Protein 1H8L (pdb70)

Structure (mmCIF, N/CA/C/O backbone):
data_1H8L
#
_entry.id   1H8L
#
_cell.length_a   136.480
_cell.length_b   136.480
_cell.length_c   136.480
_cell.angle_alpha   90.00
_cell.angle_beta   90.00
_cell.angle_gamma   90.00
#
_symmetry.space_group_name_H-M   'P 21 3'
#
loop_
_entity.id
_entity.type
_entity.pdbx_description
1 polymer 'CARBOXYPEPTIDASE GP180 RESIDUES 503-882'
2 branched beta-D-mannopyranose-(1-4)-2-acetamido-2-deoxy-beta-D-glucopyranose-(1-4)-2-acetamido-2-deoxy-beta-D-glucopyranose
3 branched 2-acetamido-2-deoxy-beta-D-glucopyranose-(1-4)-2-acetamido-2-deoxy-beta-D-glucopyranose
4 non-polymer '(2-GUANIDINOETHYLMERCAPTO)SUCCINIC ACID'
5 non-polymer 2-acetamido-2-deoxy-beta-D-glucopyranose
6 non-polymer 'SULFATE ION'
7 non-polymer 'ZINC ION'
8 water water
#
loop_
_atom_site.group_PDB
_atom_site.id
_atom_site.type_symbol
_atom_site.label_atom_id
_atom_site.label_alt_id
_atom_site.label_comp_id
_atom_site.label_asym_id
_atom_site.label_entity_id
_atom_site.label_seq_id
_atom_site.pdbx_PDB_ins_code
_atom_site.Cartn_x
_atom_site.Cartn_y
_atom_site.Cartn_z
_atom_site.occupancy
_atom_site.B_iso_or_equiv
_atom_site.auth_seq_id
_atom_site.auth_comp_id
_atom_site.auth_asym_id
_atom_site.auth_atom_id
_atom_site.pdbx_PDB_model_num
ATOM 1 N N . GLN A 1 1 ? 22.905 63.846 24.974 1.00 68.72 4 GLN A N 1
ATOM 2 C CA . GLN A 1 1 ? 22.300 65.155 24.615 1.00 67.92 4 GLN A CA 1
ATOM 3 C C . GLN A 1 1 ? 20.943 65.020 23.927 1.00 64.84 4 GLN A C 1
ATOM 4 O O . GLN A 1 1 ? 20.209 65.997 23.802 1.00 66.87 4 GLN A O 1
ATOM 10 N N . ALA A 1 2 ? 20.612 63.816 23.470 1.00 59.71 5 ALA A N 1
ATOM 11 C CA . ALA A 1 2 ? 19.324 63.595 22.821 1.00 56.35 5 ALA A CA 1
ATOM 12 C C . ALA A 1 2 ? 18.235 63.608 23.890 1.00 54.15 5 ALA A C 1
ATOM 13 O O . ALA A 1 2 ? 18.492 63.306 25.054 1.00 51.13 5 ALA A O 1
ATOM 15 N N . VAL A 1 3 ? 17.017 63.953 23.494 1.00 49.62 6 VAL A N 1
ATOM 16 C CA . VAL A 1 3 ? 15.904 64.003 24.433 1.00 48.82 6 VAL A CA 1
ATOM 17 C C . VAL A 1 3 ? 15.329 62.613 24.679 1.00 46.60 6 VAL A C 1
ATOM 18 O O . VAL A 1 3 ? 14.851 61.972 23.748 1.00 46.34 6 VAL A O 1
ATOM 22 N N . GLN A 1 4 ? 15.373 62.150 25.925 1.00 43.66 7 GLN A N 1
ATOM 23 C CA . GLN A 1 4 ? 14.831 60.837 26.267 1.00 44.42 7 GLN A CA 1
ATOM 24 C C . GLN A 1 4 ? 13.332 60.928 26.538 1.00 46.53 7 GLN A C 1
ATOM 25 O O . GLN A 1 4 ? 12.817 61.998 26.868 1.00 47.59 7 GLN A O 1
ATOM 31 N N . PRO A 1 5 ? 12.610 59.802 26.397 1.00 48.46 8 PRO A N 1
ATOM 32 C CA . PRO A 1 5 ? 11.163 59.779 26.642 1.00 48.26 8 PRO A CA 1
ATOM 33 C C . PRO A 1 5 ? 10.864 60.081 28.108 1.00 49.85 8 PRO A C 1
ATOM 34 O O . PRO A 1 5 ? 11.694 59.839 28.985 1.00 51.33 8 PRO A O 1
ATOM 38 N N . VAL A 1 6 ? 9.673 60.601 28.374 1.00 53.83 9 VAL A N 1
ATOM 39 C CA . VAL A 1 6 ? 9.281 60.943 29.736 1.00 55.44 9 VAL A CA 1
ATOM 40 C C . VAL A 1 6 ? 7.995 60.210 30.110 1.00 58.29 9 VAL A C 1
ATOM 41 O O . VAL A 1 6 ? 7.737 59.918 31.281 1.00 57.34 9 VAL A O 1
ATOM 45 N N . ASP A 1 7 ? 7.204 59.909 29.083 1.00 61.02 10 ASP A N 1
ATOM 46 C CA . ASP A 1 7 ? 5.926 59.224 29.236 1.00 62.62 10 ASP A CA 1
ATOM 47 C C . ASP A 1 7 ? 6.127 57.714 29.460 1.00 60.65 10 ASP A C 1
ATOM 48 O O . ASP A 1 7 ? 5.835 56.895 28.573 1.00 58.31 10 ASP A O 1
ATOM 53 N N . PHE A 1 8 ? 6.631 57.355 30.643 1.00 55.72 11 PHE A N 1
ATOM 54 C CA . PHE A 1 8 ? 6.859 55.953 30.989 1.00 54.82 11 PHE A CA 1
ATOM 55 C C . PHE A 1 8 ? 5.725 55.382 31.825 1.00 55.58 11 PHE A C 1
ATOM 56 O O . PHE A 1 8 ? 5.644 55.629 33.029 1.00 56.06 11 PHE A O 1
ATOM 64 N N . ARG A 1 9 ? 4.846 54.624 31.186 1.00 54.04 12 ARG A N 1
ATOM 65 C CA . ARG A 1 9 ? 3.752 53.982 31.892 1.00 52.34 12 ARG A CA 1
ATOM 66 C C . ARG A 1 9 ? 2.993 53.135 30.908 1.00 49.98 12 ARG A C 1
ATOM 67 O O . ARG A 1 9 ? 3.196 53.250 29.702 1.00 53.66 12 ARG A O 1
ATOM 75 N N . HIS A 1 10 ? 2.125 52.276 31.422 1.00 44.32 13 HIS A N 1
ATOM 76 C CA . HIS A 1 10 ? 1.338 51.404 30.565 1.00 44.45 13 HIS A CA 1
ATOM 77 C C . HIS A 1 10 ? 0.251 52.203 29.862 1.00 44.78 13 HIS A C 1
ATOM 78 O O . HIS A 1 10 ? -0.453 52.989 30.496 1.00 50.44 13 HIS A O 1
ATOM 85 N N . HIS A 1 11 ? 0.118 52.013 28.552 1.00 42.60 14 HIS A N 1
ATOM 86 C CA . HIS A 1 11 ? -0.896 52.732 27.794 1.00 39.43 14 HIS A CA 1
ATOM 87 C C . HIS A 1 11 ? -1.995 51.807 27.306 1.00 41.66 14 HIS A C 1
ATOM 88 O O . HIS A 1 11 ? -1.786 51.037 26.364 1.00 42.52 14 HIS A O 1
ATOM 95 N N . HIS A 1 12 ? -3.162 51.870 27.944 1.00 41.32 15 HIS A N 1
ATOM 96 C CA . HIS A 1 12 ? -4.278 51.049 27.501 1.00 40.02 15 HIS A CA 1
ATOM 97 C C . HIS A 1 12 ? -4.713 51.639 26.181 1.00 38.24 15 HIS A C 1
ATOM 98 O O . HIS A 1 12 ? -4.312 52.754 25.844 1.00 35.69 15 HIS A O 1
ATOM 105 N N . PHE A 1 13 ? -5.527 50.916 25.422 1.00 38.17 16 PHE A N 1
ATOM 106 C CA . PHE A 1 13 ? -5.883 51.415 24.106 1.00 39.71 16 PHE A CA 1
ATOM 107 C C . PHE A 1 13 ? -6.249 52.885 23.993 1.00 38.88 16 PHE A C 1
ATOM 108 O O . PHE A 1 13 ? -5.666 53.610 23.190 1.00 40.32 16 PHE A O 1
ATOM 116 N N . SER A 1 14 ? -7.217 53.326 24.783 1.00 39.48 17 SER A N 1
ATOM 117 C CA . SER A 1 14 ? -7.637 54.715 24.731 1.00 38.08 17 SER A CA 1
ATOM 118 C C . SER A 1 14 ? -6.465 55.695 24.817 1.00 36.98 17 SER A C 1
ATOM 119 O O . SER A 1 14 ? -6.367 56.627 24.021 1.00 38.18 17 SER A O 1
ATOM 122 N N . ASP A 1 15 ? -5.578 55.481 25.785 1.00 39.34 18 ASP A N 1
ATOM 123 C CA . ASP A 1 15 ? -4.423 56.360 25.982 1.00 40.18 18 ASP A CA 1
ATOM 124 C C . ASP A 1 15 ? -3.361 56.222 24.903 1.00 42.12 18 ASP A C 1
ATOM 125 O O . ASP A 1 15 ? -2.616 57.169 24.624 1.00 42.83 18 ASP A O 1
ATOM 130 N N . MET A 1 16 ? -3.275 55.036 24.315 1.00 41.21 19 MET A N 1
ATOM 131 C CA . MET A 1 16 ? -2.322 54.809 23.247 1.00 40.41 19 MET A CA 1
ATOM 132 C C . MET A 1 16 ? -2.834 55.590 22.030 1.00 41.11 19 MET A C 1
ATOM 133 O O . MET A 1 16 ? -2.060 56.239 21.327 1.00 40.79 19 MET A O 1
ATOM 138 N N . GLU A 1 17 ? -4.146 55.542 21.794 1.00 40.61 20 GLU A N 1
ATOM 139 C CA . GLU A 1 17 ? -4.745 56.269 20.673 1.00 40.96 20 GLU A CA 1
ATOM 140 C C . GLU A 1 17 ? -4.526 57.768 20.863 1.00 40.85 20 GLU A C 1
ATOM 141 O O . GLU A 1 17 ? -4.202 58.485 19.918 1.00 39.36 20 GLU A O 1
ATOM 147 N N . ILE A 1 18 ? -4.706 58.238 22.092 1.00 40.82 21 ILE A N 1
ATOM 148 C CA . ILE A 1 18 ? -4.509 59.649 22.407 1.00 40.59 21 ILE A CA 1
ATOM 149 C C . ILE A 1 18 ? -3.043 60.005 22.194 1.00 41.00 21 ILE A C 1
ATOM 150 O O . ILE A 1 18 ? -2.723 61.055 21.630 1.00 45.53 21 ILE A O 1
ATOM 155 N N . PHE A 1 19 ? -2.165 59.110 22.647 1.00 41.02 22 PHE A N 1
ATOM 156 C CA . PHE A 1 19 ? -0.715 59.273 22.535 1.00 40.26 22 PHE A CA 1
ATOM 157 C C . PHE A 1 19 ? -0.274 59.406 21.083 1.00 42.05 22 PHE A C 1
ATOM 158 O O . PHE A 1 19 ? 0.425 60.358 20.707 1.00 37.87 22 PHE A O 1
ATOM 166 N N . LEU A 1 20 ? -0.682 58.435 20.272 1.00 40.37 23 LEU A N 1
ATOM 167 C CA . LEU A 1 20 ? -0.332 58.409 18.862 1.00 39.74 23 LEU A CA 1
ATOM 168 C C . LEU A 1 20 ? -0.813 59.657 18.137 1.00 42.54 23 LEU A C 1
ATOM 169 O O . LEU A 1 20 ? -0.046 60.294 17.407 1.00 42.52 23 LEU A O 1
ATOM 174 N N . ARG A 1 21 ? -2.081 60.006 18.345 1.00 42.55 24 ARG A N 1
ATOM 175 C CA . ARG A 1 21 ? -2.657 61.183 17.710 1.00 42.59 24 ARG A CA 1
ATOM 176 C C . ARG A 1 21 ? -1.876 62.425 18.095 1.00 41.58 24 ARG A C 1
ATOM 177 O O . ARG A 1 21 ? -1.675 63.319 17.276 1.00 40.37 24 ARG A O 1
ATOM 185 N N . ARG A 1 22 ? -1.434 62.486 19.343 1.00 41.25 25 ARG A N 1
ATOM 186 C CA . ARG A 1 22 ? -0.675 63.639 19.798 1.00 44.92 25 ARG A CA 1
ATOM 187 C C . ARG A 1 22 ? 0.551 63.877 18.918 1.00 45.02 25 ARG A C 1
ATOM 188 O O . ARG A 1 22 ? 0.768 64.990 18.428 1.00 45.62 25 ARG A O 1
ATOM 196 N N . TYR A 1 23 ? 1.350 62.838 18.699 1.00 44.05 26 TYR A N 1
ATOM 197 C CA . TYR A 1 23 ? 2.534 63.004 17.871 1.00 43.08 26 TYR A CA 1
ATOM 198 C C . TYR A 1 23 ? 2.216 63.232 16.416 1.00 42.47 26 TYR A C 1
ATOM 199 O O . TYR A 1 23 ? 2.922 63.978 15.738 1.00 43.51 26 TYR A O 1
ATOM 208 N N . ALA A 1 24 ? 1.155 62.602 15.927 1.00 39.58 27 ALA A N 1
ATOM 209 C CA . ALA A 1 24 ? 0.784 62.795 14.538 1.00 39.53 27 ALA A CA 1
ATOM 210 C C . ALA A 1 24 ? 0.333 64.242 14.353 1.00 42.24 27 ALA A C 1
ATOM 211 O O . ALA A 1 24 ? 0.546 64.828 13.297 1.00 41.55 27 ALA A O 1
ATOM 213 N N . ASN A 1 25 ? -0.276 64.823 15.383 1.00 45.97 28 ASN A N 1
ATOM 214 C CA . ASN A 1 25 ? -0.744 66.204 15.301 1.00 45.90 28 ASN A CA 1
ATOM 215 C C . ASN A 1 25 ? 0.357 67.224 15.558 1.00 45.73 28 ASN A C 1
ATOM 216 O O . ASN A 1 25 ? 0.343 68.316 14.992 1.00 45.88 28 ASN A O 1
ATOM 221 N N . GLU A 1 26 ? 1.315 66.873 16.405 1.00 44.59 29 GLU A N 1
ATOM 222 C CA . GLU A 1 26 ? 2.399 67.790 16.712 1.00 46.11 29 GLU A CA 1
ATOM 223 C C . GLU A 1 26 ? 3.539 67.792 15.706 1.00 47.71 29 GLU A C 1
ATOM 224 O O . GLU A 1 26 ? 4.229 68.803 15.551 1.00 48.80 29 GLU A O 1
ATOM 230 N N . TYR A 1 27 ? 3.747 66.667 15.029 1.00 46.73 30 TYR A N 1
ATOM 231 C CA . TYR A 1 27 ? 4.823 66.557 14.044 1.00 45.81 30 TYR A CA 1
ATOM 232 C C . TYR A 1 27 ? 4.279 66.065 12.722 1.00 47.98 30 TYR A C 1
ATOM 233 O O . TYR A 1 27 ? 4.729 65.047 12.195 1.00 46.09 30 TYR A O 1
ATOM 242 N N . PRO A 1 28 ? 3.312 66.794 12.158 1.00 49.35 31 PRO A N 1
ATOM 243 C CA . PRO A 1 28 ? 2.690 66.427 10.881 1.00 49.69 31 PRO A CA 1
ATOM 244 C C . PRO A 1 28 ? 3.652 66.343 9.692 1.00 48.27 31 PRO A C 1
ATOM 245 O O . PRO A 1 28 ? 3.370 65.653 8.706 1.00 49.79 31 PRO A O 1
ATOM 249 N N . SER A 1 29 ? 4.788 67.027 9.783 1.00 45.31 32 SER A N 1
ATOM 250 C CA . SER A 1 29 ? 5.747 67.023 8.685 1.00 47.07 32 SER A CA 1
ATOM 251 C C . SER A 1 29 ? 6.580 65.747 8.581 1.00 47.16 32 SER A C 1
ATOM 252 O O . SER A 1 29 ? 7.132 65.454 7.519 1.00 49.14 32 SER A O 1
ATOM 255 N N . ILE A 1 30 ? 6.682 64.991 9.671 1.00 46.82 33 ILE A N 1
ATOM 256 C CA . ILE A 1 30 ? 7.472 63.765 9.648 1.00 42.05 33 ILE A CA 1
ATOM 257 C C . ILE A 1 30 ? 6.703 62.545 10.116 1.00 40.47 33 ILE A C 1
ATOM 258 O O . ILE A 1 30 ? 7.300 61.508 10.387 1.00 37.63 33 ILE A O 1
ATOM 263 N N . THR A 1 31 ? 5.385 62.653 10.214 1.00 39.33 34 THR A N 1
ATOM 264 C CA . THR A 1 31 ? 4.607 61.506 10.661 1.00 41.48 34 THR A CA 1
ATOM 265 C C . THR A 1 31 ? 3.317 61.327 9.901 1.00 41.45 34 THR A C 1
ATOM 266 O O . THR A 1 31 ? 2.812 62.248 9.257 1.00 43.17 34 THR A O 1
ATOM 270 N N . ARG A 1 32 ? 2.785 60.118 10.003 1.00 41.17 35 ARG A N 1
ATOM 271 C CA . ARG A 1 32 ? 1.529 59.765 9.379 1.00 39.06 35 ARG A CA 1
ATOM 272 C C . ARG A 1 32 ? 0.934 58.598 10.139 1.00 38.52 35 ARG A C 1
ATOM 273 O O . ARG A 1 32 ? 1.429 57.471 10.065 1.00 36.48 35 ARG A O 1
ATOM 281 N N . LEU A 1 33 ? -0.119 58.885 10.894 1.00 38.85 36 LEU A N 1
ATOM 282 C CA . LEU A 1 33 ? -0.808 57.868 11.664 1.00 37.08 36 LEU A CA 1
ATOM 283 C C . LEU A 1 33 ? -1.878 57.276 10.761 1.00 38.39 36 LEU A C 1
ATOM 284 O O . LEU A 1 33 ? -2.647 58.012 10.144 1.00 40.11 36 LEU A O 1
ATOM 289 N N . TYR A 1 34 ? -1.905 55.953 10.654 1.00 38.41 37 TYR A N 1
ATOM 290 C CA . TYR A 1 34 ? -2.909 55.292 9.839 1.00 37.82 37 TYR A CA 1
ATOM 291 C C . TYR A 1 34 ? -3.297 53.962 10.453 1.00 38.74 37 TYR A C 1
ATOM 292 O O . TYR A 1 34 ? -2.612 53.453 11.339 1.00 39.80 37 TYR A O 1
ATOM 301 N N . SER A 1 35 ? -4.423 53.422 10.005 1.00 40.69 38 SER A N 1
ATOM 302 C CA . SER A 1 35 ? -4.893 52.135 10.499 1.00 43.51 38 SER A CA 1
ATOM 303 C C . SER A 1 35 ? -4.808 51.159 9.346 1.00 44.15 38 SER A C 1
ATOM 304 O O . SER A 1 35 ? -4.992 51.537 8.186 1.00 45.20 38 SER A O 1
ATOM 307 N N . VAL A 1 36 ? -4.541 49.901 9.665 1.00 43.62 39 VAL A N 1
ATOM 308 C CA . VAL A 1 36 ? -4.392 48.886 8.640 1.00 40.97 39 VAL A CA 1
ATOM 309 C C . VAL A 1 36 ? -5.572 47.914 8.661 1.00 39.97 39 VAL A C 1
ATOM 310 O O . VAL A 1 36 ? -5.676 47.005 7.829 1.00 42.66 39 VAL A O 1
ATOM 314 N N . GLY A 1 37 ? -6.481 48.159 9.602 1.00 38.53 40 GLY A N 1
ATOM 315 C CA . GLY A 1 37 ? -7.668 47.337 9.777 1.00 34.35 40 GLY A CA 1
ATOM 316 C C . GLY A 1 37 ? -8.101 47.446 11.231 1.00 35.42 40 GLY A C 1
ATOM 317 O O . GLY A 1 37 ? -7.543 48.254 11.972 1.00 34.77 40 GLY A O 1
ATOM 318 N N . LYS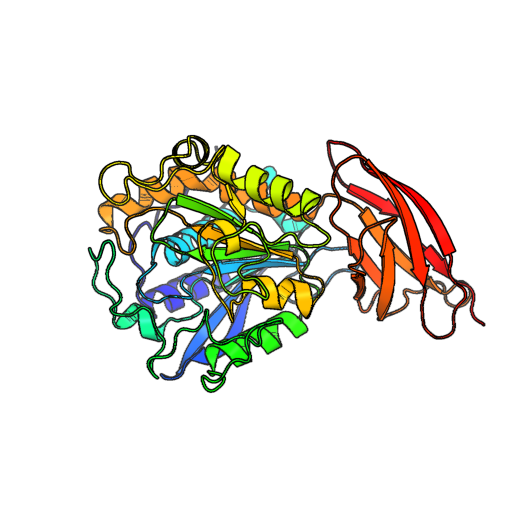 A 1 38 ? -9.085 46.651 11.646 1.00 33.07 41 LYS A N 1
ATOM 319 C CA . LYS A 1 38 ? -9.566 46.661 13.035 1.00 34.51 41 LYS A CA 1
ATOM 320 C C . LYS A 1 38 ? -9.484 45.269 13.648 1.00 35.57 41 LYS A C 1
ATOM 321 O O . LYS A 1 38 ? -9.477 44.275 12.931 1.00 38.89 41 LYS A O 1
ATOM 327 N N . SER A 1 39 ? -9.439 45.198 14.973 1.00 35.29 42 SER A N 1
ATOM 328 C CA . SER A 1 39 ? -9.374 43.912 15.656 1.00 35.31 42 SER A CA 1
ATOM 329 C C . SER A 1 39 ? -10.768 43.311 15.723 1.00 36.30 42 SER A C 1
ATOM 330 O O . SER A 1 39 ? -11.732 43.924 15.272 1.00 37.16 42 SER A O 1
ATOM 333 N N . VAL A 1 40 ? -10.873 42.111 16.286 1.00 35.69 43 VAL A N 1
ATOM 334 C CA . VAL A 1 40 ? -12.163 41.446 16.427 1.00 35.42 43 VAL A CA 1
ATOM 335 C C . VAL A 1 40 ? -13.112 42.387 17.171 1.00 35.85 43 VAL A C 1
ATOM 336 O O . VAL A 1 40 ? -14.259 42.584 16.759 1.00 34.09 43 VAL A O 1
ATOM 340 N N . GLU A 1 41 ? -12.619 42.983 18.256 1.00 35.65 44 GLU A N 1
ATOM 341 C CA . GLU A 1 41 ? -13.426 43.894 19.054 1.00 38.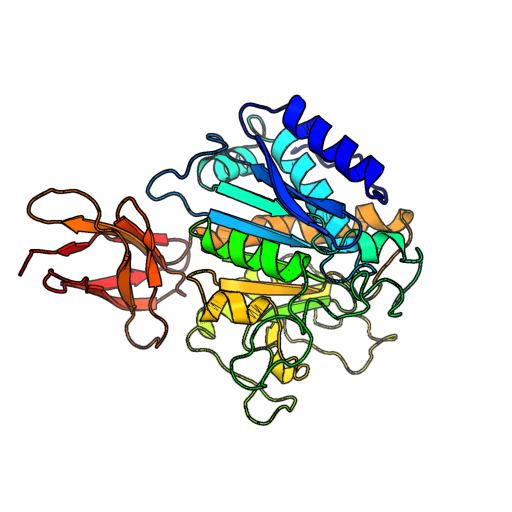15 44 GLU A CA 1
ATOM 342 C C . GLU A 1 41 ? -13.352 45.323 18.534 1.00 39.57 44 GLU A C 1
ATOM 343 O O . GLU A 1 41 ? -13.403 46.289 19.290 1.00 42.98 44 GLU A O 1
ATOM 349 N N . LEU A 1 42 ? -13.211 45.430 17.219 1.00 40.19 45 LEU A N 1
ATOM 350 C CA . LEU A 1 42 ? -13.185 46.702 16.509 1.00 38.44 45 LEU A CA 1
ATOM 351 C C . LEU A 1 42 ? -12.175 47.762 16.921 1.00 37.40 45 LEU A C 1
ATOM 352 O O . LEU A 1 42 ? -12.438 48.954 16.777 1.00 34.87 45 LEU A O 1
ATOM 357 N N . ARG A 1 43 ? -11.025 47.346 17.437 1.00 39.18 46 ARG A N 1
ATOM 358 C CA . ARG A 1 43 ? -10.004 48.313 17.811 1.00 39.86 46 ARG A CA 1
ATOM 359 C C . ARG A 1 43 ? -9.048 48.524 16.630 1.00 40.30 46 ARG A C 1
ATOM 360 O O . ARG A 1 43 ? -8.716 47.581 15.906 1.00 38.50 46 ARG A O 1
ATOM 368 N N . GLU A 1 44 ? -8.621 49.767 16.425 1.00 38.60 47 GLU A N 1
ATOM 369 C CA . GLU A 1 44 ? -7.745 50.084 15.309 1.00 40.03 47 GLU A CA 1
ATOM 370 C C . GLU A 1 44 ? -6.338 49.545 15.433 1.00 39.72 47 GLU A C 1
ATOM 371 O O . GLU A 1 44 ? -5.714 49.641 16.484 1.00 37.46 47 GLU A O 1
ATOM 377 N N . LEU A 1 45 ? -5.851 48.955 14.350 1.00 39.34 48 LEU A N 1
ATOM 378 C CA . LEU A 1 45 ? -4.497 48.437 14.307 1.00 41.44 48 LEU A CA 1
ATOM 379 C C . LEU A 1 45 ? -3.670 49.593 13.769 1.00 41.72 48 LEU A C 1
ATOM 380 O O . LEU A 1 45 ? -3.344 49.644 12.584 1.00 44.49 48 LEU A O 1
ATOM 385 N N . TYR A 1 46 ? -3.354 50.531 14.658 1.00 37.28 49 TYR A N 1
ATOM 386 C CA . TYR A 1 46 ? -2.594 51.727 14.309 1.00 37.49 49 TYR A CA 1
ATOM 387 C C . TYR A 1 46 ? -1.139 51.503 13.953 1.00 37.16 49 TYR A C 1
ATOM 388 O O . TYR A 1 46 ? -0.449 50.684 14.561 1.00 35.61 49 TYR A O 1
ATOM 397 N N . VAL A 1 47 ? -0.678 52.259 12.964 1.00 35.59 50 VAL A N 1
ATOM 398 C CA . VAL A 1 47 ? 0.705 52.211 12.538 1.00 33.43 50 VAL A CA 1
ATOM 399 C C . VAL A 1 47 ? 1.165 53.656 12.435 1.00 35.88 50 VAL A C 1
ATOM 400 O O . VAL A 1 47 ? 0.439 54.516 11.936 1.00 35.41 50 VAL A O 1
ATOM 404 N N . MET A 1 48 ? 2.364 53.928 12.929 1.00 37.14 51 MET A N 1
ATOM 405 C CA . MET A 1 48 ? 2.916 55.270 12.877 1.00 40.74 51 MET A CA 1
ATOM 406 C C . MET A 1 48 ? 4.052 55.338 11.883 1.00 41.66 51 MET A C 1
ATOM 407 O O . MET A 1 48 ? 5.139 54.818 12.137 1.00 43.73 51 MET A O 1
ATOM 412 N N . GLU A 1 49 ? 3.805 55.970 10.746 1.00 39.74 52 GLU A N 1
ATOM 413 C CA . GLU A 1 49 ? 4.849 56.110 9.755 1.00 40.72 52 GLU A CA 1
ATOM 414 C C . GLU A 1 49 ? 5.696 57.303 10.178 1.00 40.12 52 GLU A C 1
ATOM 415 O O . GLU A 1 49 ? 5.159 58.320 10.604 1.00 43.07 52 GLU A O 1
ATOM 421 N N . ILE A 1 50 ? 7.015 57.176 10.086 1.00 38.85 53 ILE A N 1
ATOM 422 C CA . ILE A 1 50 ? 7.912 58.268 10.443 1.00 37.28 53 ILE A CA 1
ATOM 423 C C . ILE A 1 50 ? 9.024 58.406 9.410 1.00 41.94 53 ILE A C 1
ATOM 424 O O . ILE A 1 50 ? 9.804 57.483 9.196 1.00 40.18 53 ILE A O 1
ATOM 429 N N . SER A 1 51 ? 9.075 59.568 8.768 1.00 45.42 54 SER A N 1
ATOM 430 C CA . SER A 1 51 ? 10.084 59.891 7.760 1.00 48.43 54 SER A CA 1
ATOM 431 C C . SER A 1 51 ? 9.825 61.321 7.324 1.00 50.75 54 SER A C 1
ATOM 432 O O . SER A 1 51 ? 8.730 61.838 7.538 1.00 51.41 54 SER A O 1
ATOM 435 N N . ASP A 1 52 ? 10.819 61.958 6.712 1.00 52.17 55 ASP A N 1
ATOM 436 C CA . ASP A 1 52 ? 10.675 63.343 6.266 1.00 54.45 55 ASP A CA 1
ATOM 437 C C . ASP A 1 52 ? 9.748 63.518 5.061 1.00 53.23 55 ASP A C 1
ATOM 438 O O . ASP A 1 52 ? 9.579 64.626 4.558 1.00 55.44 55 ASP A O 1
ATOM 443 N N . ASN A 1 53 ? 9.144 62.420 4.612 1.00 51.91 56 ASN A N 1
ATOM 444 C CA . ASN A 1 53 ? 8.214 62.438 3.486 1.00 51.39 56 ASN A CA 1
ATOM 445 C C . ASN A 1 53 ? 7.098 61.443 3.767 1.00 51.25 56 ASN A C 1
ATOM 446 O O . ASN A 1 53 ? 6.897 60.486 3.016 1.00 52.97 56 ASN A O 1
ATOM 451 N N . PRO A 1 54 ? 6.353 61.666 4.859 1.00 49.98 57 PRO A N 1
ATOM 452 C CA . PRO A 1 54 ? 5.255 60.782 5.250 1.00 46.72 57 PRO A CA 1
ATOM 453 C C . PRO A 1 54 ? 4.206 60.532 4.177 1.00 43.30 57 PRO A C 1
ATOM 454 O O . PRO A 1 54 ? 3.745 61.462 3.516 1.00 41.90 57 PRO A O 1
ATOM 458 N N . GLY A 1 55 ? 3.845 59.262 4.004 1.00 41.64 58 GLY A N 1
ATOM 459 C CA . GLY A 1 55 ? 2.818 58.902 3.043 1.00 42.94 58 GLY A CA 1
ATOM 460 C C . GLY A 1 55 ? 3.245 58.573 1.625 1.00 45.19 58 GLY A C 1
ATOM 461 O O . GLY A 1 55 ? 2.393 58.272 0.787 1.00 47.53 58 GLY A O 1
ATOM 462 N N . ILE A 1 56 ? 4.544 58.625 1.341 1.00 45.16 59 ILE A N 1
ATOM 463 C CA . ILE A 1 56 ? 5.014 58.316 -0.005 1.00 48.33 59 ILE A CA 1
ATOM 464 C C . ILE A 1 56 ? 6.289 57.484 -0.012 1.00 47.72 59 ILE A C 1
ATOM 465 O O . ILE A 1 56 ? 7.196 57.699 0.808 1.00 47.02 59 ILE A O 1
ATOM 470 N N . HIS A 1 57 ? 6.358 56.535 -0.943 1.00 47.03 60 HIS A N 1
ATOM 471 C CA . HIS A 1 57 ? 7.550 55.712 -1.069 1.00 47.96 60 HIS A CA 1
ATOM 472 C C . HIS A 1 57 ? 8.505 56.437 -1.994 1.00 47.49 60 HIS A C 1
ATOM 473 O O . HIS A 1 57 ? 8.163 56.740 -3.135 1.00 48.68 60 HIS A O 1
ATOM 480 N N . GLU A 1 58 ? 9.701 56.721 -1.506 1.00 48.15 61 GLU A N 1
ATOM 481 C CA . GLU A 1 58 ? 10.683 57.397 -2.325 1.00 51.59 61 GLU A CA 1
ATOM 482 C C . GLU A 1 58 ? 11.586 56.344 -2.935 1.00 53.25 61 GLU A C 1
ATOM 483 O O . GLU A 1 58 ? 12.025 55.417 -2.248 1.00 54.24 61 GLU A O 1
ATOM 489 N N . ALA A 1 59 ? 11.844 56.482 -4.234 1.00 52.70 62 ALA A N 1
ATOM 490 C CA . ALA A 1 59 ? 12.672 55.531 -4.962 1.00 50.66 62 ALA A CA 1
ATOM 491 C C . ALA A 1 59 ? 14.053 55.338 -4.342 1.00 49.35 62 ALA A C 1
ATOM 492 O O . ALA A 1 59 ? 14.814 56.297 -4.178 1.00 44.72 62 ALA A O 1
ATOM 494 N N . GLY A 1 60 ? 14.364 54.088 -4.000 1.00 47.54 63 GLY A N 1
ATOM 495 C CA . GLY A 1 60 ? 15.648 53.768 -3.402 1.00 48.65 63 GLY A CA 1
ATOM 496 C C . GLY A 1 60 ? 15.656 53.881 -1.891 1.00 50.42 63 GLY A C 1
ATOM 497 O O . GLY A 1 60 ? 16.660 53.552 -1.238 1.00 51.69 63 GLY A O 1
ATOM 498 N N . GLU A 1 61 ? 14.539 54.343 -1.330 1.00 51.12 64 GLU A N 1
ATOM 499 C CA . GLU A 1 61 ? 14.410 54.512 0.116 1.00 51.96 64 GLU A CA 1
ATOM 500 C C . GLU A 1 61 ? 13.760 53.273 0.737 1.00 48.94 64 GLU A C 1
ATOM 501 O O . GLU A 1 61 ? 12.606 52.941 0.432 1.00 50.19 64 GLU A O 1
ATOM 507 N N . PRO A 1 62 ? 14.502 52.582 1.624 1.00 45.01 65 PRO A N 1
ATOM 508 C CA . PRO A 1 62 ? 14.121 51.364 2.351 1.00 44.20 65 PRO A CA 1
ATOM 509 C C . PRO A 1 62 ? 12.912 51.518 3.268 1.00 43.15 65 PRO A C 1
ATOM 510 O O . PRO A 1 62 ? 12.788 52.504 3.993 1.00 45.15 65 PRO A O 1
ATOM 514 N N . GLU A 1 63 ? 12.030 50.528 3.234 1.00 41.85 66 GLU A N 1
ATOM 515 C CA . GLU A 1 63 ? 10.850 50.520 4.086 1.00 42.60 66 GLU A CA 1
ATOM 516 C C . GLU A 1 63 ? 11.159 49.586 5.261 1.00 42.17 66 GLU A C 1
ATOM 517 O O . GLU A 1 63 ? 11.463 48.411 5.069 1.00 42.73 66 GLU A O 1
ATOM 523 N N . PHE A 1 64 ? 11.090 50.119 6.473 1.00 39.30 67 PHE A N 1
ATOM 524 C CA . PHE A 1 64 ? 11.370 49.343 7.677 1.00 37.36 67 PHE A CA 1
ATOM 525 C C . PHE A 1 64 ? 10.130 49.263 8.552 1.00 36.49 67 PHE A C 1
ATOM 526 O O . PHE A 1 64 ? 9.233 50.092 8.436 1.00 36.93 67 PHE A O 1
ATOM 534 N N . LYS A 1 65 ? 10.072 48.272 9.434 1.00 33.73 68 LYS A N 1
ATOM 535 C CA . LYS A 1 65 ? 8.918 48.163 10.310 1.00 33.67 68 LYS A CA 1
ATOM 536 C C . LYS A 1 65 ? 9.151 47.401 11.613 1.00 35.18 68 LYS A C 1
ATOM 537 O O . LYS A 1 65 ? 9.923 46.440 11.670 1.00 32.41 68 LYS A O 1
ATOM 543 N N . TYR A 1 66 ? 8.470 47.869 12.658 1.00 32.48 69 TYR A N 1
ATOM 544 C CA . TYR A 1 66 ? 8.508 47.270 13.993 1.00 31.77 69 TYR A CA 1
ATOM 545 C C . TYR A 1 66 ? 7.072 46.922 14.362 1.00 33.03 69 TYR A C 1
ATOM 546 O O . TYR A 1 66 ? 6.150 47.684 14.074 1.00 34.02 69 TYR A O 1
ATOM 555 N N . ILE A 1 67 ? 6.877 45.779 15.001 1.00 33.92 70 ILE A N 1
ATOM 556 C CA . ILE A 1 67 ? 5.540 45.370 15.405 1.00 34.40 70 ILE A CA 1
ATOM 557 C C . ILE A 1 67 ? 5.626 44.803 16.815 1.00 36.65 70 ILE A C 1
ATOM 558 O O . ILE A 1 67 ? 6.530 44.021 17.119 1.00 34.86 70 ILE A O 1
ATOM 563 N N . GLY A 1 68 ? 4.701 45.200 17.680 1.00 34.31 71 GLY A N 1
ATOM 564 C CA . GLY A 1 68 ? 4.740 44.690 19.030 1.00 32.14 71 GLY A CA 1
ATOM 565 C C . GLY A 1 68 ? 3.390 44.247 19.522 1.00 36.48 71 GLY A C 1
ATOM 566 O O . GLY A 1 68 ? 2.389 44.416 18.838 1.00 37.17 71 GLY A O 1
ATOM 567 N N . ASN A 1 69 ? 3.377 43.641 20.704 1.00 36.72 72 ASN A N 1
ATOM 568 C CA . ASN A 1 69 ? 2.147 43.207 21.348 1.00 34.63 72 ASN A CA 1
ATOM 569 C C . ASN A 1 69 ? 1.236 42.305 20.517 1.00 35.06 72 ASN A C 1
ATOM 570 O O . ASN A 1 69 ? 0.008 42.420 20.579 1.00 34.68 72 ASN A O 1
ATOM 575 N N . MET A 1 70 ? 1.837 41.416 19.739 1.00 36.64 73 MET A N 1
ATOM 576 C CA . MET A 1 70 ? 1.081 40.456 18.938 1.00 36.98 73 MET A CA 1
ATOM 577 C C . MET A 1 70 ? 0.367 39.515 19.917 1.00 36.02 73 MET A C 1
ATOM 578 O O . MET A 1 70 ? -0.705 38.972 19.638 1.00 36.02 73 MET A O 1
ATOM 583 N N . HIS A 1 71 ? 0.993 39.333 21.075 1.00 35.39 74 HIS A N 1
ATOM 584 C CA . HIS A 1 71 ? 0.455 38.515 22.152 1.00 35.02 74 HIS A CA 1
ATOM 585 C C . HIS A 1 71 ? 0.071 39.537 23.213 1.00 35.35 74 HIS A C 1
ATOM 586 O O . HIS A 1 71 ? 0.928 40.200 23.787 1.00 32.84 74 HIS A O 1
ATOM 593 N N . GLY A 1 72 ? -1.228 39.672 23.446 1.00 35.55 75 GLY A N 1
ATOM 594 C CA . GLY A 1 72 ? -1.731 40.644 24.396 1.00 31.74 75 GLY A CA 1
ATOM 595 C C . GLY A 1 72 ? -0.974 40.919 25.679 1.00 34.31 75 GLY A C 1
ATOM 596 O O . GLY A 1 72 ? -0.712 42.078 25.992 1.00 31.39 75 GLY A O 1
ATOM 597 N N . ASN A 1 73 ? -0.620 39.874 26.424 1.00 33.11 76 ASN A N 1
ATOM 598 C CA . ASN A 1 73 ? 0.070 40.052 27.699 1.00 36.85 76 ASN A CA 1
ATOM 599 C C . ASN A 1 73 ? 1.586 40.277 27.674 1.00 37.84 76 ASN A C 1
ATOM 600 O O . ASN A 1 73 ? 2.218 40.369 28.728 1.00 41.33 76 ASN A O 1
ATOM 605 N N . GLU A 1 74 ? 2.172 40.364 26.484 1.00 36.16 77 GLU A N 1
ATOM 606 C CA . GLU A 1 74 ? 3.606 40.619 26.349 1.00 33.82 77 GLU A CA 1
ATOM 607 C C . GLU A 1 74 ? 3.642 42.088 25.945 1.00 37.26 77 GLU A C 1
ATOM 608 O O . GLU A 1 74 ? 3.683 42.451 24.769 1.00 39.53 77 GLU A O 1
ATOM 614 N N . VAL A 1 75 ? 3.607 42.914 26.982 1.00 36.47 78 VAL A N 1
ATOM 615 C CA . VAL A 1 75 ? 3.527 44.362 26.899 1.00 35.99 78 VAL A CA 1
ATOM 616 C C . VAL A 1 75 ? 4.771 45.216 26.639 1.00 36.92 78 VAL A C 1
ATOM 617 O O . VAL A 1 75 ? 4.667 46.287 26.033 1.00 35.61 78 VAL A O 1
ATOM 621 N N . VAL A 1 76 ? 5.941 44.773 27.085 1.00 37.02 79 VAL A N 1
ATOM 622 C CA . VAL A 1 76 ? 7.137 45.591 26.897 1.00 36.27 79 VAL A CA 1
ATOM 623 C C . VAL A 1 76 ? 7.302 46.155 25.479 1.00 35.57 79 VAL A C 1
ATOM 624 O O . VAL A 1 76 ? 7.607 47.335 25.308 1.00 34.05 79 VAL A O 1
ATOM 628 N N . GLY A 1 77 ? 7.081 45.321 24.467 1.00 34.04 80 GLY A N 1
ATOM 629 C CA . GLY A 1 77 ? 7.219 45.775 23.093 1.00 34.60 80 GLY A CA 1
ATOM 630 C C . GLY A 1 77 ? 6.338 46.965 22.756 1.00 34.98 80 GLY A C 1
ATOM 631 O O . GLY A 1 77 ? 6.776 47.926 22.119 1.00 36.10 80 GLY A O 1
ATOM 632 N N . ARG A 1 78 ? 5.084 46.896 23.182 1.00 33.93 81 ARG A N 1
ATOM 633 C CA . ARG A 1 78 ? 4.115 47.956 22.947 1.00 32.61 81 ARG A CA 1
ATOM 634 C C . ARG A 1 78 ? 4.636 49.289 23.478 1.00 32.59 81 ARG A C 1
ATOM 635 O O . ARG A 1 78 ? 4.659 50.285 22.764 1.00 35.19 81 ARG A O 1
ATOM 643 N N . GLU A 1 79 ? 5.076 49.299 24.730 1.00 34.32 82 GLU A N 1
ATOM 644 C CA . GLU A 1 79 ? 5.565 50.525 25.347 1.00 36.77 82 GLU A CA 1
ATOM 645 C C . GLU A 1 79 ? 6.853 51.042 24.741 1.00 36.76 82 GLU A C 1
ATOM 646 O O . GLU A 1 79 ? 7.009 52.248 24.552 1.00 37.47 82 GLU A O 1
ATOM 652 N N . LEU A 1 80 ? 7.776 50.140 24.432 1.00 35.03 83 LEU A N 1
ATOM 653 C CA . LEU A 1 80 ? 9.045 50.534 23.839 1.00 33.49 83 LEU A CA 1
ATOM 654 C C . LEU A 1 80 ? 8.842 51.217 22.496 1.00 34.09 83 LEU A C 1
ATOM 655 O O . LEU A 1 80 ? 9.547 52.170 22.169 1.00 32.72 83 LEU A O 1
ATOM 660 N N . LEU A 1 81 ? 7.883 50.727 21.714 1.00 34.94 84 LEU A N 1
ATOM 661 C CA . LEU A 1 81 ? 7.611 51.311 20.408 1.00 34.75 84 LEU A CA 1
ATOM 662 C C . LEU A 1 81 ? 6.957 52.676 20.566 1.00 36.67 84 LEU A C 1
ATOM 663 O O . LEU A 1 81 ? 7.142 53.555 19.721 1.00 36.49 84 LEU A O 1
ATOM 668 N N . LEU A 1 82 ? 6.199 52.864 21.643 1.00 36.25 85 LEU A N 1
ATOM 669 C CA . LEU A 1 82 ? 5.589 54.169 21.899 1.00 36.21 85 LEU A CA 1
ATOM 670 C C . LEU A 1 82 ? 6.734 55.086 22.321 1.00 34.40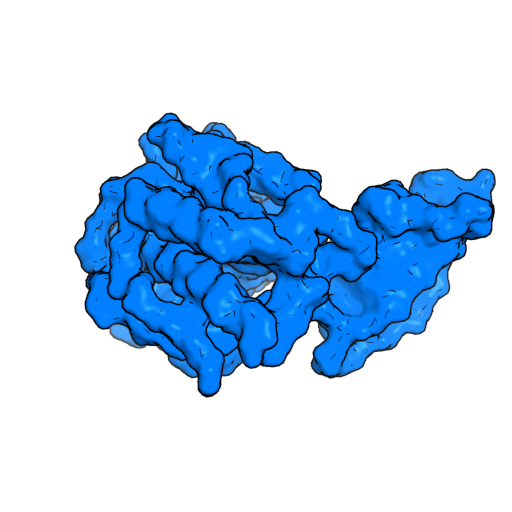 85 LEU A C 1
ATOM 671 O O . LEU A 1 82 ? 6.801 56.241 21.909 1.00 35.52 85 LEU A O 1
ATOM 676 N N . ASN A 1 83 ? 7.631 54.558 23.151 1.00 32.00 86 ASN A N 1
ATOM 677 C CA . ASN A 1 83 ? 8.799 55.305 23.602 1.00 37.33 86 ASN A CA 1
ATOM 678 C C . ASN A 1 83 ? 9.603 55.722 22.370 1.00 39.73 86 ASN A C 1
ATOM 679 O O . ASN A 1 83 ? 10.094 56.847 22.293 1.00 40.92 86 ASN A O 1
ATOM 684 N N . LEU A 1 84 ? 9.734 54.802 21.411 1.00 39.19 87 LEU A N 1
ATOM 685 C CA . LEU A 1 84 ? 10.482 55.061 20.177 1.00 38.62 87 LEU A CA 1
ATOM 686 C C . LEU A 1 84 ? 9.805 56.121 19.310 1.00 37.56 87 LEU A C 1
ATOM 687 O O . LEU A 1 84 ? 10.488 56.939 18.697 1.00 38.41 87 LEU A O 1
ATOM 692 N N . ILE A 1 85 ? 8.473 56.104 19.250 1.00 36.87 88 ILE A N 1
ATOM 693 C CA . ILE A 1 85 ? 7.742 57.104 18.475 1.00 38.04 88 ILE A CA 1
ATOM 694 C C . ILE A 1 85 ? 8.145 58.460 19.062 1.00 39.13 88 ILE A C 1
ATOM 695 O O . ILE A 1 85 ? 8.522 59.381 18.340 1.00 39.35 88 ILE A O 1
ATOM 700 N N . GLU A 1 86 ? 8.071 58.568 20.386 1.00 40.27 89 GLU A N 1
ATOM 701 C CA . GLU A 1 86 ? 8.411 59.808 21.074 1.00 41.57 89 GLU A CA 1
ATOM 702 C C . GLU A 1 86 ? 9.840 60.242 20.779 1.00 41.89 89 GLU A C 1
ATOM 703 O O . GLU A 1 86 ? 10.075 61.361 20.317 1.00 41.40 89 GLU A O 1
ATOM 709 N N . TYR A 1 87 ? 10.790 59.350 21.043 1.00 40.53 90 TYR A N 1
ATOM 710 C CA . TYR A 1 87 ? 12.202 59.633 20.828 1.00 39.85 90 TYR A CA 1
ATOM 711 C C . TYR A 1 87 ? 12.505 60.167 19.426 1.00 41.28 90 TYR A C 1
ATOM 712 O O . TYR A 1 87 ? 13.253 61.142 19.267 1.00 43.32 90 TYR A O 1
ATOM 721 N N . LEU A 1 88 ? 11.926 59.533 18.410 1.00 38.97 91 LEU A N 1
ATOM 722 C CA . LEU A 1 88 ? 12.164 59.940 17.030 1.00 38.84 91 LEU A CA 1
ATOM 723 C C . LEU A 1 88 ? 11.550 61.292 16.683 1.00 40.78 91 LEU A C 1
ATOM 724 O O . LEU A 1 88 ? 12.181 62.116 16.020 1.00 42.39 91 LEU A O 1
ATOM 729 N N . CYS A 1 89 ? 10.323 61.528 17.127 1.00 41.25 92 CYS A N 1
ATOM 730 C CA . CYS A 1 89 ? 9.664 62.793 16.836 1.00 41.52 92 CYS A CA 1
ATOM 731 C C . CYS A 1 89 ? 10.361 63.957 17.529 1.00 43.14 92 CYS A C 1
ATOM 732 O O . CYS A 1 89 ? 10.690 64.964 16.896 1.00 44.13 92 CYS A O 1
ATOM 735 N N . LYS A 1 90 ? 10.594 63.810 18.829 1.00 43.23 93 LYS A N 1
ATOM 736 C CA . LYS A 1 90 ? 11.244 64.850 19.606 1.00 42.54 93 LYS A CA 1
ATOM 737 C C . LYS A 1 90 ? 12.687 65.158 19.217 1.00 43.62 93 LYS A C 1
ATOM 738 O O . LYS A 1 90 ? 13.155 66.273 19.434 1.00 45.61 93 LYS A O 1
ATOM 744 N N . ASN A 1 91 ? 13.399 64.190 18.655 1.00 44.35 94 ASN A N 1
ATOM 745 C CA . ASN A 1 91 ? 14.788 64.428 18.295 1.00 43.29 94 ASN A CA 1
ATOM 746 C C . ASN A 1 91 ? 15.039 64.768 16.837 1.00 44.81 94 ASN A C 1
ATOM 747 O O . ASN A 1 91 ? 16.148 65.173 16.481 1.00 43.25 94 ASN A O 1
ATOM 752 N N . PHE A 1 92 ? 14.028 64.619 15.988 1.00 43.27 95 PHE A N 1
ATOM 753 C CA . PHE A 1 92 ? 14.235 64.938 14.578 1.00 45.28 95 PHE A CA 1
ATOM 754 C C . PHE A 1 92 ? 14.558 66.416 14.436 1.00 47.83 95 PHE A C 1
ATOM 755 O O . PHE A 1 92 ? 13.838 67.266 14.955 1.00 49.91 95 PHE A O 1
ATOM 763 N N . GLY A 1 93 ? 15.643 66.718 13.733 1.00 48.37 96 GLY A N 1
ATOM 764 C CA . GLY A 1 93 ? 16.030 68.100 13.544 1.00 48.74 96 GLY A CA 1
ATOM 765 C C . GLY A 1 93 ? 17.165 68.517 14.455 1.00 50.78 96 GLY A C 1
ATOM 766 O O . GLY A 1 93 ? 18.127 69.134 14.006 1.00 53.48 96 GLY A O 1
ATOM 767 N N . THR A 1 94 ? 17.068 68.175 15.735 1.00 50.55 97 THR A N 1
ATOM 768 C CA . THR A 1 94 ? 18.100 68.547 16.689 1.00 49.81 97 THR A CA 1
ATOM 769 C C . THR A 1 94 ? 19.149 67.460 16.887 1.00 51.04 97 THR A C 1
ATOM 770 O O . THR A 1 94 ? 20.320 67.759 17.117 1.00 54.33 97 THR A O 1
ATOM 774 N N . ASP A 1 95 ? 18.737 66.199 16.811 1.00 52.60 98 ASP A N 1
ATOM 775 C CA . ASP A 1 95 ? 19.682 65.098 16.978 1.00 49.22 98 ASP A CA 1
ATOM 776 C C . ASP A 1 95 ? 20.142 64.616 15.610 1.00 48.08 98 ASP A C 1
ATOM 777 O O . ASP A 1 95 ? 19.327 64.235 14.766 1.00 46.34 98 ASP A O 1
ATOM 782 N N . PRO A 1 96 ? 21.459 64.636 15.369 1.00 47.04 99 PRO A N 1
ATOM 783 C CA . PRO A 1 96 ? 22.018 64.192 14.088 1.00 45.63 99 PRO A CA 1
ATOM 784 C C . PRO A 1 96 ? 21.708 62.730 13.732 1.00 44.42 99 PRO A C 1
ATOM 785 O O . PRO A 1 96 ? 21.399 62.426 12.576 1.00 43.57 99 PRO A O 1
ATOM 789 N N . GLU A 1 97 ? 21.771 61.835 14.718 1.00 45.00 100 GLU A N 1
ATOM 790 C CA . GLU A 1 97 ? 21.483 60.417 14.483 1.00 43.94 100 GLU A CA 1
ATOM 791 C C . GLU A 1 97 ? 20.028 60.184 14.062 1.00 45.70 100 GLU A C 1
ATOM 792 O O . GLU A 1 97 ? 19.759 59.479 13.084 1.00 47.07 100 GLU A O 1
ATOM 798 N N . VAL A 1 98 ? 19.095 60.766 14.813 1.00 43.01 101 VAL A N 1
ATOM 799 C CA . VAL A 1 98 ? 17.674 60.613 14.527 1.00 42.97 101 VAL A CA 1
ATOM 800 C C . VAL A 1 98 ? 17.289 61.300 13.223 1.00 44.69 101 VAL A C 1
ATOM 801 O O . VAL A 1 98 ? 16.486 60.773 12.451 1.00 44.07 101 VAL A O 1
ATOM 805 N N . THR A 1 99 ? 17.877 62.467 12.972 1.00 46.00 102 THR A N 1
ATOM 806 C CA . THR A 1 99 ? 17.596 63.218 11.751 1.00 46.33 102 THR A CA 1
ATOM 807 C C . THR A 1 99 ? 18.019 62.425 10.525 1.00 46.14 102 THR A C 1
ATOM 808 O O . THR A 1 99 ? 17.259 62.261 9.569 1.00 45.79 102 THR A O 1
ATOM 812 N N . ASP A 1 100 ? 19.250 61.939 10.564 1.00 46.89 103 ASP A N 1
ATOM 813 C CA . ASP A 1 100 ? 19.800 61.177 9.461 1.00 49.68 103 ASP A CA 1
ATOM 814 C C . ASP A 1 100 ? 19.048 59.867 9.261 1.00 48.67 103 ASP A C 1
ATOM 815 O O . ASP A 1 100 ? 18.904 59.377 8.141 1.00 46.96 103 ASP A O 1
ATOM 820 N N . LEU A 1 101 ? 18.551 59.309 10.356 1.00 45.48 104 LEU A N 1
ATOM 821 C CA . LEU A 1 101 ? 17.823 58.054 10.297 1.00 46.04 104 LEU A CA 1
ATOM 822 C C . LEU A 1 101 ? 16.467 58.241 9.639 1.00 46.91 104 LEU A C 1
ATOM 823 O O . LEU A 1 101 ? 16.106 57.519 8.707 1.00 48.13 104 LEU A O 1
ATOM 828 N N . VAL A 1 102 ? 15.716 59.220 10.130 1.00 45.70 105 VAL A N 1
ATOM 829 C CA . VAL A 1 102 ? 14.385 59.504 9.616 1.00 43.90 105 VAL A CA 1
ATOM 830 C C . VAL A 1 102 ? 14.391 59.985 8.169 1.00 44.26 105 VAL A C 1
ATOM 831 O O . VAL A 1 102 ? 13.403 59.840 7.447 1.00 43.71 105 VAL A O 1
ATOM 835 N N . GLN A 1 103 ? 15.512 60.544 7.738 1.00 46.44 106 GLN A N 1
ATOM 836 C CA . GLN A 1 103 ? 15.620 61.037 6.375 1.00 47.56 106 GLN A CA 1
ATOM 837 C C . GLN A 1 103 ? 15.980 59.969 5.350 1.00 46.54 106 GLN A C 1
ATOM 838 O O . GLN A 1 103 ? 15.592 60.062 4.190 1.00 47.08 106 GLN A O 1
ATOM 844 N N . SER A 1 104 ? 16.707 58.944 5.774 1.00 46.72 107 SER A N 1
ATOM 845 C CA . SER A 1 104 ? 17.116 57.891 4.854 1.00 46.55 107 SER A CA 1
ATOM 846 C C . SER A 1 104 ? 16.248 56.645 4.891 1.00 45.61 107 SER A C 1
ATOM 847 O O . SER A 1 104 ? 16.409 55.752 4.063 1.00 45.67 107 SER A O 1
ATOM 850 N N . THR A 1 105 ? 15.322 56.584 5.840 1.00 43.44 108 THR A N 1
ATOM 851 C CA . THR A 1 105 ? 14.461 55.417 5.976 1.00 40.61 108 THR A CA 1
ATOM 852 C C . THR A 1 105 ? 13.002 55.811 6.146 1.00 39.27 108 THR A C 1
ATOM 853 O O . THR A 1 105 ? 12.706 56.898 6.621 1.00 44.36 108 THR A O 1
ATOM 857 N N . ARG A 1 106 ? 12.095 54.934 5.736 1.00 37.05 109 ARG A N 1
ATOM 858 C CA . ARG A 1 106 ? 10.671 55.173 5.921 1.00 36.54 109 ARG A CA 1
ATOM 859 C C . ARG A 1 106 ? 10.321 54.138 7.000 1.00 38.08 109 ARG A C 1
ATOM 860 O O . ARG A 1 106 ? 10.241 52.943 6.720 1.00 38.16 109 ARG A O 1
ATOM 868 N N . ILE A 1 107 ? 10.131 54.605 8.232 1.00 36.26 110 ILE A N 1
ATOM 869 C CA . ILE A 1 107 ? 9.852 53.735 9.372 1.00 36.49 110 ILE A CA 1
ATOM 870 C C . ILE A 1 107 ? 8.382 53.585 9.752 1.00 38.12 110 ILE A C 1
ATOM 871 O O . ILE A 1 107 ? 7.711 54.567 10.035 1.00 40.91 110 ILE A O 1
ATOM 876 N N . HIS A 1 108 ? 7.896 52.347 9.764 1.00 37.90 111 HIS A N 1
ATOM 877 C CA . HIS A 1 108 ? 6.506 52.049 10.111 1.00 35.13 111 HIS A CA 1
ATOM 878 C C . HIS A 1 108 ? 6.488 51.343 11.447 1.00 36.84 111 HIS A C 1
ATOM 879 O O . HIS A 1 108 ? 7.083 50.272 11.588 1.00 37.92 111 HIS A O 1
ATOM 886 N N . ILE A 1 109 ? 5.795 51.927 12.423 1.00 36.96 112 ILE A N 1
ATOM 887 C CA . ILE A 1 109 ? 5.726 51.346 13.762 1.00 33.89 112 ILE A CA 1
ATOM 888 C C . ILE A 1 109 ? 4.311 51.006 14.240 1.00 33.72 112 ILE A C 1
ATOM 889 O O . ILE A 1 109 ? 3.483 51.894 14.407 1.00 30.64 112 ILE A O 1
ATOM 894 N N . MET A 1 110 ? 4.038 49.717 14.447 1.00 32.39 113 MET A N 1
ATOM 895 C CA . MET A 1 110 ? 2.733 49.262 14.935 1.00 31.52 113 MET A CA 1
ATOM 896 C C . MET A 1 110 ? 2.898 48.769 16.379 1.00 33.90 113 MET A C 1
ATOM 897 O O . MET A 1 110 ? 3.309 47.634 16.618 1.00 35.03 113 MET A O 1
ATOM 902 N N . PRO A 1 111 ? 2.567 49.620 17.359 1.00 33.95 114 PRO A N 1
ATOM 903 C CA . PRO A 1 111 ? 2.683 49.285 18.778 1.00 33.04 114 PRO A CA 1
ATOM 904 C C . PRO A 1 111 ? 1.952 48.035 19.231 1.00 34.31 114 PRO A C 1
ATOM 905 O O . PRO A 1 111 ? 2.483 47.265 20.024 1.00 37.30 114 PRO A O 1
ATOM 909 N N . SER A 1 112 ? 0.742 47.816 18.729 1.00 34.76 115 SER A N 1
ATOM 910 C CA . SER A 1 112 ? -0.024 46.654 19.158 1.00 34.53 115 SER A CA 1
ATOM 911 C C . SER A 1 112 ? -0.800 45.972 18.047 1.00 35.38 115 SER A C 1
ATOM 912 O O . SER A 1 112 ? -1.696 46.565 17.455 1.00 34.09 115 SER A O 1
ATOM 915 N N . MET A 1 113 ? -0.459 44.718 17.772 1.00 37.18 116 MET A N 1
ATOM 916 C CA . MET A 1 113 ? -1.145 43.945 16.743 1.00 36.54 116 MET A CA 1
ATOM 917 C C . MET A 1 113 ? -2.320 43.171 17.346 1.00 37.62 116 MET A C 1
ATOM 918 O O . MET A 1 113 ? -3.178 42.657 16.621 1.00 35.51 116 MET A O 1
ATOM 923 N N . ASN A 1 114 ? -2.353 43.101 18.676 1.00 35.27 117 ASN A N 1
ATOM 924 C CA . ASN A 1 114 ? -3.426 42.421 19.388 1.00 32.69 117 ASN A CA 1
ATOM 925 C C . ASN A 1 114 ? -3.893 43.291 20.554 1.00 35.01 117 ASN A C 1
ATOM 926 O O . ASN A 1 114 ? -3.690 42.944 21.716 1.00 34.98 117 ASN A O 1
ATOM 931 N N . PRO A 1 115 ? -4.528 44.438 20.254 1.00 35.52 118 PRO A N 1
ATOM 932 C CA . PRO A 1 115 ? -5.016 45.353 21.289 1.00 36.64 118 PRO A CA 1
ATOM 933 C C . PRO A 1 115 ? -6.136 44.789 22.161 1.00 36.28 118 PRO A C 1
ATOM 934 O O . PRO A 1 115 ? -6.273 45.187 23.320 1.00 39.14 118 PRO A O 1
ATOM 938 N N . ASP A 1 116 ? -6.920 43.863 21.612 1.00 33.82 119 ASP A N 1
ATOM 939 C CA . ASP A 1 116 ? -8.022 43.250 22.355 1.00 34.26 119 ASP A CA 1
ATOM 940 C C . ASP A 1 116 ? -7.450 42.380 23.450 1.00 35.29 119 ASP A C 1
ATOM 941 O O . ASP A 1 116 ? -7.907 42.420 24.591 1.00 37.54 119 ASP A O 1
ATOM 946 N N . GLY A 1 117 ? -6.455 41.581 23.075 1.00 35.84 120 GLY A N 1
ATOM 947 C CA . GLY A 1 117 ? -5.807 40.691 24.019 1.00 33.27 120 GLY A CA 1
ATOM 948 C C . GLY A 1 117 ? -5.165 41.479 25.138 1.00 34.75 120 GLY A C 1
ATOM 949 O O . GLY A 1 117 ? -5.223 41.077 26.301 1.00 34.19 120 GLY A O 1
ATOM 950 N N . TYR A 1 118 ? -4.553 42.607 24.789 1.00 33.53 121 TYR A N 1
ATOM 951 C CA . TYR A 1 118 ? -3.900 43.449 25.778 1.00 35.22 121 TYR A CA 1
ATOM 952 C C . TYR A 1 118 ? -4.881 43.829 26.872 1.00 35.88 121 TYR A C 1
ATOM 953 O O . TYR A 1 118 ? -4.603 43.653 28.058 1.00 35.10 121 TYR A O 1
ATOM 962 N N . GLU A 1 119 ? -6.029 44.362 26.462 1.00 36.48 122 GLU A N 1
ATOM 963 C CA . GLU A 1 119 ? -7.053 44.795 27.405 1.00 38.49 122 GLU A CA 1
ATOM 964 C C . GLU A 1 119 ? -7.472 43.709 28.402 1.00 37.11 122 GLU A C 1
ATOM 965 O O . GLU A 1 119 ? -7.861 44.014 29.533 1.00 36.76 122 GLU A O 1
ATOM 971 N N . LYS A 1 120 ? -7.385 42.448 27.991 1.00 36.04 123 LYS A N 1
ATOM 972 C CA . LYS A 1 120 ? -7.750 41.329 28.861 1.00 40.98 123 LYS A CA 1
ATOM 973 C C . LYS A 1 120 ? -6.564 40.867 29.720 1.00 41.50 123 LYS A C 1
ATOM 974 O O . LYS A 1 120 ? -6.680 39.904 30.473 1.00 45.48 123 LYS A O 1
ATOM 980 N N . SER A 1 121 ? -5.431 41.557 29.609 1.00 41.22 124 SER A N 1
ATOM 981 C CA . SER A 1 121 ? -4.231 41.184 30.349 1.00 42.37 124 SER A CA 1
ATOM 982 C C . SER A 1 121 ? -4.103 41.821 31.730 1.00 43.36 124 SER A C 1
ATOM 983 O O . SER A 1 121 ? -4.555 42.946 31.965 1.00 42.61 124 SER A O 1
ATOM 986 N N . GLN A 1 122 ? -3.469 41.084 32.639 1.00 42.77 125 GLN A N 1
ATOM 987 C CA . GLN A 1 122 ? -3.281 41.524 34.017 1.00 44.59 125 GLN A CA 1
ATOM 988 C C . GLN A 1 122 ? -1.872 42.015 34.301 1.00 43.91 125 GLN A C 1
ATOM 989 O O . GLN A 1 122 ? -0.913 41.250 34.182 1.00 40.92 125 GLN A O 1
ATOM 995 N N . GLU A 1 123 ? -1.743 43.280 34.690 1.00 41.63 126 GLU A N 1
ATOM 996 C CA . GLU A 1 123 ? -0.423 43.814 35.005 1.00 44.45 126 GLU A CA 1
ATOM 997 C C . GLU A 1 123 ? 0.221 42.950 36.084 1.00 46.14 126 GLU A C 1
ATOM 998 O O . GLU A 1 123 ? -0.451 42.505 37.014 1.00 45.97 126 GLU A O 1
ATOM 1004 N N . GLY A 1 124 ? 1.520 42.706 35.952 1.00 47.47 127 GLY A N 1
ATOM 1005 C CA . GLY A 1 124 ? 2.214 41.885 36.924 1.00 46.53 127 GLY A CA 1
ATOM 1006 C C . GLY A 1 124 ? 2.416 40.455 36.461 1.00 47.82 127 GLY A C 1
ATOM 1007 O O . GLY A 1 124 ? 3.323 39.768 36.942 1.00 45.47 127 GLY A O 1
ATOM 1008 N N . ASP A 1 125 ? 1.570 39.997 35.538 1.00 49.81 128 ASP A N 1
ATOM 1009 C CA . ASP A 1 125 ? 1.665 38.637 35.002 1.00 53.16 128 ASP A CA 1
ATOM 1010 C C . ASP A 1 125 ? 3.078 38.451 34.455 1.00 53.11 128 ASP A C 1
ATOM 1011 O O . ASP A 1 125 ? 3.522 39.207 33.592 1.00 53.32 128 ASP A O 1
ATOM 1016 N N . ARG A 1 126 ? 3.793 37.460 34.969 1.00 51.19 129 ARG A N 1
ATOM 1017 C CA . ARG A 1 126 ? 5.149 37.221 34.509 1.00 53.93 129 ARG A CA 1
ATOM 1018 C C . ARG A 1 126 ? 5.207 36.210 33.376 1.00 52.52 129 ARG A C 1
ATOM 1019 O O . ARG A 1 126 ? 5.858 36.461 32.363 1.00 54.19 129 ARG A O 1
ATOM 1027 N N . GLY A 1 127 ? 4.539 35.069 33.540 1.00 51.29 130 GLY A N 1
ATOM 1028 C CA . GLY A 1 127 ? 4.577 34.058 32.501 1.00 48.47 130 GLY A CA 1
ATOM 1029 C C . GLY A 1 127 ? 3.261 33.396 32.155 1.00 49.31 130 GLY A C 1
ATOM 1030 O O . GLY A 1 127 ? 3.259 32.294 31.608 1.00 47.35 130 GLY A O 1
ATOM 1031 N N . GLY A 1 128 ? 2.148 34.064 32.454 1.00 49.43 131 GLY A N 1
ATOM 1032 C CA . GLY A 1 128 ? 0.836 33.503 32.163 1.00 48.61 131 GLY A CA 1
ATOM 1033 C C . GLY A 1 128 ? 0.408 33.573 30.703 1.00 48.46 131 GLY A C 1
ATOM 1034 O O . GLY A 1 128 ? 1.221 33.890 29.829 1.00 46.20 131 GLY A O 1
ATOM 1035 N N . THR A 1 129 ? -0.863 33.266 30.429 1.00 47.31 132 THR A N 1
ATOM 1036 C CA . THR A 1 129 ? -1.375 33.316 29.059 1.00 45.69 132 THR A CA 1
ATOM 1037 C C . THR A 1 129 ? -2.678 34.084 28.935 1.00 44.96 132 THR A C 1
ATOM 1038 O O . THR A 1 129 ? -3.308 34.074 27.878 1.00 46.09 132 THR A O 1
ATOM 1042 N N . VAL A 1 130 ? -3.092 34.748 30.002 1.00 40.84 133 VAL A N 1
ATOM 1043 C CA . VAL A 1 130 ? -4.330 35.506 29.939 1.00 39.00 133 VAL A CA 1
ATOM 1044 C C . VAL A 1 130 ? -4.125 36.779 29.131 1.00 39.02 133 VAL A C 1
ATOM 1045 O O . VAL A 1 130 ? -3.336 37.649 29.515 1.00 40.35 133 VAL A O 1
ATOM 1049 N N . GLY A 1 131 ? -4.836 36.888 28.012 1.00 36.87 134 GLY A N 1
ATOM 1050 C CA . GLY A 1 131 ? -4.705 38.060 27.166 1.00 34.28 134 GLY A CA 1
ATOM 1051 C C . GLY A 1 131 ? -3.750 37.800 26.016 1.00 34.36 134 GLY A C 1
ATOM 1052 O O . GLY A 1 131 ? -3.564 38.657 25.152 1.00 33.72 134 GLY A O 1
ATOM 1053 N N . ARG A 1 132 ? -3.154 36.610 25.994 1.00 30.34 135 ARG A N 1
ATOM 1054 C CA . ARG A 1 132 ? -2.212 36.239 24.945 1.00 31.28 135 ARG A CA 1
ATOM 1055 C C . ARG A 1 132 ? -2.868 36.111 23.574 1.00 31.59 135 ARG A C 1
ATOM 1056 O O . ARG A 1 132 ? -2.455 36.776 22.623 1.00 32.44 135 ARG A O 1
ATOM 1064 N N . ASN A 1 133 ? -3.876 35.250 23.460 1.00 29.66 136 ASN A N 1
ATOM 1065 C CA . ASN A 1 133 ? -4.575 35.076 22.187 1.00 33.39 136 ASN A CA 1
ATOM 1066 C C . ASN A 1 133 ? -5.448 36.290 21.853 1.00 34.00 136 ASN A C 1
ATOM 1067 O O . ASN A 1 133 ? -5.488 37.265 22.612 1.00 36.27 136 ASN A O 1
ATOM 1072 N N . ASN A 1 134 ? -6.139 36.239 20.714 1.00 33.66 137 ASN A N 1
ATOM 1073 C CA . ASN A 1 134 ? -6.996 37.345 20.310 1.00 36.06 137 ASN A CA 1
ATOM 1074 C C . ASN A 1 134 ? -8.411 37.098 20.832 1.00 35.14 137 ASN A C 1
ATOM 1075 O O . ASN A 1 134 ? -8.685 36.053 21.422 1.00 33.64 137 ASN A O 1
ATOM 1080 N N . SER A 1 135 ? -9.306 38.058 20.625 1.00 39.26 138 SER A N 1
ATOM 1081 C CA . SER A 1 135 ? -10.671 37.937 21.119 1.00 41.42 138 SER A CA 1
ATOM 1082 C C . SER A 1 135 ? -11.368 36.607 20.814 1.00 42.02 138 SER A C 1
ATOM 1083 O O . SER A 1 135 ? -12.246 36.192 21.562 1.00 42.47 138 SER A O 1
ATOM 1086 N N . ASN A 1 136 ? -10.988 35.936 19.731 1.00 40.12 139 ASN A N 1
ATOM 1087 C CA . ASN A 1 136 ? -11.613 34.665 19.391 1.00 39.45 139 ASN A CA 1
ATOM 1088 C C . ASN A 1 136 ? -10.814 33.520 19.963 1.00 40.63 139 ASN A C 1
ATOM 1089 O O . ASN A 1 136 ? -11.007 32.373 19.584 1.00 40.12 139 ASN A O 1
ATOM 1094 N N . ASN A 1 137 ? -9.914 33.842 20.884 1.00 40.76 140 ASN A N 1
ATOM 1095 C CA . ASN A 1 137 ? -9.051 32.856 21.521 1.00 40.44 140 ASN A CA 1
ATOM 1096 C C . ASN A 1 137 ? -8.233 32.008 20.545 1.00 39.25 140 ASN A C 1
ATOM 1097 O O . ASN A 1 137 ? -8.271 30.776 20.584 1.00 40.33 140 ASN A O 1
ATOM 1102 N N . TYR A 1 138 ? -7.510 32.687 19.663 1.00 36.60 141 TYR A N 1
ATOM 1103 C CA . TYR A 1 138 ? -6.623 32.045 18.701 1.00 36.57 141 TYR A CA 1
ATOM 1104 C C . TYR A 1 138 ? -5.283 32.734 18.859 1.00 34.60 141 TYR A C 1
ATOM 1105 O O . TYR A 1 138 ? -5.235 33.932 19.136 1.00 33.48 141 TYR A O 1
ATOM 1114 N N . ASP A 1 139 ? -4.203 31.977 18.696 1.00 31.93 142 ASP A N 1
ATOM 1115 C CA . ASP A 1 139 ? -2.856 32.535 18.815 1.00 31.58 142 ASP A CA 1
ATOM 1116 C C . ASP A 1 139 ? -2.494 33.153 17.469 1.00 31.75 142 ASP A C 1
ATOM 1117 O O . ASP A 1 139 ? -2.344 32.439 16.471 1.00 34.58 142 ASP A O 1
ATOM 1122 N N . LEU A 1 140 ? -2.354 34.472 17.433 1.00 30.52 143 LEU A N 1
ATOM 1123 C CA . LEU A 1 140 ? -2.023 35.134 16.183 1.00 32.36 143 LEU A CA 1
ATOM 1124 C C . LEU A 1 140 ? -0.668 34.682 15.656 1.00 32.70 143 LEU A C 1
ATOM 1125 O O . LEU A 1 140 ? -0.423 34.764 14.454 1.00 36.12 143 LEU A O 1
ATOM 1130 N N . ASN A 1 141 ? 0.206 34.192 16.532 1.00 31.13 144 ASN A N 1
ATOM 1131 C CA . ASN A 1 141 ? 1.518 33.740 16.077 1.00 31.28 144 ASN A CA 1
ATOM 1132 C C . ASN A 1 141 ? 1.529 32.240 15.767 1.00 29.93 144 ASN A C 1
ATOM 1133 O O . ASN A 1 141 ? 2.565 31.584 15.832 1.00 27.23 144 ASN A O 1
ATOM 1138 N N . ARG A 1 142 ? 0.350 31.719 15.436 1.00 30.12 145 ARG A N 1
ATOM 1139 C CA . ARG A 1 142 ? 0.139 30.329 15.046 1.00 30.84 145 ARG A CA 1
ATOM 1140 C C . ARG A 1 142 ? -0.843 30.423 13.888 1.00 32.29 145 ARG A C 1
ATOM 1141 O O . ARG A 1 142 ? -1.179 29.422 13.256 1.00 33.44 145 ARG A O 1
ATOM 1149 N N . ASN A 1 143 ? -1.286 31.652 13.626 1.00 32.79 146 ASN A N 1
ATOM 1150 C CA . ASN A 1 143 ? -2.286 31.963 12.605 1.00 34.14 146 ASN A CA 1
ATOM 1151 C C . ASN A 1 143 ? -1.848 32.149 11.158 1.00 33.70 146 ASN A C 1
ATOM 1152 O O . ASN A 1 143 ? -2.696 32.210 10.265 1.00 32.54 146 ASN A O 1
ATOM 1157 N N . PHE A 1 144 ? -0.550 32.262 10.908 1.00 33.94 147 PHE A N 1
ATOM 1158 C CA . PHE A 1 144 ? -0.079 32.450 9.538 1.00 38.19 147 PHE A CA 1
ATOM 1159 C C . PHE A 1 144 ? 0.175 31.146 8.797 1.00 38.19 147 PHE A C 1
ATOM 1160 O O . PHE A 1 144 ? 0.525 30.135 9.397 1.00 38.20 147 PHE A O 1
ATOM 1168 N N . PRO A 1 145 ? -0.020 31.148 7.474 1.00 40.16 148 PRO A N 1
ATOM 1169 C CA . PRO A 1 145 ? 0.218 29.923 6.704 1.00 39.34 148 PRO A CA 1
ATOM 1170 C C . PRO A 1 145 ? 1.658 29.503 6.951 1.00 37.55 148 PRO A C 1
ATOM 1171 O O . PRO A 1 145 ? 2.566 30.335 6.906 1.00 38.87 148 PRO A O 1
ATOM 1175 N N . ASP A 1 146 ? 1.863 28.220 7.225 1.00 37.11 149 ASP A N 1
ATOM 1176 C CA . ASP A 1 146 ? 3.203 27.709 7.499 1.00 36.59 149 ASP A CA 1
ATOM 1177 C C . ASP A 1 146 ? 3.733 26.915 6.306 1.00 35.92 149 ASP A C 1
ATOM 1178 O O . ASP A 1 146 ? 2.954 26.326 5.552 1.00 36.71 149 ASP A O 1
ATOM 1183 N N . GLN A 1 147 ? 5.051 26.891 6.132 1.00 33.79 150 GLN A N 1
ATOM 1184 C CA . GLN A 1 147 ? 5.631 26.158 5.013 1.00 35.72 150 GLN A CA 1
ATOM 1185 C C . GLN A 1 147 ? 5.671 24.652 5.240 1.00 38.17 150 GLN A C 1
ATOM 1186 O O . GLN A 1 147 ? 5.762 23.893 4.280 1.00 40.00 150 GLN A O 1
ATOM 1192 N N . PHE A 1 148 ? 5.600 24.213 6.495 1.00 39.47 151 PHE A N 1
ATOM 1193 C CA . PHE A 1 148 ? 5.644 22.782 6.801 1.00 43.31 151 PHE A CA 1
ATOM 1194 C C . PHE A 1 148 ? 4.311 22.266 7.311 1.00 48.64 151 PHE A C 1
ATOM 1195 O O . PHE A 1 148 ? 3.664 21.439 6.668 1.00 52.23 151 PHE A O 1
ATOM 1203 N N . PHE A 1 149 ? 3.916 22.760 8.478 1.00 54.77 152 PHE A N 1
ATOM 1204 C CA . PHE A 1 149 ? 2.657 22.397 9.120 1.00 56.88 152 PHE A CA 1
ATOM 1205 C C . PHE A 1 149 ? 1.515 23.065 8.355 1.00 56.74 152 PHE A C 1
ATOM 1206 O O . PHE A 1 149 ? 1.652 24.174 7.842 1.00 57.10 152 PHE A O 1
ATOM 1214 N N . GLN A 1 150 ? 0.389 22.377 8.276 1.00 56.51 153 GLN A N 1
ATOM 1215 C CA . GLN A 1 150 ? -0.774 22.900 7.583 1.00 55.21 153 GLN A CA 1
ATOM 1216 C C . GLN A 1 150 ? -1.675 23.552 8.639 1.00 50.69 153 GLN A C 1
ATOM 1217 O O . GLN A 1 150 ? -2.288 22.872 9.455 1.00 49.05 153 GLN A O 1
ATOM 1223 N N . VAL A 1 151 ? -1.715 24.883 8.633 1.00 47.82 154 VAL A N 1
ATOM 1224 C CA . VAL A 1 151 ? -2.500 25.653 9.600 1.00 44.61 154 VAL A CA 1
ATOM 1225 C C . VAL A 1 151 ? -4.007 25.447 9.508 1.00 45.08 154 VAL A C 1
ATOM 1226 O O . VAL A 1 151 ? -4.601 25.553 8.443 1.00 46.43 154 VAL A O 1
ATOM 1230 N N . THR A 1 152 ? -4.618 25.182 10.655 1.00 47.06 155 THR A N 1
ATOM 1231 C CA . THR A 1 152 ? -6.046 24.924 10.740 1.00 47.74 155 THR A CA 1
ATOM 1232 C C . THR A 1 152 ? -6.880 26.041 11.365 1.00 48.30 155 THR A C 1
ATOM 1233 O O . THR A 1 152 ? -8.049 26.224 11.013 1.00 46.26 155 THR A O 1
ATOM 1237 N N . ASP A 1 153 ? -6.296 26.775 12.304 1.00 47.01 156 ASP A N 1
ATOM 1238 C CA . ASP A 1 153 ? -7.025 27.860 12.929 1.00 46.48 156 ASP A CA 1
ATOM 1239 C C . ASP A 1 153 ? -7.497 28.820 11.844 1.00 47.30 156 ASP A C 1
ATOM 1240 O O . ASP A 1 153 ? -6.780 29.095 10.884 1.00 50.56 156 ASP A O 1
ATOM 1245 N N . PRO A 1 154 ? -8.727 29.333 11.982 1.00 46.71 157 PRO A N 1
ATOM 1246 C CA . PRO A 1 154 ? -9.311 30.270 11.020 1.00 43.63 157 PRO A CA 1
ATOM 1247 C C . PRO A 1 154 ? -8.507 31.559 10.996 1.00 42.14 157 PRO A C 1
ATOM 1248 O O . PRO A 1 154 ? -8.129 32.073 12.045 1.00 44.23 157 PRO A O 1
ATOM 1252 N N . PRO A 1 155 ? -8.226 32.096 9.794 1.00 41.82 158 PRO A N 1
ATOM 1253 C CA . PRO A 1 155 ? -7.458 33.346 9.687 1.00 39.76 158 PRO A CA 1
ATOM 1254 C C . PRO A 1 155 ? -8.193 34.472 10.428 1.00 40.00 158 PRO A C 1
ATOM 1255 O O . PRO A 1 155 ? -9.358 34.759 10.145 1.00 40.36 158 PRO A O 1
ATOM 1259 N N . GLN A 1 156 ? -7.509 35.106 11.373 1.00 40.21 159 GLN A N 1
ATOM 1260 C CA . GLN A 1 156 ? -8.111 36.173 12.159 1.00 38.38 159 GLN A CA 1
ATOM 1261 C C . GLN A 1 156 ? -7.958 37.554 11.520 1.00 39.01 159 GLN A C 1
ATOM 1262 O O . GLN A 1 156 ? -7.032 37.793 10.743 1.00 43.43 159 GLN A O 1
ATOM 1268 N N . PRO A 1 157 ? -8.878 38.484 11.837 1.00 39.62 160 PRO A N 1
ATOM 1269 C CA . PRO A 1 157 ? -8.853 39.848 11.296 1.00 38.01 160 PRO A CA 1
ATOM 1270 C C . PRO A 1 157 ? -7.529 40.588 11.480 1.00 38.07 160 PRO A C 1
ATOM 1271 O O . PRO A 1 157 ? -7.131 41.370 10.610 1.00 38.45 160 PRO A O 1
ATOM 1275 N N . GLU A 1 158 ? -6.848 40.345 12.599 1.00 37.38 161 GLU A N 1
ATOM 1276 C CA . GLU A 1 158 ? -5.561 40.991 12.856 1.00 34.91 161 GLU A CA 1
ATOM 1277 C C . GLU A 1 158 ? -4.519 40.402 11.920 1.00 33.66 161 GLU A C 1
ATOM 1278 O O . GLU A 1 158 ? -3.662 41.116 11.403 1.00 30.94 161 GLU A O 1
ATOM 1284 N N . THR A 1 159 ? -4.604 39.093 11.703 1.00 32.34 162 THR A N 1
ATOM 1285 C CA . THR A 1 159 ? -3.670 38.398 10.826 1.00 35.74 162 THR A CA 1
ATOM 1286 C C . THR A 1 159 ? -3.849 38.887 9.397 1.00 36.93 162 THR A C 1
ATOM 1287 O O . THR A 1 159 ? -2.888 39.247 8.718 1.00 38.30 162 THR A O 1
ATOM 1291 N N . LEU A 1 160 ? -5.098 38.902 8.951 1.00 36.71 163 LEU A N 1
ATOM 1292 C CA . LEU A 1 160 ? -5.430 39.331 7.602 1.00 35.76 163 LEU A CA 1
ATOM 1293 C C . LEU A 1 160 ? -5.019 40.770 7.333 1.00 35.28 163 LE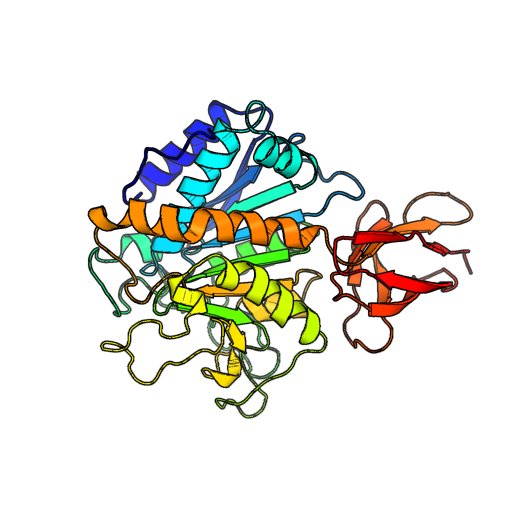U A C 1
ATOM 1294 O O . LEU A 1 160 ? -4.416 41.066 6.302 1.00 35.17 163 LEU A O 1
ATOM 1299 N N . ALA A 1 161 ? -5.348 41.667 8.256 1.00 32.75 164 ALA A N 1
ATOM 1300 C CA . ALA A 1 161 ? -4.996 43.070 8.103 1.00 32.87 164 ALA A CA 1
ATOM 1301 C C . ALA A 1 161 ? -3.488 43.221 7.923 1.00 32.83 164 ALA A C 1
ATOM 1302 O O . ALA A 1 161 ? -3.029 43.982 7.067 1.00 33.24 164 ALA A O 1
ATOM 1304 N N . VAL A 1 162 ? -2.724 42.487 8.733 1.00 33.03 165 VAL A N 1
ATOM 1305 C CA . VAL A 1 162 ? -1.258 42.525 8.689 1.00 33.16 165 VAL A CA 1
ATOM 1306 C C . VAL A 1 162 ? -0.676 41.915 7.423 1.00 33.00 165 VAL A C 1
ATOM 1307 O O . VAL A 1 162 ? 0.309 42.417 6.889 1.00 30.96 165 VAL A O 1
ATOM 1311 N N . MET A 1 163 ? -1.258 40.816 6.954 1.00 36.08 166 MET A N 1
ATOM 1312 C CA . MET A 1 163 ? -0.776 40.196 5.723 1.00 38.82 166 MET A CA 1
ATOM 1313 C C . MET A 1 163 ? -0.942 41.219 4.596 1.00 39.23 166 MET A C 1
ATOM 1314 O O . MET A 1 163 ? -0.029 41.437 3.792 1.00 38.51 166 MET A O 1
ATOM 1319 N N . SER A 1 164 ? -2.109 41.858 4.557 1.00 36.84 167 SER A N 1
ATOM 1320 C CA . SER A 1 164 ? -2.399 42.877 3.558 1.00 37.21 167 SER A CA 1
ATOM 1321 C C . SER A 1 164 ? -1.350 43.986 3.654 1.00 39.53 167 SER A C 1
ATOM 1322 O O . SER A 1 164 ? -0.741 44.368 2.654 1.00 42.04 167 SER A O 1
ATOM 1325 N N . TRP A 1 165 ? -1.149 44.495 4.869 1.00 36.50 168 TRP A N 1
ATOM 1326 C CA . TRP A 1 165 ? -0.172 45.551 5.136 1.00 33.62 168 TRP A CA 1
ATOM 1327 C C . TRP A 1 165 ? 1.210 45.169 4.610 1.00 33.00 168 TRP A C 1
ATOM 1328 O O . TRP A 1 165 ? 1.886 45.987 3.991 1.00 31.36 168 TRP A O 1
ATOM 1339 N N . LEU A 1 166 ? 1.628 43.929 4.850 1.00 34.08 169 LEU A N 1
ATOM 1340 C CA . LEU A 1 166 ? 2.941 43.458 4.403 1.00 38.68 169 LEU A CA 1
ATOM 1341 C C . LEU A 1 166 ? 3.057 43.394 2.880 1.00 40.24 169 LEU A C 1
ATOM 1342 O O . LEU A 1 166 ? 4.163 43.401 2.318 1.00 39.22 169 LEU A O 1
ATOM 1347 N N . LYS A 1 167 ? 1.906 43.326 2.217 1.00 39.67 170 LYS A N 1
ATOM 1348 C CA . LYS A 1 167 ? 1.848 43.292 0.760 1.00 44.91 170 LYS A CA 1
ATOM 1349 C C . LYS A 1 167 ? 1.812 44.730 0.215 1.00 45.17 170 LYS A C 1
ATOM 1350 O O . LYS A 1 167 ? 2.167 44.974 -0.939 1.00 45.60 170 LYS A O 1
ATOM 1356 N N . THR A 1 168 ? 1.389 45.670 1.063 1.00 44.50 171 THR A N 1
ATOM 1357 C CA . THR A 1 168 ? 1.261 47.083 0.702 1.00 42.25 171 THR A CA 1
ATOM 1358 C C . THR A 1 168 ? 2.560 47.869 0.515 1.00 43.17 171 THR A C 1
ATOM 1359 O O . THR A 1 168 ? 2.654 48.723 -0.370 1.00 42.74 171 THR A O 1
ATOM 1363 N N . TYR A 1 169 ? 3.557 47.604 1.349 1.00 40.48 172 TYR A N 1
ATOM 1364 C CA . TYR A 1 169 ? 4.816 48.316 1.229 1.00 39.05 172 TYR A CA 1
ATOM 1365 C C . TYR A 1 169 ? 5.994 47.370 1.016 1.00 39.47 172 TYR A C 1
ATOM 1366 O O . TYR A 1 169 ? 5.953 46.206 1.407 1.00 37.83 172 TYR A O 1
ATOM 1375 N N . PRO A 1 170 ? 7.062 47.868 0.374 1.00 40.18 173 PRO A N 1
ATOM 1376 C CA . PRO A 1 170 ? 8.304 47.150 0.051 1.00 38.94 173 PRO A CA 1
ATOM 1377 C C . PRO A 1 170 ? 9.186 46.912 1.275 1.00 37.37 173 PRO A C 1
ATOM 1378 O O . PRO A 1 170 ? 10.396 47.148 1.222 1.00 41.86 173 PRO A O 1
ATOM 1382 N N . PHE A 1 171 ? 8.595 46.448 2.370 1.00 36.17 174 PHE A N 1
ATOM 1383 C CA . PHE A 1 171 ? 9.360 46.214 3.588 1.00 33.61 174 PHE A CA 1
ATOM 1384 C C . PHE A 1 171 ? 10.603 45.379 3.352 1.00 34.48 174 PHE A C 1
ATOM 1385 O O . PHE A 1 171 ? 10.541 44.311 2.729 1.00 29.09 174 PHE A O 1
ATOM 1393 N N . VAL A 1 172 ? 11.727 45.889 3.850 1.00 35.54 175 VAL A N 1
ATOM 1394 C CA . VAL A 1 172 ? 13.028 45.242 3.707 1.00 36.75 175 VAL A CA 1
ATOM 1395 C C . VAL A 1 172 ? 13.460 44.501 4.970 1.00 39.24 175 VAL A C 1
ATOM 1396 O O . VAL A 1 172 ? 13.805 43.322 4.912 1.00 41.12 175 VAL A O 1
ATOM 1400 N N . LEU A 1 173 ? 13.453 45.203 6.100 1.00 38.00 176 LEU A N 1
ATOM 1401 C CA . LEU A 1 173 ? 13.825 44.630 7.387 1.00 37.97 176 LEU A CA 1
ATOM 1402 C C . LEU A 1 173 ? 12.656 44.813 8.358 1.00 39.40 176 LEU A C 1
ATOM 1403 O O . LEU A 1 173 ? 11.851 45.731 8.219 1.00 41.58 176 LEU A O 1
ATOM 1408 N N . SER A 1 174 ? 12.557 43.938 9.343 1.00 37.89 177 SER A N 1
ATOM 1409 C CA . SER A 1 174 ? 11.459 44.010 10.291 1.00 35.84 177 SER A CA 1
ATOM 1410 C C . SER A 1 174 ? 11.779 43.271 11.581 1.00 35.63 177 SER A C 1
ATOM 1411 O O . SER A 1 174 ? 12.756 42.532 11.665 1.00 37.17 177 SER A O 1
ATOM 1414 N N . ALA A 1 175 ? 10.949 43.483 12.591 1.00 37.17 178 ALA A N 1
ATOM 1415 C CA . ALA A 1 175 ? 11.130 42.823 13.874 1.00 36.65 178 ALA A CA 1
ATOM 1416 C C . ALA A 1 175 ? 9.835 42.949 14.628 1.00 37.88 178 ALA A C 1
ATOM 1417 O O . ALA A 1 175 ? 9.296 44.047 14.750 1.00 40.21 178 ALA A O 1
ATOM 1419 N N . ASN A 1 176 ? 9.302 41.830 15.097 1.00 38.72 179 ASN A N 1
ATOM 1420 C CA . ASN A 1 176 ? 8.086 41.892 15.883 1.00 37.91 179 ASN A CA 1
ATOM 1421 C C . ASN A 1 176 ? 8.527 41.516 17.308 1.00 38.18 179 ASN A C 1
ATOM 1422 O O . ASN A 1 176 ? 9.310 40.579 17.512 1.00 34.72 179 ASN A O 1
ATOM 1427 N N . LEU A 1 177 ? 8.054 42.293 18.281 1.00 35.73 180 LEU A N 1
ATOM 1428 C CA . LEU A 1 177 ? 8.443 42.139 19.675 1.00 34.74 180 LEU A CA 1
ATOM 1429 C C . LEU A 1 177 ? 7.565 41.293 20.584 1.00 33.83 180 LEU A C 1
ATOM 1430 O O . LEU A 1 177 ? 6.339 41.374 20.542 1.00 33.79 180 LEU A O 1
ATOM 1435 N N . HIS A 1 178 ? 8.220 40.499 21.430 1.00 33.46 181 HIS A N 1
ATOM 1436 C CA . HIS A 1 178 ? 7.545 39.618 22.382 1.00 31.69 181 HIS A CA 1
ATOM 1437 C C . HIS A 1 178 ? 8.142 39.714 23.779 1.00 31.78 181 HIS A C 1
ATOM 1438 O O . HIS A 1 178 ? 9.086 40.464 24.032 1.00 28.11 181 HIS A O 1
ATOM 1445 N N . GLY A 1 179 ? 7.575 38.918 24.679 1.00 32.51 182 GLY A N 1
ATOM 1446 C CA . GLY A 1 179 ? 8.033 38.862 26.053 1.00 28.57 182 GLY A CA 1
ATOM 1447 C C . GLY A 1 179 ? 7.928 37.425 26.519 1.00 29.41 182 GLY A C 1
ATOM 1448 O O . GLY A 1 179 ? 7.127 36.648 25.992 1.00 33.20 182 GLY A O 1
ATOM 1449 N N . GLY A 1 180 ? 8.733 37.056 27.504 1.00 29.66 183 GLY A N 1
ATOM 1450 C CA . GLY A 1 180 ? 8.702 35.691 27.995 1.00 28.96 183 GLY A CA 1
ATOM 1451 C C . GLY A 1 180 ? 10.099 35.117 27.966 1.00 31.56 183 GLY A C 1
ATOM 1452 O O . GLY A 1 180 ? 10.311 33.973 28.347 1.00 35.37 183 GLY A O 1
ATOM 1453 N N . SER A 1 181 ? 11.047 35.924 27.501 1.00 31.94 184 SER A N 1
ATOM 1454 C CA . SER A 1 181 ? 12.441 35.522 27.423 1.00 31.46 184 SER A CA 1
ATOM 1455 C C . SER A 1 181 ? 13.291 36.719 27.043 1.00 32.65 184 SER A C 1
ATOM 1456 O O . SER A 1 181 ? 12.787 37.834 26.927 1.00 33.90 184 SER A O 1
ATOM 1459 N N . LEU A 1 182 ? 14.584 36.498 26.856 1.00 31.97 185 LEU A N 1
ATOM 1460 C CA . LEU A 1 182 ? 15.492 37.582 26.485 1.00 34.31 185 LEU A CA 1
ATOM 1461 C C . LEU A 1 182 ? 16.452 37.032 25.427 1.00 32.34 185 LEU A C 1
ATOM 1462 O O . LEU A 1 182 ? 17.439 36.367 25.743 1.00 34.16 185 LEU A O 1
ATOM 1467 N N . VAL A 1 183 ? 16.151 37.316 24.165 1.00 30.79 186 VAL A N 1
ATOM 1468 C CA . VAL A 1 183 ? 16.947 36.817 23.051 1.00 28.15 186 VAL A CA 1
ATOM 1469 C C . VAL A 1 183 ? 16.317 37.302 21.757 1.00 28.88 186 VAL A C 1
ATOM 1470 O O . VAL A 1 183 ? 15.142 37.667 21.726 1.00 29.03 186 VAL A O 1
ATOM 1474 N N . VAL A 1 184 ? 17.097 37.330 20.689 1.00 30.96 187 VAL A N 1
ATOM 1475 C CA . VAL A 1 184 ? 16.539 37.698 19.408 1.00 34.47 187 VAL A CA 1
ATOM 1476 C C . VAL A 1 184 ? 16.508 36.370 18.624 1.00 32.39 187 VAL A C 1
ATOM 1477 O O . VAL A 1 184 ? 17.516 35.670 18.471 1.00 33.50 187 VAL A O 1
ATOM 1481 N N . ASN A 1 185 ? 15.294 36.027 18.208 1.00 32.94 188 ASN A N 1
ATOM 1482 C CA . ASN A 1 185 ? 14.921 34.800 17.506 1.00 34.46 188 ASN A CA 1
ATOM 1483 C C . ASN A 1 185 ? 14.887 34.992 15.979 1.00 36.89 188 ASN A C 1
ATOM 1484 O O . ASN A 1 185 ? 14.266 35.936 15.489 1.00 38.37 188 ASN A O 1
ATOM 1489 N N . TYR A 1 186 ? 15.548 34.120 15.219 1.00 33.74 189 TYR A N 1
ATOM 1490 C CA . TYR A 1 186 ? 15.512 34.259 13.763 1.00 33.81 189 TYR A CA 1
ATOM 1491 C C . TYR A 1 186 ? 15.055 32.984 13.051 1.00 34.89 189 TYR A C 1
ATOM 1492 O O . TYR A 1 186 ? 15.067 31.901 13.637 1.00 37.05 189 TYR A O 1
ATOM 1501 N N . PRO A 1 187 ? 14.624 33.098 11.773 1.00 34.68 190 PRO A N 1
ATOM 1502 C CA . PRO A 1 187 ? 14.134 31.984 10.940 1.00 35.05 190 PRO A CA 1
ATOM 1503 C C . PRO A 1 187 ? 15.082 30.787 10.790 1.00 33.75 190 PRO A C 1
ATOM 1504 O O . PRO A 1 187 ? 16.298 30.948 10.912 1.00 33.93 190 PRO A O 1
ATOM 1508 N N . PHE A 1 188 ? 14.549 29.592 10.514 1.00 34.00 191 PHE A N 1
ATOM 1509 C CA . PHE A 1 188 ? 13.119 29.281 10.542 1.00 35.29 191 PHE A CA 1
ATOM 1510 C C . PHE A 1 188 ? 12.621 28.943 11.950 1.00 37.29 191 PHE A C 1
ATOM 1511 O O . PHE A 1 188 ? 13.398 28.478 12.790 1.00 39.23 191 PHE A O 1
ATOM 1519 N N . ASP A 1 189 ? 11.325 29.162 12.189 1.00 35.65 192 ASP A N 1
ATOM 1520 C CA . ASP A 1 189 ? 10.709 28.897 13.493 1.00 33.02 192 ASP A CA 1
ATOM 1521 C C . ASP A 1 189 ? 10.283 27.456 13.700 1.00 33.66 192 ASP A C 1
ATOM 1522 O O . ASP A 1 189 ? 9.970 27.049 14.819 1.00 34.51 192 ASP A O 1
ATOM 1527 N N . ASP A 1 190 ? 10.246 26.690 12.623 1.00 31.84 193 ASP A N 1
ATOM 1528 C CA . ASP A 1 190 ? 9.841 25.303 12.721 1.00 30.49 193 ASP A CA 1
ATOM 1529 C C . ASP A 1 190 ? 10.527 24.486 11.641 1.00 31.22 193 ASP A C 1
ATOM 1530 O O . ASP A 1 190 ? 11.226 25.031 10.788 1.00 28.34 193 ASP A O 1
ATOM 1535 N N . ASP A 1 191 ? 10.341 23.176 11.682 1.00 31.57 194 ASP A N 1
ATOM 1536 C CA . ASP A 1 191 ? 10.971 22.303 10.710 1.00 33.27 194 ASP A CA 1
ATOM 1537 C C . ASP A 1 191 ? 10.006 21.215 10.289 1.00 35.43 194 ASP A C 1
ATOM 1538 O O . ASP A 1 191 ? 8.980 20.987 10.936 1.00 36.14 194 ASP A O 1
ATOM 1543 N N . GLU A 1 192 ? 10.347 20.538 9.201 1.00 36.32 195 GLU A N 1
ATOM 1544 C CA . GLU A 1 192 ? 9.515 19.477 8.663 1.00 40.63 195 GLU A CA 1
ATOM 1545 C C . GLU A 1 192 ? 9.145 18.436 9.706 1.00 38.82 195 GLU A C 1
ATOM 1546 O O . GLU A 1 192 ? 8.018 17.940 9.724 1.00 38.85 195 GLU A O 1
ATOM 1552 N N . GLN A 1 193 ? 10.098 18.116 10.578 1.00 35.16 196 GLN A N 1
ATOM 1553 C CA . GLN A 1 193 ? 9.898 17.116 11.620 1.00 35.30 196 GLN A CA 1
ATOM 1554 C C . GLN A 1 193 ? 9.104 17.628 12.815 1.00 34.85 196 GLN A C 1
ATOM 1555 O O . GLN A 1 193 ? 8.640 16.841 13.640 1.00 37.85 196 GLN A O 1
ATOM 1561 N N . GLY A 1 194 ? 8.959 18.944 12.912 1.00 35.69 197 GLY A N 1
ATOM 1562 C CA . GLY A 1 194 ? 8.203 19.529 14.003 1.00 29.87 197 GLY A CA 1
ATOM 1563 C C . GLY A 1 194 ? 8.824 19.353 15.374 1.00 32.22 197 GLY A C 1
ATOM 1564 O O . GLY A 1 194 ? 8.110 19.224 16.368 1.00 34.00 197 GLY A O 1
ATOM 1565 N N . ILE A 1 195 ? 10.153 19.361 15.434 1.00 30.94 198 ILE A N 1
ATOM 1566 C CA . ILE A 1 195 ? 10.871 19.205 16.700 1.00 31.18 198 ILE A CA 1
ATOM 1567 C C . ILE A 1 195 ? 11.849 20.365 16.956 1.00 31.70 198 ILE A C 1
ATOM 1568 O O . ILE A 1 195 ? 11.983 21.267 16.131 1.00 32.58 198 ILE A O 1
ATOM 1573 N N . ALA A 1 196 ? 12.518 20.352 18.103 1.00 30.71 199 ALA A N 1
ATOM 1574 C CA . ALA A 1 196 ? 13.465 21.411 18.428 1.00 32.50 199 ALA A CA 1
ATOM 1575 C C . ALA A 1 196 ? 14.864 21.099 17.915 1.00 33.21 199 ALA A C 1
ATOM 1576 O O . ALA A 1 196 ? 15.693 20.528 18.634 1.00 33.41 199 ALA A O 1
ATOM 1578 N N . ILE A 1 197 ? 15.111 21.478 16.664 1.00 32.70 200 ILE A N 1
ATOM 1579 C CA . ILE A 1 197 ? 16.403 21.280 16.007 1.00 33.05 200 ILE A CA 1
ATOM 1580 C C . ILE A 1 197 ? 16.690 22.548 15.192 1.00 34.21 200 ILE A C 1
ATOM 1581 O O . ILE A 1 197 ? 15.783 23.339 14.938 1.00 31.46 200 ILE A O 1
ATOM 1586 N N . TYR A 1 198 ? 17.941 22.750 14.792 1.00 31.67 201 TYR A N 1
ATOM 1587 C CA . TYR A 1 198 ? 18.277 23.937 14.016 1.00 33.21 201 TYR A CA 1
ATOM 1588 C C . TYR A 1 198 ? 17.605 23.857 12.653 1.00 33.35 201 TYR A C 1
ATOM 1589 O O . TYR A 1 198 ? 17.788 22.879 11.936 1.00 37.10 201 TYR A O 1
ATOM 1598 N N . SER A 1 199 ? 16.833 24.878 12.290 1.00 31.90 202 SER A N 1
ATOM 1599 C CA . SER A 1 199 ? 16.153 24.891 11.001 1.00 34.39 202 SER A CA 1
ATOM 1600 C C . SER A 1 199 ? 16.712 26.044 10.156 1.00 35.77 202 SER A C 1
ATOM 1601 O O . SER A 1 199 ? 16.166 27.143 10.163 1.00 34.40 202 SER A O 1
ATOM 1604 N N . LYS A 1 200 ? 17.802 25.786 9.435 1.00 36.95 203 LYS A N 1
ATOM 1605 C CA . LYS A 1 200 ? 18.454 26.802 8.609 1.00 37.53 203 LYS A CA 1
ATOM 1606 C C . LYS A 1 200 ? 17.670 27.282 7.391 1.00 38.12 203 LYS A C 1
ATOM 1607 O O . LYS A 1 200 ? 17.038 26.500 6.681 1.00 38.44 203 LYS A O 1
ATOM 1613 N N . SER A 1 201 ? 17.732 28.589 7.164 1.00 37.14 204 SER A N 1
ATOM 1614 C CA . SER A 1 201 ? 17.069 29.239 6.039 1.00 36.74 204 SER A CA 1
ATOM 1615 C C . SER A 1 201 ? 18.180 29.636 5.065 1.00 37.92 204 SER A C 1
ATOM 1616 O O . SER A 1 201 ? 19.342 29.736 5.463 1.00 34.56 204 SER A O 1
ATOM 1619 N N . PRO A 1 202 ? 17.842 29.879 3.785 1.00 37.00 205 PRO A N 1
ATOM 1620 C CA . PRO A 1 202 ? 18.884 30.266 2.825 1.00 35.58 205 PRO A CA 1
ATOM 1621 C C . PRO A 1 202 ? 19.699 31.460 3.292 1.00 37.17 205 PRO A C 1
ATOM 1622 O O . PRO A 1 202 ? 20.864 31.599 2.931 1.00 40.68 205 PRO A O 1
ATOM 1626 N N . ASP A 1 203 ? 19.089 32.313 4.109 1.00 38.80 206 ASP A N 1
ATOM 1627 C CA . ASP A 1 203 ? 19.757 33.515 4.597 1.00 37.50 206 ASP A CA 1
ATOM 1628 C C . ASP A 1 203 ? 20.224 33.481 6.035 1.00 38.27 206 ASP A C 1
ATOM 1629 O O . ASP A 1 203 ? 20.281 34.509 6.715 1.00 39.93 206 ASP A O 1
ATOM 1634 N N . ASP A 1 204 ? 20.577 32.290 6.487 1.00 36.83 207 ASP A N 1
ATOM 1635 C CA . ASP A 1 204 ? 21.044 32.078 7.842 1.00 35.22 207 ASP A CA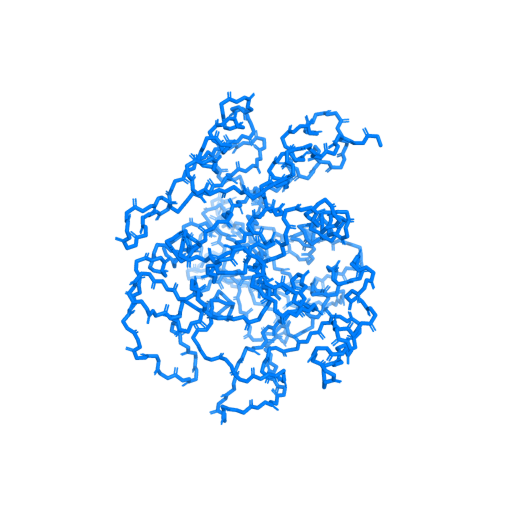 1
ATOM 1636 C C . ASP A 1 204 ? 22.166 33.032 8.223 1.00 35.43 207 ASP A C 1
ATOM 1637 O O . ASP A 1 204 ? 22.256 33.488 9.362 1.00 36.50 207 ASP A O 1
ATOM 1642 N N . ALA A 1 205 ? 23.027 33.326 7.260 1.00 37.05 208 ALA A N 1
ATOM 1643 C CA . ALA A 1 205 ? 24.168 34.202 7.496 1.00 38.62 208 ALA A CA 1
ATOM 1644 C C . ALA A 1 205 ? 23.786 35.618 7.915 1.00 38.34 208 ALA A C 1
ATOM 1645 O O . ALA A 1 205 ? 24.306 36.144 8.909 1.00 37.38 208 ALA A O 1
ATOM 1647 N N . VAL A 1 206 ? 22.892 36.238 7.147 1.00 37.17 209 VAL A N 1
ATOM 1648 C CA . VAL A 1 206 ? 22.451 37.600 7.425 1.00 40.93 209 VAL A CA 1
ATOM 1649 C C . VAL A 1 206 ? 21.662 37.655 8.725 1.00 40.18 209 VAL A C 1
ATOM 1650 O O . VAL A 1 206 ? 21.921 38.501 9.588 1.00 36.80 209 VAL A O 1
ATOM 1654 N N . PHE A 1 207 ? 20.699 36.744 8.857 1.00 38.80 210 PHE A N 1
ATOM 1655 C CA . PHE A 1 207 ? 19.866 36.681 10.045 1.00 37.66 210 PHE A CA 1
ATOM 1656 C C . PHE A 1 207 ? 20.663 36.665 11.334 1.00 38.85 210 PHE A C 1
ATOM 1657 O O . PHE A 1 207 ? 20.298 37.338 12.294 1.00 41.54 210 PHE A O 1
ATOM 1665 N N . GLN A 1 208 ? 21.755 35.913 11.367 1.00 36.88 211 GLN A N 1
ATOM 1666 C CA . GLN A 1 208 ? 22.577 35.879 12.566 1.00 40.58 211 GLN A CA 1
ATOM 1667 C C . GLN A 1 208 ? 23.218 37.235 12.840 1.00 39.82 211 GLN A C 1
ATOM 1668 O O . GLN A 1 208 ? 23.397 37.627 13.994 1.00 43.40 211 GLN A O 1
ATOM 1674 N N . GLN A 1 209 ? 23.576 37.946 11.775 1.00 41.59 212 GLN A N 1
ATOM 1675 C CA . GLN A 1 209 ? 24.209 39.252 11.915 1.00 39.72 212 GLN A CA 1
ATOM 1676 C C . GLN A 1 209 ? 23.162 40.281 12.306 1.00 37.90 212 GLN A C 1
ATOM 1677 O O . GLN A 1 209 ? 23.412 41.166 13.129 1.00 35.80 212 GLN A O 1
ATOM 1683 N N . LEU A 1 210 ? 21.984 40.151 11.704 1.00 34.59 213 LEU A N 1
ATOM 1684 C CA . LEU A 1 210 ? 20.867 41.040 11.988 1.00 37.10 213 LEU A CA 1
ATOM 1685 C C . LEU A 1 210 ? 20.459 40.867 13.451 1.00 38.87 213 LEU A C 1
ATOM 1686 O O . LEU A 1 210 ? 20.302 41.850 14.179 1.00 39.78 213 LEU A O 1
ATOM 1691 N N . ALA A 1 211 ? 20.293 39.617 13.878 1.00 36.33 214 ALA A N 1
ATOM 1692 C CA . ALA A 1 211 ? 19.910 39.339 15.252 1.00 34.48 214 ALA A CA 1
ATOM 1693 C C . ALA A 1 211 ? 20.988 39.822 16.208 1.00 34.94 214 ALA A C 1
ATOM 1694 O O . ALA A 1 211 ? 20.679 40.411 17.238 1.00 34.38 214 ALA A O 1
ATOM 1696 N N . LEU A 1 212 ? 22.252 39.577 15.868 1.00 35.01 215 LEU A N 1
ATOM 1697 C CA . LEU A 1 212 ? 23.356 39.999 16.724 1.00 34.12 215 LEU A CA 1
ATOM 1698 C C . LEU A 1 212 ? 23.437 41.516 16.829 1.00 34.63 215 LEU A C 1
ATOM 1699 O O . LEU A 1 212 ? 23.842 42.049 17.867 1.00 32.32 215 LEU A O 1
ATOM 1704 N N . SER A 1 213 ? 23.051 42.218 15.768 1.00 35.09 216 SER A N 1
ATOM 1705 C CA . SER A 1 213 ? 23.109 43.680 15.781 1.00 37.82 216 SER A CA 1
ATOM 1706 C C . SER A 1 213 ? 22.258 44.256 16.909 1.00 36.95 216 SER A C 1
ATOM 1707 O O . SER A 1 213 ? 22.542 45.338 17.423 1.00 38.59 216 SER A O 1
ATOM 1710 N N . TYR A 1 214 ? 21.218 43.528 17.295 1.00 35.53 217 TYR A N 1
ATOM 1711 C CA . TYR A 1 214 ? 20.337 43.968 18.363 1.00 35.59 217 TYR A CA 1
ATOM 1712 C C . TYR A 1 214 ? 20.795 43.449 19.718 1.00 34.50 217 TYR A C 1
ATOM 1713 O O . TYR A 1 214 ? 21.019 44.229 20.641 1.00 35.30 217 TYR A O 1
ATOM 1722 N N . SER A 1 215 ? 20.943 42.133 19.839 1.00 31.48 218 SER A N 1
ATOM 1723 C CA . SER A 1 215 ? 21.349 41.532 21.109 1.00 36.66 218 SER A CA 1
ATOM 1724 C C . SER A 1 215 ? 22.658 42.082 21.657 1.00 38.90 218 SER A C 1
ATOM 1725 O O . SER A 1 215 ? 22.839 42.159 22.873 1.00 38.57 218 SER A O 1
ATOM 1728 N N . LYS A 1 216 ? 23.562 42.482 20.767 1.00 41.24 219 LYS A N 1
ATOM 1729 C CA . LYS A 1 216 ? 24.858 43.000 21.186 1.00 43.12 219 LYS A CA 1
ATOM 1730 C C . LYS A 1 216 ? 24.725 44.284 21.998 1.00 41.66 219 LYS A C 1
ATOM 1731 O O . LYS A 1 216 ? 25.545 44.560 22.876 1.00 38.50 219 LYS A O 1
ATOM 1737 N N . GLU A 1 217 ? 23.687 45.062 21.708 1.00 42.53 220 GLU A N 1
ATOM 1738 C CA . GLU A 1 217 ? 23.451 46.332 22.394 1.00 39.13 220 GLU A CA 1
ATOM 1739 C C . GLU A 1 217 ? 22.657 46.204 23.691 1.00 39.25 220 GLU A C 1
ATOM 1740 O O . GLU A 1 217 ? 22.610 47.144 24.478 1.00 40.51 220 GLU A O 1
ATOM 1746 N N . ASN A 1 218 ? 22.008 45.061 23.893 1.00 38.95 221 ASN A N 1
ATOM 1747 C CA . ASN A 1 218 ? 21.241 44.816 25.110 1.00 40.07 221 ASN A CA 1
ATOM 1748 C C . ASN A 1 218 ? 22.186 43.982 25.971 1.00 40.99 221 ASN A C 1
ATOM 1749 O O . ASN A 1 218 ? 22.260 42.762 25.816 1.00 39.57 221 ASN A O 1
ATOM 1754 N N . LYS A 1 219 ? 22.913 44.645 26.867 1.00 41.87 222 LYS A N 1
ATOM 1755 C CA . LYS A 1 219 ? 23.891 43.971 27.720 1.00 43.42 222 LYS A CA 1
ATOM 1756 C C . LYS A 1 219 ? 23.456 42.641 28.317 1.00 41.87 222 LYS A C 1
ATOM 1757 O O . LYS A 1 219 ? 24.143 41.639 28.141 1.00 40.79 222 LYS A O 1
ATOM 1763 N N . LYS A 1 220 ? 22.328 42.615 29.022 1.00 39.99 223 LYS A N 1
ATOM 1764 C CA . LYS A 1 220 ? 21.871 41.371 29.640 1.00 40.32 223 LYS A CA 1
ATOM 1765 C C . LYS A 1 220 ? 21.487 40.272 28.647 1.00 38.02 223 LYS A C 1
ATOM 1766 O O . LYS A 1 220 ? 21.673 39.081 28.915 1.00 36.70 223 LYS A O 1
ATOM 1772 N N . MET A 1 221 ? 20.952 40.667 27.500 1.00 37.99 224 MET A N 1
ATOM 1773 C CA . MET A 1 221 ? 20.553 39.705 26.482 1.00 37.09 224 MET A CA 1
ATOM 1774 C C . MET A 1 221 ? 21.790 39.044 25.892 1.00 38.19 224 MET A C 1
ATOM 1775 O O . MET A 1 221 ? 21.831 37.829 25.704 1.00 36.36 224 MET A O 1
ATOM 1780 N N . TYR A 1 222 ? 22.797 39.864 25.609 1.00 39.71 225 TYR A N 1
ATOM 1781 C CA . TYR A 1 222 ? 24.049 39.401 25.030 1.00 40.21 225 TYR A CA 1
ATOM 1782 C C . TYR A 1 222 ? 24.740 38.380 25.923 1.00 42.12 225 TYR A C 1
ATOM 1783 O O . TYR A 1 222 ? 25.439 37.478 25.440 1.00 42.62 225 TYR A O 1
ATOM 1792 N N . GLN A 1 223 ? 24.553 38.530 27.230 1.00 41.93 226 GLN A N 1
ATOM 1793 C CA . GLN A 1 223 ? 25.148 37.609 28.188 1.00 44.58 226 GLN A CA 1
ATOM 1794 C C . GLN A 1 223 ? 24.626 36.184 27.983 1.00 44.47 226 GLN A C 1
ATOM 1795 O O . GLN A 1 223 ? 25.276 35.226 28.401 1.00 48.81 226 GLN A O 1
ATOM 1801 N N . GLY A 1 224 ? 23.457 36.047 27.353 1.00 38.23 227 GLY A N 1
ATOM 1802 C CA . GLY A 1 224 ? 22.913 34.729 27.074 1.00 35.17 227 GLY A CA 1
ATOM 1803 C C . GLY A 1 224 ? 22.019 34.033 28.090 1.00 36.82 227 GLY A C 1
ATOM 1804 O O . GLY A 1 224 ? 21.488 32.963 27.794 1.00 32.78 227 GLY A O 1
ATOM 1805 N N . SER A 1 225 ? 21.862 34.606 29.284 1.00 38.33 228 SER A N 1
ATOM 1806 C CA . SER A 1 225 ? 21.003 33.998 30.307 1.00 39.53 228 SER A CA 1
ATOM 1807 C C . SER A 1 225 ? 19.802 34.889 30.587 1.00 38.12 228 SER A C 1
ATOM 1808 O O . SER A 1 225 ? 19.893 35.854 31.348 1.00 38.71 228 SER A O 1
ATOM 1811 N N . PRO A 1 226 ? 18.654 34.572 29.966 1.00 37.56 229 PRO A N 1
ATOM 1812 C CA . PRO A 1 226 ? 17.406 35.322 30.117 1.00 35.18 229 PRO A CA 1
ATOM 1813 C C . PRO A 1 226 ? 17.010 35.543 31.584 1.00 37.33 229 PRO A C 1
ATOM 1814 O O . PRO A 1 226 ? 16.807 36.685 32.017 1.00 32.60 229 PRO A O 1
ATOM 1818 N N . CYS A 1 227 ? 16.890 34.435 32.326 1.00 37.23 230 CYS A N 1
ATOM 1819 C CA . CYS A 1 227 ? 16.515 34.451 33.743 1.00 41.60 230 CYS A CA 1
ATOM 1820 C C . CYS A 1 227 ? 16.834 33.094 34.361 1.00 40.99 230 CYS A C 1
ATOM 1821 O O . CYS A 1 227 ? 15.994 32.196 34.379 1.00 42.40 230 CYS A O 1
ATOM 1824 N N . LYS A 1 228 ? 18.060 32.975 34.865 1.00 43.05 231 LYS A N 1
ATOM 1825 C CA . LYS A 1 228 ? 18.589 31.759 35.474 1.00 39.57 231 LYS A CA 1
ATOM 1826 C C . LYS A 1 228 ? 17.717 31.050 36.516 1.00 39.42 231 LYS A C 1
ATOM 1827 O O . LYS A 1 228 ? 17.860 29.847 36.714 1.00 40.51 231 LYS A O 1
ATOM 1833 N N . ASP A 1 229 ? 16.831 31.775 37.195 1.00 39.57 232 ASP A N 1
ATOM 1834 C CA . ASP A 1 229 ? 15.984 31.143 38.209 1.00 39.11 232 ASP A CA 1
ATOM 1835 C C . ASP A 1 229 ? 14.585 30.813 37.711 1.00 40.29 232 ASP A C 1
ATOM 1836 O O . ASP A 1 229 ? 13.934 29.901 38.227 1.00 45.12 232 ASP A O 1
ATOM 1841 N N . LEU A 1 230 ? 14.119 31.551 36.710 1.00 39.64 233 LEU A N 1
ATOM 1842 C CA . LEU A 1 230 ? 12.792 31.314 36.166 1.00 39.01 233 LEU A CA 1
ATOM 1843 C C . LEU A 1 230 ? 12.845 30.200 35.129 1.00 41.48 233 LEU A C 1
ATOM 1844 O O . LEU A 1 230 ? 12.164 29.185 35.269 1.00 43.84 233 LEU A O 1
ATOM 1849 N N . TYR A 1 231 ? 13.656 30.387 34.090 1.00 40.94 234 TYR A N 1
ATOM 1850 C CA . TYR A 1 231 ? 13.823 29.381 33.033 1.00 40.86 234 TYR A CA 1
ATOM 1851 C C . TYR A 1 231 ? 15.292 29.044 33.038 1.00 39.56 234 TYR A C 1
ATOM 1852 O O . TYR A 1 231 ? 16.053 29.520 32.200 1.00 39.49 234 TYR A O 1
ATOM 1861 N N . PRO A 1 232 ? 15.710 28.215 34.001 1.00 39.94 235 PRO A N 1
ATOM 1862 C CA . PRO A 1 232 ? 17.096 27.779 34.184 1.00 39.21 235 PRO A CA 1
ATOM 1863 C C . PRO A 1 232 ? 17.683 26.995 33.021 1.00 37.76 235 PRO A C 1
ATOM 1864 O O . PRO A 1 232 ? 18.899 26.897 32.885 1.00 36.41 235 PRO A O 1
ATOM 1868 N N . THR A 1 233 ? 16.821 26.458 32.172 1.00 38.62 236 THR A N 1
ATOM 1869 C CA . THR A 1 233 ? 17.273 25.665 31.043 1.00 40.02 236 THR A CA 1
ATOM 1870 C C . THR A 1 233 ? 17.710 26.523 29.838 1.00 40.53 236 THR A C 1
ATOM 1871 O O . THR A 1 233 ? 18.383 26.035 28.923 1.00 40.96 236 THR A O 1
ATOM 1875 N N . GLU A 1 234 ? 17.351 27.803 29.850 1.00 38.87 237 GLU A N 1
ATOM 1876 C CA . GLU A 1 234 ? 17.682 28.699 28.749 1.00 40.16 237 GLU A CA 1
ATOM 1877 C C . GLU A 1 234 ? 19.069 29.331 28.738 1.00 40.85 237 GLU A C 1
ATOM 1878 O O . GLU A 1 234 ? 19.464 30.028 29.675 1.00 41.03 237 GLU A O 1
ATOM 1884 N N . TYR A 1 235 ? 19.806 29.062 27.662 1.00 41.01 238 TYR A N 1
ATOM 1885 C CA . TYR A 1 235 ? 21.136 29.625 27.443 1.00 42.13 238 TYR A CA 1
ATOM 1886 C C . TYR A 1 235 ? 21.275 29.909 25.944 1.00 41.75 238 TYR A C 1
ATOM 1887 O O . TYR A 1 235 ? 21.255 28.995 25.115 1.00 39.84 238 TYR A O 1
ATOM 1896 N N . PHE A 1 236 ? 21.401 31.186 25.597 1.00 39.83 239 PHE A N 1
ATOM 1897 C CA . PHE A 1 236 ? 21.526 31.578 24.201 1.00 41.22 239 PHE A CA 1
ATOM 1898 C C . PHE A 1 236 ? 22.848 32.276 23.951 1.00 40.64 239 PHE A C 1
ATOM 1899 O O . PHE A 1 236 ? 23.017 33.447 24.303 1.00 41.67 239 PHE A O 1
ATOM 1907 N N . PRO A 1 237 ? 23.806 31.560 23.340 1.00 39.10 240 PRO A N 1
ATOM 1908 C CA . PRO A 1 237 ? 25.103 32.177 23.066 1.00 37.55 240 PRO A CA 1
ATOM 1909 C C . PRO A 1 237 ? 24.924 33.517 22.362 1.00 36.92 240 PRO A C 1
ATOM 1910 O O . PRO A 1 237 ? 24.280 33.605 21.312 1.00 40.34 240 PRO A O 1
ATOM 1914 N N . HIS A 1 238 ? 25.470 34.561 22.982 1.00 36.03 241 HIS A N 1
ATOM 1915 C CA . HIS A 1 238 ? 25.436 35.918 22.445 1.00 33.85 241 HIS A CA 1
ATOM 1916 C C . HIS A 1 238 ? 24.052 36.531 22.253 1.00 33.64 241 HIS A C 1
ATOM 1917 O O . HIS A 1 238 ? 23.876 37.475 21.484 1.00 32.44 241 HIS A O 1
ATOM 1924 N N . GLY A 1 239 ? 23.074 35.987 22.967 1.00 33.24 242 GLY A N 1
ATOM 1925 C CA . GLY A 1 239 ? 21.727 36.520 22.917 1.00 33.14 242 GLY A CA 1
ATOM 1926 C C . GLY A 1 239 ? 20.893 36.337 21.668 1.00 33.23 242 GLY A C 1
ATOM 1927 O O . GLY A 1 239 ? 19.978 37.128 21.441 1.00 33.71 242 GLY A O 1
ATOM 1928 N N . ILE A 1 240 ? 21.196 35.329 20.854 1.00 32.22 243 ILE A N 1
ATOM 1929 C CA . ILE A 1 240 ? 20.405 35.069 19.648 1.00 33.05 243 ILE A CA 1
ATOM 1930 C C . ILE A 1 240 ? 20.104 33.576 19.581 1.00 35.02 243 ILE A C 1
ATOM 1931 O O . ILE A 1 240 ? 20.777 32.769 20.231 1.00 38.14 243 ILE A O 1
ATOM 1936 N N . THR A 1 241 ? 19.087 33.205 18.814 1.00 32.24 244 THR A N 1
ATOM 1937 C CA . THR A 1 241 ? 18.746 31.798 18.674 1.00 31.85 244 THR A CA 1
ATOM 1938 C C . THR A 1 241 ? 17.869 31.541 17.463 1.00 34.83 244 THR A C 1
ATOM 1939 O O . THR A 1 241 ? 17.009 32.356 17.115 1.00 38.95 244 THR A O 1
ATOM 1943 N N . ASN A 1 242 ? 18.111 30.411 16.810 1.00 33.39 245 ASN A N 1
ATOM 1944 C CA . ASN A 1 242 ? 17.316 30.005 15.667 1.00 33.47 245 ASN A CA 1
ATOM 1945 C C . ASN A 1 242 ? 15.994 29.621 16.317 1.00 32.61 245 ASN A C 1
ATOM 1946 O O . ASN A 1 242 ? 15.983 29.002 17.379 1.00 30.12 245 ASN A O 1
ATOM 1951 N N . GLY A 1 243 ? 14.883 30.012 15.705 1.00 31.61 246 GLY A N 1
ATOM 1952 C CA . GLY A 1 243 ? 13.592 29.696 16.283 1.00 33.36 246 GLY A CA 1
ATOM 1953 C C . GLY A 1 243 ? 13.397 28.228 16.607 1.00 35.66 246 GLY A C 1
ATOM 1954 O O . GLY A 1 243 ? 13.271 27.843 17.773 1.00 34.74 246 GLY A O 1
ATOM 1955 N N . ALA A 1 244 ? 13.385 27.406 15.562 1.00 35.15 247 ALA A N 1
ATOM 1956 C CA . ALA A 1 244 ? 13.184 25.968 15.684 1.00 34.70 247 ALA A CA 1
ATOM 1957 C C . ALA A 1 244 ? 14.049 25.295 16.729 1.00 35.99 247 ALA A C 1
ATOM 1958 O O . ALA A 1 244 ? 13.575 24.413 17.440 1.00 35.03 247 ALA A O 1
ATOM 1960 N N . GLN A 1 245 ? 15.316 25.686 16.830 1.00 34.90 248 GLN A N 1
ATOM 1961 C CA . GLN A 1 245 ? 16.187 25.048 17.802 1.00 35.40 248 GLN A CA 1
ATOM 1962 C C . GLN A 1 245 ? 15.722 25.296 19.221 1.00 35.05 248 GLN A C 1
ATOM 1963 O O . GLN A 1 245 ? 15.832 24.427 20.084 1.00 35.89 248 GLN A O 1
ATOM 1969 N N . TRP A 1 246 ? 15.214 26.493 19.473 1.00 34.19 249 TRP A N 1
ATOM 1970 C CA . TRP A 1 246 ? 14.710 26.804 20.796 1.00 35.11 249 TRP A CA 1
ATOM 1971 C C . TRP A 1 246 ? 13.523 25.845 20.984 1.00 34.50 249 TRP A C 1
ATOM 1972 O O . TRP A 1 246 ? 13.464 25.083 21.955 1.00 37.56 249 TRP A O 1
ATOM 1983 N N . TYR A 1 247 ? 12.590 25.877 20.035 1.00 30.70 250 TYR A N 1
ATOM 1984 C CA . TYR A 1 247 ? 11.442 24.975 20.021 1.00 29.82 250 TYR A CA 1
ATOM 1985 C C . TYR A 1 247 ? 10.583 25.244 18.794 1.00 30.43 250 TYR A C 1
ATOM 1986 O O . TYR A 1 247 ? 10.517 26.368 18.304 1.00 29.12 250 TYR A O 1
ATOM 1995 N N . ASN A 1 248 ? 9.964 24.195 18.270 1.00 33.47 251 ASN A N 1
ATOM 1996 C CA . ASN A 1 248 ? 9.152 24.291 17.066 1.00 34.29 251 ASN A CA 1
ATOM 1997 C C . ASN A 1 248 ? 7.904 25.166 17.225 1.00 36.80 251 ASN A C 1
ATOM 1998 O O . ASN A 1 248 ? 7.122 25.003 18.167 1.00 36.43 251 ASN A O 1
ATOM 2003 N N . VAL A 1 249 ? 7.735 26.104 16.296 1.00 36.98 252 VAL A N 1
ATOM 2004 C CA . VAL A 1 249 ? 6.586 27.010 16.283 1.00 36.91 252 VAL A CA 1
ATOM 2005 C C . VAL A 1 249 ? 6.062 27.146 14.862 1.00 35.34 252 VAL A C 1
ATOM 2006 O O . VAL A 1 249 ? 6.706 27.762 14.016 1.00 35.48 252 VAL A O 1
ATOM 2010 N N . PRO A 1 250 ? 4.899 26.556 14.573 1.00 34.13 253 PRO A N 1
ATOM 2011 C CA . PRO A 1 250 ? 4.374 26.674 13.209 1.00 34.14 253 PRO A CA 1
ATOM 2012 C C . PRO A 1 250 ? 3.313 27.775 13.095 1.00 33.83 253 PRO A C 1
ATOM 2013 O O . PRO A 1 250 ? 2.578 28.036 14.043 1.00 34.99 253 PRO A O 1
ATOM 2017 N N . GLY A 1 251 ? 3.243 28.426 11.940 1.00 32.52 254 GLY A N 1
ATOM 2018 C CA . GLY A 1 251 ? 2.254 29.470 11.746 1.00 32.14 254 GLY A CA 1
ATOM 2019 C C . GLY A 1 251 ? 2.691 30.832 12.233 1.00 32.97 254 GLY A C 1
ATOM 2020 O O . GLY A 1 251 ? 1.871 31.723 12.428 1.00 32.05 254 GLY A O 1
ATOM 2021 N N . GLY A 1 252 ? 3.991 31.002 12.424 1.00 36.70 255 GLY A N 1
ATOM 2022 C CA . GLY A 1 252 ? 4.490 32.277 12.898 1.00 37.22 255 GLY A CA 1
ATOM 2023 C C . GLY A 1 252 ? 4.450 33.369 11.850 1.00 37.06 255 GLY A C 1
ATOM 2024 O O . GLY A 1 252 ? 4.458 33.100 10.649 1.00 37.31 255 GLY A O 1
ATOM 2025 N N . MET A 1 253 ? 4.400 34.611 12.311 1.00 39.21 256 MET A N 1
ATOM 2026 C CA . MET A 1 253 ? 4.372 35.748 11.413 1.00 37.02 256 MET A CA 1
ATOM 2027 C C . MET A 1 253 ? 5.765 35.981 10.854 1.00 38.19 256 MET A C 1
ATOM 2028 O O . MET A 1 253 ? 5.920 36.435 9.720 1.00 39.68 256 MET A O 1
ATOM 2033 N N . GLN A 1 254 ? 6.772 35.645 11.655 1.00 36.38 257 GLN A N 1
ATOM 2034 C CA . GLN A 1 254 ? 8.171 35.826 11.280 1.00 35.64 257 GLN A CA 1
ATOM 2035 C C . GLN A 1 254 ? 8.593 35.133 9.984 1.00 36.65 257 GLN A C 1
ATOM 2036 O O . GLN A 1 254 ? 9.193 35.750 9.101 1.00 36.31 257 GLN A O 1
ATOM 2042 N N . ASP A 1 255 ? 8.300 33.846 9.874 1.00 38.59 258 ASP A N 1
ATOM 2043 C CA . ASP A 1 255 ? 8.667 33.113 8.675 1.00 39.10 258 ASP A CA 1
ATOM 2044 C C . ASP A 1 255 ? 7.775 33.479 7.495 1.00 38.88 258 ASP A C 1
ATOM 2045 O O . ASP A 1 255 ? 8.235 33.524 6.349 1.00 35.85 258 ASP A O 1
ATOM 2050 N N . TRP A 1 256 ? 6.503 33.751 7.773 1.00 37.13 259 TRP A N 1
ATOM 2051 C CA . TRP A 1 256 ? 5.574 34.120 6.720 1.00 36.95 259 TRP A CA 1
ATOM 2052 C C . TRP A 1 256 ? 6.117 35.314 5.929 1.00 36.23 259 TRP A C 1
ATOM 2053 O O . TRP A 1 256 ? 5.994 35.365 4.706 1.00 35.65 259 TRP A O 1
ATOM 2064 N N . ASN A 1 257 ? 6.720 36.268 6.639 1.00 37.76 260 ASN A N 1
ATOM 2065 C CA . ASN A 1 257 ? 7.330 37.468 6.049 1.00 39.04 260 ASN A CA 1
ATOM 2066 C C . ASN A 1 257 ? 8.351 37.104 4.976 1.00 40.98 260 ASN A C 1
ATOM 2067 O O . ASN A 1 257 ? 8.237 37.514 3.826 1.00 40.67 260 ASN A O 1
ATOM 2072 N N . TYR A 1 258 ? 9.360 36.345 5.391 1.00 39.48 261 TYR A N 1
ATOM 2073 C CA . TYR A 1 258 ? 10.455 35.892 4.542 1.00 40.29 261 TYR A CA 1
ATOM 2074 C C . TYR A 1 258 ? 9.974 35.078 3.343 1.00 42.42 261 TYR A C 1
ATOM 2075 O O . TYR A 1 258 ? 10.431 35.272 2.210 1.00 44.56 261 TYR A O 1
ATOM 2084 N N . LEU A 1 259 ? 9.043 34.168 3.600 1.00 39.74 262 LEU A N 1
ATOM 2085 C CA . LEU A 1 259 ? 8.531 33.295 2.563 1.00 38.75 262 LEU A CA 1
ATOM 2086 C C . LEU A 1 259 ? 7.478 33.887 1.643 1.00 41.15 262 LEU A C 1
ATOM 2087 O O . LEU A 1 259 ? 7.251 33.354 0.563 1.00 42.40 262 LEU A O 1
ATOM 2092 N N . ASN A 1 260 ? 6.825 34.969 2.042 1.00 41.28 263 ASN A N 1
ATOM 2093 C CA . ASN A 1 260 ? 5.799 35.531 1.175 1.00 40.20 263 ASN A CA 1
ATOM 2094 C C . ASN A 1 260 ? 6.027 36.976 0.727 1.00 40.04 263 ASN A C 1
ATOM 2095 O O . ASN A 1 260 ? 5.186 37.554 0.037 1.00 42.06 263 ASN A O 1
ATOM 2100 N N . THR A 1 261 ? 7.155 37.559 1.115 1.00 36.13 264 THR A N 1
ATOM 2101 C CA . THR A 1 261 ? 7.480 38.925 0.716 1.00 33.07 264 THR A CA 1
ATOM 2102 C C . THR A 1 261 ? 8.995 39.062 0.709 1.00 31.76 264 THR A C 1
ATOM 2103 O O . THR A 1 261 ? 9.708 38.081 0.914 1.00 32.67 264 THR A O 1
ATOM 2107 N N . ASN A 1 262 ? 9.491 40.272 0.482 1.00 30.26 265 ASN A N 1
ATOM 2108 C CA . ASN A 1 262 ? 10.933 40.493 0.449 1.00 33.65 265 ASN A CA 1
ATOM 2109 C C . ASN A 1 262 ? 11.457 40.826 1.815 1.00 36.71 265 ASN A C 1
ATOM 2110 O O . ASN A 1 262 ? 12.669 40.912 2.012 1.00 38.76 265 ASN A O 1
ATOM 2115 N N . CYS A 1 263 ? 10.544 41.018 2.760 1.00 36.84 266 CYS A N 1
ATOM 2116 C CA . CYS A 1 263 ? 10.939 41.380 4.112 1.00 36.03 266 CYS A CA 1
ATOM 2117 C C . CYS A 1 263 ? 11.601 40.253 4.910 1.00 38.14 266 CYS A C 1
ATOM 2118 O O . CYS A 1 263 ? 11.170 39.092 4.883 1.00 36.55 266 CYS A O 1
ATOM 2121 N N . PHE A 1 264 ? 12.674 40.611 5.605 1.00 35.72 267 PHE A N 1
ATOM 2122 C CA . PHE A 1 264 ? 13.393 39.680 6.462 1.00 38.34 267 PHE A CA 1
ATOM 2123 C C . PHE A 1 264 ? 12.977 40.066 7.874 1.00 38.97 267 PHE A C 1
ATOM 2124 O O . PHE A 1 264 ? 13.334 41.150 8.340 1.00 38.48 267 PHE A O 1
ATOM 2132 N N . GLU A 1 265 ? 12.214 39.206 8.549 1.00 38.86 268 GLU A N 1
ATOM 2133 C CA . GLU A 1 265 ? 11.777 39.529 9.902 1.00 39.76 268 GLU A CA 1
ATOM 2134 C C . GLU A 1 265 ? 12.396 38.662 10.981 1.00 37.90 268 GLU A C 1
ATOM 2135 O O . GLU A 1 265 ? 12.591 37.460 10.816 1.00 35.54 268 GLU A O 1
ATOM 2141 N N . VAL A 1 266 ? 12.698 39.313 12.092 1.00 37.34 269 VAL A N 1
ATOM 2142 C CA . VAL A 1 266 ? 13.292 38.687 13.250 1.00 34.51 269 VAL A CA 1
ATOM 2143 C C . VAL A 1 266 ? 12.302 38.863 14.412 1.00 34.69 269 VAL A C 1
ATOM 2144 O O . VAL A 1 266 ? 11.485 39.793 14.400 1.00 33.83 269 VAL A O 1
ATOM 2148 N N . THR A 1 267 ? 12.354 37.964 15.394 1.00 31.87 270 THR A N 1
ATOM 2149 C CA . THR A 1 267 ? 11.470 38.046 16.560 1.00 32.79 270 THR A CA 1
ATOM 2150 C C . THR A 1 267 ? 12.290 38.391 17.802 1.00 32.87 270 THR A C 1
ATOM 2151 O O . THR A 1 267 ? 13.218 37.671 18.150 1.00 30.68 270 THR A O 1
ATOM 2155 N N . ILE A 1 268 ? 11.952 39.481 18.478 1.00 30.82 271 ILE A N 1
ATOM 2156 C CA . ILE A 1 268 ? 12.714 39.878 19.653 1.00 30.32 271 ILE A CA 1
ATOM 2157 C C . ILE A 1 268 ? 11.983 39.678 20.977 1.00 35.14 271 ILE A C 1
ATOM 2158 O O . ILE A 1 268 ? 10.856 40.143 21.155 1.00 36.95 271 ILE A O 1
ATOM 2163 N N . GLU A 1 269 ? 12.639 38.976 21.899 1.00 35.63 272 GLU A N 1
ATOM 2164 C CA . GLU A 1 269 ? 12.096 38.718 23.227 1.00 33.19 272 GLU A CA 1
ATOM 2165 C C . GLU A 1 269 ? 12.770 39.729 24.150 1.00 35.04 272 GLU A C 1
ATOM 2166 O O . GLU A 1 269 ? 13.969 39.645 24.398 1.00 36.21 272 GLU A O 1
ATOM 2172 N N . LEU A 1 270 ? 11.990 40.680 24.657 1.00 34.63 273 LEU A N 1
ATOM 2173 C CA . LEU A 1 270 ? 12.504 41.757 25.497 1.00 34.53 273 LEU A CA 1
ATOM 2174 C C . LEU A 1 270 ? 12.723 41.525 26.991 1.00 36.00 273 LEU A C 1
ATOM 2175 O O . LEU A 1 270 ? 13.175 42.434 27.693 1.00 33.04 273 LEU A O 1
ATOM 2180 N N . GLY A 1 271 ? 12.421 40.326 27.481 1.00 36.17 274 GLY A N 1
ATOM 2181 C CA . GLY A 1 271 ? 12.604 40.044 28.897 1.00 36.03 274 GLY A CA 1
ATOM 2182 C C . GLY A 1 271 ? 11.658 38.964 29.385 1.00 37.96 274 GLY A C 1
ATOM 2183 O O . GLY A 1 271 ? 10.545 38.833 28.864 1.00 38.97 274 GLY A O 1
ATOM 2184 N N . CYS A 1 272 ? 12.088 38.201 30.392 1.00 38.17 275 CYS A N 1
ATOM 2185 C CA . CYS A 1 272 ? 11.286 37.108 30.934 1.00 39.42 275 CYS A CA 1
ATOM 2186 C C . CYS A 1 272 ? 9.942 37.508 31.520 1.00 37.28 275 CYS A C 1
ATOM 2187 O O . CYS A 1 272 ? 8.993 36.728 31.461 1.00 36.28 275 CYS A O 1
ATOM 2190 N N . VAL A 1 273 ? 9.850 38.704 32.092 1.00 36.68 276 VAL A N 1
ATOM 2191 C CA . VAL A 1 273 ? 8.581 39.160 32.672 1.00 36.47 276 VAL A CA 1
ATOM 2192 C C . VAL A 1 273 ? 7.652 39.766 31.612 1.00 36.69 276 VAL A C 1
ATOM 2193 O O . VAL A 1 273 ? 7.838 40.906 31.167 1.00 39.72 276 VAL A O 1
ATOM 2197 N N . LYS A 1 274 ? 6.649 38.991 31.216 1.00 33.24 277 LYS A N 1
ATOM 2198 C CA . LYS A 1 274 ? 5.695 39.412 30.201 1.00 34.73 277 LYS A CA 1
ATOM 2199 C C . LYS A 1 274 ? 5.023 40.759 30.452 1.00 35.66 277 LYS A C 1
ATOM 2200 O O . LYS A 1 274 ? 5.042 41.634 29.588 1.00 36.14 277 LYS A O 1
ATOM 2206 N N . TYR A 1 275 ? 4.445 40.940 31.633 1.00 39.22 278 TYR A N 1
ATOM 2207 C CA . TYR A 1 275 ? 3.735 42.174 31.949 1.00 40.73 278 TYR A CA 1
ATOM 2208 C C . TYR A 1 275 ? 4.261 42.782 33.247 1.00 42.05 278 TYR A C 1
ATOM 2209 O O . TYR A 1 275 ? 3.598 42.736 34.276 1.00 46.02 278 TYR A O 1
ATOM 2218 N N . PRO A 1 276 ? 5.466 43.367 33.213 1.00 42.81 279 PRO A N 1
ATOM 2219 C CA . PRO A 1 276 ? 6.051 43.972 34.411 1.00 42.70 279 PRO A CA 1
ATOM 2220 C C . PRO A 1 276 ? 5.260 45.171 34.915 1.00 44.32 279 PRO A C 1
ATOM 2221 O O . PRO A 1 276 ? 4.454 45.735 34.183 1.00 44.78 279 PRO A O 1
ATOM 2225 N N . LYS A 1 277 ? 5.482 45.546 36.173 1.00 45.42 280 LYS A N 1
ATOM 2226 C CA . LYS A 1 277 ? 4.791 46.688 36.754 1.00 46.90 280 LYS A CA 1
ATOM 2227 C C . LYS A 1 277 ? 5.329 47.950 36.100 1.00 46.41 280 LYS A C 1
ATOM 2228 O O . LYS A 1 277 ? 6.513 48.037 35.774 1.00 45.48 280 LYS A O 1
ATOM 2234 N N . ALA A 1 278 ? 4.455 48.928 35.901 1.00 43.83 281 ALA A N 1
ATOM 2235 C CA . ALA A 1 278 ? 4.840 50.176 35.255 1.00 45.52 281 ALA A CA 1
ATOM 2236 C C . ALA A 1 278 ? 6.153 50.773 35.769 1.00 46.48 281 ALA A C 1
ATOM 2237 O O . ALA A 1 278 ? 6.885 51.422 35.019 1.00 45.09 281 ALA A O 1
ATOM 2239 N N . GLU A 1 279 ? 6.457 50.543 37.043 1.00 49.48 282 GLU A N 1
ATOM 2240 C CA . GLU A 1 279 ? 7.669 51.090 37.648 1.00 51.67 282 GLU A CA 1
ATOM 2241 C C . GLU A 1 279 ? 8.962 50.572 37.006 1.00 50.68 282 GLU A C 1
ATOM 2242 O O . GLU A 1 279 ? 10.027 51.151 37.198 1.00 50.39 282 GLU A O 1
ATOM 2248 N N . GLU A 1 280 ? 8.865 49.495 36.234 1.00 48.87 283 GLU A N 1
ATOM 2249 C CA . GLU A 1 280 ? 10.036 48.910 35.591 1.00 47.60 283 GLU A CA 1
ATOM 2250 C C . GLU A 1 280 ? 10.283 49.426 34.172 1.00 47.82 283 GLU A C 1
ATOM 2251 O O . GLU A 1 280 ? 11.400 49.343 33.658 1.00 46.36 283 GLU A O 1
ATOM 2257 N N . LEU A 1 281 ? 9.238 49.965 33.551 1.00 47.46 284 LEU A N 1
ATOM 2258 C CA . LEU A 1 281 ? 9.295 50.465 32.177 1.00 45.42 284 LEU A CA 1
ATOM 2259 C C . LEU A 1 281 ? 10.476 51.324 31.746 1.00 45.90 284 LEU A C 1
ATOM 2260 O O . LEU A 1 281 ? 11.017 51.127 30.659 1.00 46.04 284 LEU A O 1
ATOM 2265 N N . PRO A 1 282 ? 10.878 52.302 32.567 1.00 47.47 285 PRO A N 1
ATOM 2266 C CA . PRO A 1 282 ? 12.013 53.144 32.169 1.00 47.22 285 PRO A CA 1
ATOM 2267 C C . PRO A 1 282 ? 13.312 52.361 31.980 1.00 46.68 285 PRO A C 1
ATOM 2268 O O . PRO A 1 282 ? 14.141 52.710 31.132 1.00 47.93 285 PRO A O 1
ATOM 2272 N N . LYS A 1 283 ? 13.470 51.291 32.754 1.00 46.38 286 LYS A N 1
ATOM 2273 C CA . LYS A 1 283 ? 14.663 50.459 32.690 1.00 45.86 286 LYS A CA 1
ATOM 2274 C C . LYS A 1 283 ? 14.711 49.705 31.357 1.00 45.64 286 LYS A C 1
ATOM 2275 O O . LYS A 1 283 ? 15.771 49.577 30.745 1.00 44.34 286 LYS A O 1
ATOM 2281 N N . TYR A 1 284 ? 13.560 49.222 30.898 1.00 42.62 287 TYR A N 1
ATOM 2282 C CA . TYR A 1 284 ? 13.484 48.499 29.630 1.00 40.96 287 TYR A CA 1
ATOM 2283 C C . TYR A 1 284 ? 13.873 49.397 28.467 1.00 40.34 287 TYR A C 1
ATOM 2284 O O . TYR A 1 284 ? 14.518 48.953 27.520 1.00 40.73 287 TYR A O 1
ATOM 2293 N N . TRP A 1 285 ? 13.479 50.662 28.531 1.00 37.21 288 TRP A N 1
ATOM 2294 C CA . TRP A 1 285 ? 13.829 51.603 27.478 1.00 39.35 288 TRP A CA 1
ATOM 2295 C C . TRP A 1 285 ? 15.332 51.829 27.482 1.00 40.03 288 TRP A C 1
ATOM 2296 O O . TRP A 1 285 ? 15.984 51.826 26.436 1.00 41.37 288 TRP A O 1
ATOM 2307 N N . GLU A 1 286 ? 15.878 52.021 28.674 1.00 41.62 289 GLU A N 1
ATOM 2308 C CA . GLU A 1 286 ? 17.299 52.253 28.830 1.00 41.93 289 GLU A CA 1
ATOM 2309 C C . GLU A 1 286 ? 18.125 51.094 28.299 1.00 41.73 289 GLU A C 1
ATOM 2310 O O . GLU A 1 286 ? 19.164 51.296 27.678 1.00 40.57 289 GLU A O 1
ATOM 2316 N N . GLN A 1 287 ? 17.663 49.875 28.540 1.00 41.39 290 GLN A N 1
ATOM 2317 C CA . GLN A 1 287 ? 18.382 48.692 28.093 1.00 43.45 290 GLN A CA 1
ATOM 2318 C C . GLN A 1 287 ? 18.197 48.342 26.608 1.00 42.41 290 GLN A C 1
ATOM 2319 O O . GLN A 1 287 ? 18.979 47.568 26.051 1.00 43.60 290 GLN A O 1
ATOM 2325 N N . ASN A 1 288 ? 17.178 48.906 25.965 1.00 39.20 291 ASN A N 1
ATOM 2326 C CA . ASN A 1 288 ? 16.912 48.592 24.561 1.00 38.51 291 ASN A CA 1
ATOM 2327 C C . ASN A 1 288 ? 17.031 49.729 23.558 1.00 38.77 291 ASN A C 1
ATOM 2328 O O . ASN A 1 288 ? 17.086 49.474 22.359 1.00 37.40 291 ASN A O 1
ATOM 2333 N N . ARG A 1 289 ? 17.067 50.974 24.030 1.00 36.95 292 ARG A N 1
ATOM 2334 C CA . ARG A 1 289 ? 17.164 52.101 23.109 1.00 35.80 292 ARG A CA 1
ATOM 2335 C C . ARG A 1 289 ? 18.224 51.890 22.036 1.00 33.94 292 ARG A C 1
ATOM 2336 O O . ARG A 1 289 ? 17.904 51.859 20.847 1.00 35.38 292 ARG A O 1
ATOM 2344 N N . ARG A 1 290 ? 19.481 51.743 22.446 1.00 30.30 293 ARG A N 1
ATOM 2345 C CA . ARG A 1 290 ? 20.567 51.543 21.490 1.00 31.48 293 ARG A CA 1
ATOM 2346 C C . ARG A 1 290 ? 20.280 50.357 20.552 1.00 31.80 293 ARG A C 1
ATOM 2347 O O . ARG A 1 290 ? 20.534 50.434 19.352 1.00 30.77 293 ARG A O 1
ATOM 2355 N N . SER A 1 291 ? 19.739 49.268 21.094 1.00 33.18 294 SER A N 1
ATOM 2356 C CA . SER A 1 291 ? 19.413 48.096 20.281 1.00 35.13 294 SER A CA 1
ATOM 2357 C C . SER A 1 291 ? 18.383 48.456 19.206 1.00 36.74 294 SER A C 1
ATOM 2358 O O . SER A 1 291 ? 18.617 48.229 18.022 1.00 36.91 294 SER A O 1
ATOM 2361 N N . LEU A 1 292 ? 17.244 49.011 19.620 1.00 37.13 295 LEU A N 1
ATOM 2362 C CA . LEU A 1 292 ? 16.189 49.398 18.681 1.00 34.58 295 LEU A CA 1
ATOM 2363 C C . LEU A 1 292 ? 16.755 50.280 17.573 1.00 35.02 295 LEU A C 1
ATOM 2364 O O . LEU A 1 292 ? 16.389 50.147 16.405 1.00 32.45 295 LEU A O 1
ATOM 2369 N N . LEU A 1 293 ? 17.637 51.196 17.959 1.00 33.88 296 LEU A N 1
ATOM 2370 C CA . LEU A 1 293 ? 18.245 52.125 17.018 1.00 35.43 296 LEU A CA 1
ATOM 2371 C C . LEU A 1 293 ? 19.206 51.433 16.054 1.00 38.05 296 LEU A C 1
ATOM 2372 O O . LEU A 1 293 ? 19.095 51.611 14.837 1.00 37.48 296 LEU A O 1
ATOM 2377 N N . GLN A 1 294 ? 20.129 50.635 16.591 1.00 37.23 297 GLN A N 1
ATOM 2378 C CA . GLN A 1 294 ? 21.107 49.931 15.762 1.00 38.66 297 GLN A CA 1
ATOM 2379 C C . GLN A 1 294 ? 20.477 48.939 14.792 1.00 40.12 297 GLN A C 1
ATOM 2380 O O . GLN A 1 294 ? 20.975 48.727 13.683 1.00 41.38 297 GLN A O 1
ATOM 2386 N N . PHE A 1 295 ? 19.387 48.320 15.214 1.00 37.93 298 PHE A N 1
ATOM 2387 C CA . PHE A 1 295 ? 18.724 47.359 14.369 1.00 36.97 298 PHE A CA 1
ATOM 2388 C C . PHE A 1 295 ? 18.186 48.050 13.116 1.00 38.07 298 PHE A C 1
ATOM 2389 O O . PHE A 1 295 ? 18.411 47.580 12.001 1.00 38.21 298 PHE A O 1
ATOM 2397 N N . ILE A 1 296 ? 17.490 49.170 13.290 1.00 38.07 299 ILE A N 1
ATOM 2398 C CA . ILE A 1 296 ? 16.925 49.894 12.148 1.00 40.08 299 ILE A CA 1
ATOM 2399 C C . ILE A 1 296 ? 17.988 50.202 11.088 1.00 38.11 299 ILE A C 1
ATOM 2400 O O . ILE A 1 296 ? 17.725 50.129 9.887 1.00 32.98 299 ILE A O 1
ATOM 2405 N N . LYS A 1 297 ? 19.189 50.543 11.540 1.00 36.63 300 LYS A N 1
ATOM 2406 C CA . LYS A 1 297 ? 20.289 50.863 10.638 1.00 38.58 300 LYS A CA 1
ATOM 2407 C C . LYS A 1 297 ? 20.690 49.671 9.759 1.00 41.25 300 LYS A C 1
ATOM 2408 O O . LYS A 1 297 ? 21.196 49.861 8.653 1.00 43.10 300 LYS A O 1
ATOM 2414 N N . GLN A 1 298 ? 20.475 48.450 10.248 1.00 37.88 301 GLN A N 1
ATOM 2415 C CA . GLN A 1 298 ? 20.817 47.256 9.480 1.00 39.28 301 GLN A CA 1
ATOM 2416 C C . GLN A 1 298 ? 20.097 47.248 8.138 1.00 40.54 301 GLN A C 1
ATOM 2417 O O . GLN A 1 298 ? 20.514 46.559 7.209 1.00 42.33 301 GLN A O 1
ATOM 2423 N N . VAL A 1 299 ? 19.014 48.008 8.038 1.00 40.33 302 VAL A N 1
ATOM 2424 C CA . VAL A 1 299 ? 18.239 48.054 6.806 1.00 40.59 302 VAL A CA 1
ATOM 2425 C C . VAL A 1 299 ? 19.045 48.680 5.662 1.00 43.85 302 VAL A C 1
ATOM 2426 O O . VAL A 1 299 ? 18.701 48.530 4.490 1.00 40.88 302 VAL A O 1
ATOM 2430 N N . HIS A 1 300 ? 20.129 49.366 6.000 1.00 44.74 303 HIS A N 1
ATOM 2431 C CA . HIS A 1 300 ? 20.955 50.002 4.983 1.00 51.32 303 HIS A CA 1
ATOM 2432 C C . HIS A 1 300 ? 22.182 49.204 4.576 1.00 53.17 303 HIS A C 1
ATOM 2433 O O . HIS A 1 300 ? 23.045 49.712 3.863 1.00 56.92 303 HIS A O 1
ATOM 2440 N N . ARG A 1 301 ? 22.270 47.958 5.018 1.00 55.00 304 ARG A N 1
ATOM 2441 C CA . ARG A 1 301 ? 23.423 47.149 4.662 1.00 56.76 304 ARG A CA 1
ATOM 2442 C C . ARG A 1 301 ? 23.136 46.197 3.513 1.00 54.74 304 ARG A C 1
ATOM 2443 O O . ARG A 1 301 ? 21.981 45.969 3.151 1.00 52.83 304 ARG A O 1
ATOM 2451 N N . GLY A 1 302 ? 24.200 45.657 2.928 1.00 53.75 305 GLY A N 1
ATOM 2452 C CA . GLY A 1 302 ? 24.037 44.751 1.808 1.00 51.35 305 GLY A CA 1
ATOM 2453 C C . GLY A 1 302 ? 24.169 45.472 0.475 1.00 51.03 305 GLY A C 1
ATOM 2454 O O . GLY A 1 302 ? 25.090 46.267 0.269 1.00 49.57 305 GLY A O 1
ATOM 2455 N N . ILE A 1 303 ? 23.233 45.196 -0.427 1.00 50.21 306 ILE A N 1
ATOM 2456 C CA . ILE A 1 303 ? 23.219 45.787 -1.759 1.00 49.24 306 ILE A CA 1
ATOM 2457 C C . ILE A 1 303 ? 21.854 46.392 -2.059 1.00 47.82 306 ILE A C 1
ATOM 2458 O O . ILE A 1 303 ? 20.827 45.896 -1.594 1.00 44.79 306 ILE A O 1
ATOM 2463 N N . TRP A 1 304 ? 21.849 47.464 -2.842 1.00 47.66 307 TRP A N 1
ATOM 2464 C CA . TRP A 1 304 ? 20.610 48.118 -3.232 1.00 47.49 307 TRP A CA 1
ATOM 2465 C C . TRP A 1 304 ? 20.870 48.904 -4.508 1.00 45.88 307 TRP A C 1
ATOM 2466 O O . TRP A 1 304 ? 22.019 49.197 -4.844 1.00 44.81 307 TRP A O 1
ATOM 2477 N N . GLY A 1 305 ? 19.800 49.236 -5.218 1.00 45.03 308 GLY A N 1
ATOM 2478 C CA . GLY A 1 305 ? 19.939 49.974 -6.455 1.00 43.88 308 GLY A CA 1
ATOM 2479 C C . GLY A 1 305 ? 18.686 49.878 -7.300 1.00 46.78 308 GLY A C 1
ATOM 2480 O O . GLY A 1 305 ? 17.587 49.729 -6.766 1.00 45.78 308 GLY A O 1
ATOM 2481 N N . PHE A 1 306 ? 18.843 49.955 -8.619 1.00 44.59 309 PHE A N 1
ATOM 2482 C CA . PHE A 1 306 ? 17.700 49.897 -9.528 1.00 45.48 309 PHE A CA 1
ATOM 2483 C C . PHE A 1 306 ? 17.923 48.972 -10.716 1.00 47.43 309 PHE A C 1
ATOM 2484 O O . PHE A 1 306 ? 19.052 48.755 -11.158 1.00 47.44 309 PHE A O 1
ATOM 2492 N N . VAL A 1 307 ? 16.816 48.447 -11.225 1.00 47.48 310 VAL A N 1
ATOM 2493 C CA . VAL A 1 307 ? 16.806 47.587 -12.399 1.00 51.10 310 VAL A CA 1
ATOM 2494 C C . VAL A 1 307 ? 16.069 48.426 -13.447 1.00 53.09 310 VAL A C 1
ATOM 2495 O O . VAL A 1 307 ? 14.839 48.524 -13.440 1.00 52.70 310 VAL A O 1
ATOM 2499 N N . LEU A 1 308 ? 16.846 49.047 -14.329 1.00 54.33 311 LEU A N 1
ATOM 2500 C CA . LEU A 1 308 ? 16.310 49.920 -15.363 1.00 57.84 311 LEU A CA 1
ATOM 2501 C C . LEU A 1 308 ? 16.142 49.271 -16.732 1.00 60.52 311 LEU A C 1
ATOM 2502 O O . LEU A 1 308 ? 16.703 48.216 -17.017 1.00 61.08 311 LEU A O 1
ATOM 2507 N N . ASP A 1 309 ? 15.351 49.922 -17.574 1.00 63.30 312 ASP A N 1
ATOM 2508 C CA . ASP A 1 309 ? 15.096 49.457 -18.932 1.00 65.07 312 ASP A CA 1
ATOM 2509 C C . ASP A 1 309 ? 16.046 50.234 -19.856 1.00 65.63 312 ASP A C 1
ATOM 2510 O O . ASP A 1 309 ? 16.016 51.463 -19.888 1.00 65.07 312 ASP A O 1
ATOM 2515 N N . ALA A 1 310 ? 16.902 49.521 -20.587 1.00 67.15 313 ALA A N 1
ATOM 2516 C CA . ALA A 1 310 ? 17.866 50.159 -21.486 1.00 69.75 313 ALA A CA 1
ATOM 2517 C C . ALA A 1 310 ? 17.244 51.179 -22.448 1.00 72.09 313 ALA A C 1
ATOM 2518 O O . ALA A 1 310 ? 17.841 52.226 -22.711 1.00 72.28 313 ALA A O 1
ATOM 2520 N N . THR A 1 311 ? 16.052 50.878 -22.969 1.00 72.55 314 THR A N 1
ATOM 2521 C CA . THR A 1 311 ? 15.367 51.789 -23.889 1.00 73.46 31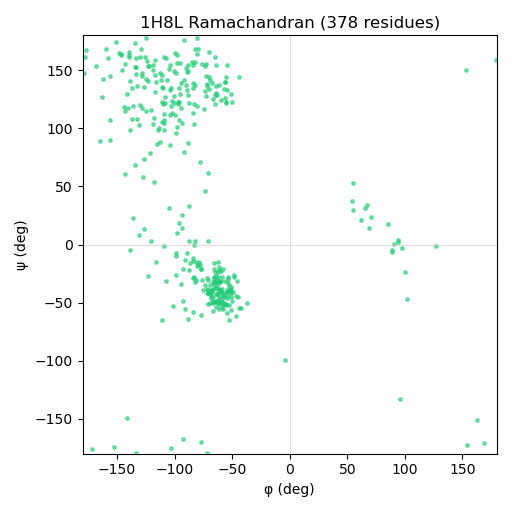4 THR A CA 1
ATOM 2522 C C . THR A 1 311 ? 14.705 52.976 -23.155 1.00 74.51 314 THR A C 1
ATOM 2523 O O . THR A 1 311 ? 15.070 54.130 -23.407 1.00 76.16 314 THR A O 1
ATOM 2527 N N . ASP A 1 312 ? 13.754 52.695 -22.251 1.00 73.51 315 ASP A N 1
ATOM 2528 C CA . ASP A 1 312 ? 13.060 53.737 -21.462 1.00 69.21 315 ASP A CA 1
ATOM 2529 C C . ASP A 1 312 ? 14.021 54.519 -20.578 1.00 67.01 315 ASP A C 1
ATOM 2530 O O . ASP A 1 312 ? 14.000 55.749 -20.550 1.00 65.51 315 ASP A O 1
ATOM 2535 N N . GLY A 1 313 ? 14.842 53.777 -19.839 1.00 66.67 316 GLY A N 1
ATOM 2536 C CA . GLY A 1 313 ? 15.789 54.371 -18.914 1.00 62.85 316 GLY A CA 1
ATOM 2537 C C . GLY A 1 313 ? 15.135 54.409 -17.541 1.00 63.10 316 GLY A C 1
ATOM 2538 O O . GLY A 1 313 ? 15.703 54.937 -16.579 1.00 58.88 316 GLY A O 1
ATOM 2539 N N . ARG A 1 314 ? 13.932 53.838 -17.454 1.00 61.83 317 ARG A N 1
ATOM 2540 C CA . ARG A 1 314 ? 13.172 53.814 -16.207 1.00 66.04 317 ARG A CA 1
ATOM 2541 C C . ARG A 1 314 ? 13.021 52.435 -15.558 1.00 65.54 317 ARG A C 1
ATOM 2542 O O . ARG A 1 314 ? 12.910 51.410 -16.239 1.00 64.43 317 ARG A O 1
ATOM 2550 N N . GLY A 1 315 ? 13.000 52.440 -14.226 1.00 63.05 318 GLY A N 1
ATOM 2551 C CA . GLY A 1 315 ? 12.888 51.220 -13.452 1.00 57.75 318 GLY A CA 1
ATOM 2552 C C . GLY A 1 315 ? 11.875 50.206 -13.925 1.00 54.82 318 GLY A C 1
ATOM 2553 O O . GLY A 1 315 ? 10.799 50.547 -14.419 1.00 52.13 318 GLY A O 1
ATOM 2554 N N . ILE A 1 316 ? 12.239 48.939 -13.765 1.00 53.12 319 ILE A N 1
ATOM 2555 C CA . ILE A 1 316 ? 11.385 47.831 -14.143 1.00 51.92 319 ILE A CA 1
ATOM 2556 C C . ILE A 1 316 ? 10.749 47.329 -12.854 1.00 51.92 319 ILE A C 1
ATOM 2557 O O . ILE A 1 316 ? 11.438 47.059 -11.872 1.00 49.02 319 ILE A O 1
ATOM 2562 N N . LEU A 1 317 ? 9.428 47.228 -12.855 1.00 51.70 320 LEU A N 1
ATOM 2563 C CA . LEU A 1 317 ? 8.697 46.755 -11.690 1.00 52.74 320 LEU A CA 1
ATOM 2564 C C . LEU A 1 317 ? 8.638 45.230 -11.652 1.00 53.28 320 LEU A C 1
ATOM 2565 O O . LEU A 1 317 ? 8.443 44.580 -12.679 1.00 55.87 320 LEU A O 1
ATOM 2570 N N . ASN A 1 318 ? 8.805 44.669 -10.462 1.00 51.83 321 ASN A N 1
ATOM 2571 C CA . ASN A 1 318 ? 8.738 43.225 -10.262 1.00 51.18 321 ASN A CA 1
ATOM 2572 C C . ASN A 1 318 ? 9.848 42.440 -10.949 1.00 48.87 321 ASN A C 1
ATOM 2573 O O . ASN A 1 318 ? 9.644 41.301 -11.369 1.00 44.20 321 ASN A O 1
ATOM 2578 N N . ALA A 1 319 ? 11.021 43.053 -11.070 1.00 47.48 322 ALA A N 1
ATOM 2579 C CA . ALA A 1 319 ? 12.171 42.377 -11.659 1.00 48.79 322 ALA A CA 1
ATOM 2580 C C . ALA A 1 319 ? 12.725 41.498 -10.534 1.00 49.07 322 ALA A C 1
ATOM 2581 O O . ALA A 1 319 ? 12.329 41.660 -9.383 1.00 49.60 322 ALA A O 1
ATOM 2583 N N . THR A 1 320 ? 13.635 40.579 -10.846 1.00 48.20 323 THR A N 1
ATOM 2584 C CA . THR A 1 320 ? 14.191 39.701 -9.819 1.00 45.37 323 THR A CA 1
ATOM 2585 C C . THR A 1 320 ? 15.687 39.868 -9.568 1.00 46.25 323 THR A C 1
ATOM 2586 O O . THR A 1 320 ?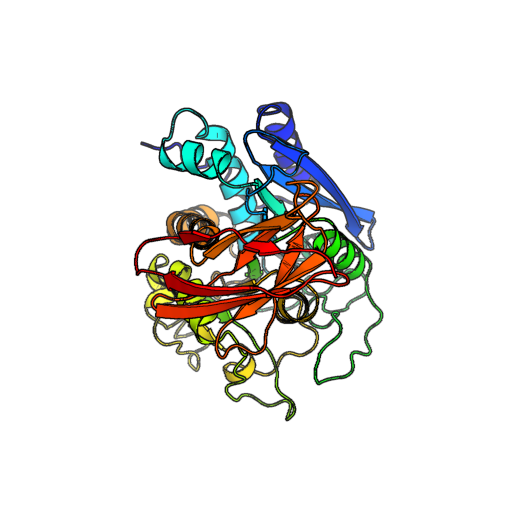 16.475 40.043 -10.496 1.00 48.70 323 THR A O 1
ATOM 2590 N N . ILE A 1 321 ? 16.069 39.809 -8.299 1.00 44.06 324 ILE A N 1
ATOM 2591 C CA . ILE A 1 321 ? 17.460 39.927 -7.909 1.00 43.85 324 ILE A CA 1
ATOM 2592 C C . ILE A 1 321 ? 17.865 38.621 -7.234 1.00 47.16 324 ILE A C 1
ATOM 2593 O O . ILE A 1 321 ? 17.422 38.315 -6.120 1.00 50.31 324 ILE A O 1
ATOM 2598 N N . SER A 1 322 ? 18.696 37.847 -7.929 1.00 46.22 325 SER A N 1
ATOM 2599 C CA . SER A 1 322 ? 19.167 36.562 -7.430 1.00 44.70 325 SER A CA 1
ATOM 2600 C C . SER A 1 322 ? 20.619 36.684 -7.006 1.00 46.57 325 SER A C 1
ATOM 2601 O O . SER A 1 322 ? 21.402 37.372 -7.660 1.00 48.55 325 SER A O 1
ATOM 2604 N N . VAL A 1 323 ? 20.984 36.017 -5.915 1.00 46.60 326 VAL A N 1
ATOM 2605 C CA . VAL A 1 323 ? 22.355 36.088 -5.437 1.00 45.28 326 VAL A CA 1
ATOM 2606 C C . VAL A 1 323 ? 23.100 34.763 -5.446 1.00 49.26 326 VAL A C 1
ATOM 2607 O O . VAL A 1 323 ? 22.524 33.696 -5.213 1.00 46.15 326 VAL A O 1
ATOM 2611 N N . ALA A 1 324 ? 24.397 34.879 -5.725 1.00 55.15 327 ALA A N 1
ATOM 2612 C CA . ALA A 1 324 ? 25.344 33.777 -5.783 1.00 55.16 327 ALA A CA 1
ATOM 2613 C C . ALA A 1 324 ? 24.734 32.443 -5.384 1.00 55.02 327 ALA A C 1
ATOM 2614 O O . ALA A 1 324 ? 24.055 31.793 -6.180 1.00 58.32 327 ALA A O 1
ATOM 2616 N N . ASP A 1 325 ? 24.963 32.037 -4.145 1.00 52.39 328 ASP A N 1
ATOM 2617 C CA . ASP A 1 325 ? 24.445 30.763 -3.684 1.00 51.28 328 ASP A CA 1
ATOM 2618 C C . ASP A 1 325 ? 23.468 30.889 -2.527 1.00 49.13 328 ASP A C 1
ATOM 2619 O O . ASP A 1 325 ? 23.639 30.264 -1.480 1.00 49.04 328 ASP A O 1
ATOM 2624 N N . ILE A 1 326 ? 22.444 31.708 -2.720 1.00 45.54 329 ILE A N 1
ATOM 2625 C CA . ILE A 1 326 ? 21.415 31.901 -1.710 1.00 42.92 329 ILE A CA 1
ATOM 2626 C C . ILE A 1 326 ? 20.073 31.750 -2.416 1.00 43.48 329 ILE A C 1
ATOM 2627 O O . ILE A 1 326 ? 19.621 32.650 -3.134 1.00 46.57 329 ILE A O 1
ATOM 2632 N N . ASN A 1 327 ? 19.453 30.593 -2.220 1.00 42.98 330 ASN A N 1
ATOM 2633 C CA . ASN A 1 327 ? 18.179 30.292 -2.853 1.00 44.77 330 ASN A CA 1
ATOM 2634 C C . ASN A 1 327 ? 16.994 31.084 -2.288 1.00 44.95 330 ASN A C 1
ATOM 2635 O O . ASN A 1 327 ? 16.031 30.510 -1.768 1.00 43.35 330 ASN A O 1
ATOM 2640 N N . HIS A 1 328 ? 17.066 32.403 -2.404 1.00 44.86 331 HIS A N 1
ATOM 2641 C CA . HIS A 1 328 ? 16.011 33.286 -1.917 1.00 43.70 331 HIS A CA 1
ATOM 2642 C C . HIS A 1 328 ? 16.100 34.587 -2.702 1.00 42.74 331 HIS A C 1
ATOM 2643 O O . HIS A 1 328 ? 16.810 35.513 -2.320 1.00 43.99 331 HIS A O 1
ATOM 2650 N N . PRO A 1 329 ? 15.389 34.661 -3.828 1.00 43.25 332 PRO A N 1
ATOM 2651 C CA . PRO A 1 329 ? 15.388 35.861 -4.667 1.00 45.13 332 PRO A CA 1
ATOM 2652 C C . PRO A 1 329 ? 14.540 37.012 -4.104 1.00 46.96 332 PRO A C 1
ATOM 2653 O O . PRO A 1 329 ? 13.594 36.802 -3.333 1.00 44.80 332 PRO A O 1
ATOM 2657 N N . VAL A 1 330 ? 14.894 38.230 -4.509 1.00 49.07 333 VAL A N 1
ATOM 2658 C CA . VAL A 1 330 ? 14.206 39.447 -4.089 1.00 49.09 333 VAL A CA 1
ATOM 2659 C C . VAL A 1 330 ? 13.621 40.150 -5.322 1.00 48.99 333 VAL A C 1
ATOM 2660 O O . VAL A 1 330 ? 14.164 40.044 -6.415 1.00 48.96 333 VAL A O 1
ATOM 2664 N N . THR A 1 331 ? 12.511 40.861 -5.144 1.00 47.93 334 THR A N 1
ATOM 2665 C CA . THR A 1 331 ? 11.854 41.554 -6.249 1.00 49.40 334 THR A CA 1
ATOM 2666 C C . THR A 1 331 ? 11.994 43.092 -6.144 1.00 46.96 334 THR A C 1
ATOM 2667 O O . THR A 1 331 ? 12.311 43.612 -5.075 1.00 48.46 334 THR A O 1
ATOM 2671 N N . THR A 1 332 ? 11.790 43.807 -7.258 1.00 44.70 335 THR A N 1
ATOM 2672 C CA . THR A 1 332 ? 11.904 45.283 -7.304 1.00 44.57 335 THR A CA 1
ATOM 2673 C C . THR A 1 332 ? 10.552 45.980 -7.133 1.00 44.23 335 THR A C 1
ATOM 2674 O O . THR A 1 332 ? 9.504 45.392 -7.427 1.00 45.10 335 THR A O 1
ATOM 2678 N N . TYR A 1 333 ? 10.557 47.233 -6.677 1.00 41.46 336 TYR A N 1
ATOM 2679 C CA . TYR A 1 333 ? 9.282 47.929 -6.516 1.00 43.92 336 TYR A CA 1
ATOM 2680 C C . TYR A 1 333 ? 8.901 48.740 -7.771 1.00 46.76 336 TYR A C 1
ATOM 2681 O O . TYR A 1 333 ? 9.491 48.573 -8.841 1.00 44.49 336 TYR A O 1
ATOM 2690 N N . LYS A 1 334 ? 7.902 49.608 -7.627 1.00 49.75 337 LYS A N 1
ATOM 2691 C CA . LYS A 1 334 ? 7.396 50.435 -8.718 1.00 54.56 337 LYS A CA 1
ATOM 2692 C C . LYS A 1 334 ? 8.436 51.285 -9.470 1.00 53.80 337 LYS A C 1
ATOM 2693 O O . LYS A 1 334 ? 8.300 51.504 -10.677 1.00 56.37 337 LYS A O 1
ATOM 2699 N N . ASP A 1 335 ? 9.471 51.757 -8.780 1.00 54.04 338 ASP A N 1
ATOM 2700 C CA . ASP A 1 335 ? 10.510 52.563 -9.429 1.00 53.98 338 ASP A CA 1
ATOM 2701 C C . ASP A 1 335 ? 11.709 51.712 -9.832 1.00 54.34 338 ASP A C 1
ATOM 2702 O O . ASP A 1 335 ? 12.800 52.242 -10.065 1.00 54.51 338 ASP A O 1
ATOM 2707 N N . GLY A 1 336 ? 11.500 50.395 -9.901 1.00 52.09 339 GLY A N 1
ATOM 2708 C CA . GLY A 1 336 ? 12.560 49.469 -10.268 1.00 47.16 339 GLY A CA 1
ATOM 2709 C C . GLY A 1 336 ? 13.650 49.344 -9.219 1.00 46.23 339 GLY A C 1
ATOM 2710 O O . GLY A 1 336 ? 14.723 48.806 -9.486 1.00 45.37 339 GLY A O 1
ATOM 2711 N N . ASP A 1 337 ? 13.379 49.836 -8.016 1.00 43.49 340 ASP A N 1
ATOM 2712 C CA . ASP A 1 337 ? 14.361 49.783 -6.940 1.00 43.83 340 ASP A CA 1
ATOM 2713 C C . ASP A 1 337 ? 14.254 48.510 -6.100 1.00 41.67 340 ASP A C 1
ATOM 2714 O O . ASP A 1 337 ? 13.176 47.916 -5.988 1.00 38.32 340 ASP A O 1
ATOM 2719 N N . TYR A 1 338 ? 15.384 48.094 -5.525 1.00 38.73 341 TYR A N 1
ATOM 2720 C CA . TYR A 1 338 ? 15.442 46.890 -4.705 1.00 39.81 341 TYR A CA 1
ATOM 2721 C C . TYR A 1 338 ? 16.459 47.065 -3.579 1.00 40.59 341 TYR A C 1
ATOM 2722 O O . TYR A 1 338 ? 17.314 47.958 -3.622 1.00 40.19 341 TYR A O 1
ATOM 2731 N N . TRP A 1 339 ? 16.351 46.195 -2.577 1.00 40.45 342 TRP A N 1
ATOM 2732 C CA . TRP A 1 339 ? 17.252 46.184 -1.425 1.00 38.06 342 TRP A CA 1
ATOM 2733 C C . TRP A 1 339 ? 17.470 44.714 -1.113 1.00 35.77 342 TRP A C 1
ATOM 2734 O O . TRP A 1 339 ? 16.514 43.941 -1.004 1.00 36.37 342 TRP A O 1
ATOM 2745 N N . ARG A 1 340 ? 18.729 44.333 -0.977 1.00 35.20 343 ARG A N 1
ATOM 2746 C CA . ARG A 1 340 ? 19.075 42.953 -0.711 1.00 37.64 343 ARG A CA 1
ATOM 2747 C C . ARG A 1 340 ? 20.085 42.905 0.427 1.00 36.86 343 ARG A C 1
ATOM 2748 O O . ARG A 1 340 ? 21.242 43.285 0.266 1.00 37.40 343 ARG A O 1
ATOM 2756 N N . LEU A 1 341 ? 19.626 42.455 1.587 1.00 38.11 344 LEU A N 1
ATOM 2757 C CA . LEU A 1 341 ? 20.476 42.355 2.754 1.00 37.39 344 LEU A CA 1
ATOM 2758 C C . LEU A 1 341 ? 21.457 41.199 2.581 1.00 38.51 344 LEU A C 1
ATOM 2759 O O . LEU A 1 341 ? 21.068 40.067 2.271 1.00 36.93 344 LEU A O 1
ATOM 2764 N N . LEU A 1 342 ? 22.738 41.498 2.764 1.00 36.43 345 LEU A N 1
ATOM 2765 C CA . LEU A 1 342 ? 23.798 40.504 2.621 1.00 38.49 345 LEU A CA 1
ATOM 2766 C C . LEU A 1 342 ? 24.912 40.783 3.609 1.00 35.72 345 LEU A C 1
ATOM 2767 O O . LEU A 1 342 ? 25.158 41.929 3.985 1.00 35.40 345 LEU A O 1
ATOM 2772 N N . VAL A 1 343 ? 25.585 39.718 4.019 1.00 38.82 346 VAL A N 1
ATOM 2773 C CA . VAL A 1 343 ? 26.700 39.823 4.943 1.00 43.56 346 VAL A CA 1
ATOM 2774 C C . VAL A 1 343 ? 27.943 40.231 4.148 1.00 47.63 346 VAL A C 1
ATOM 2775 O O . VAL A 1 343 ? 27.963 40.135 2.917 1.00 49.65 346 VAL A O 1
ATOM 2779 N N . GLN A 1 344 ? 28.975 40.702 4.841 1.00 49.99 347 GLN A N 1
ATOM 2780 C CA . GLN A 1 344 ? 30.207 41.081 4.167 1.00 51.60 347 GLN A CA 1
ATOM 2781 C C . GLN A 1 344 ? 30.733 39.886 3.360 1.00 52.32 347 GLN A C 1
ATOM 2782 O O . GLN A 1 344 ? 30.905 38.783 3.891 1.00 50.07 347 GLN A O 1
ATOM 2788 N N . GLY A 1 345 ? 30.974 40.118 2.072 1.00 53.82 348 GLY A N 1
ATOM 2789 C CA . GLY A 1 345 ? 31.475 39.075 1.192 1.00 53.28 348 GLY A CA 1
ATOM 2790 C C . GLY A 1 345 ? 31.416 39.506 -0.264 1.00 53.77 348 GLY A C 1
ATOM 2791 O O . GLY A 1 345 ? 31.141 40.671 -0.552 1.00 55.54 348 GLY A O 1
ATOM 2792 N N . THR A 1 346 ? 31.676 38.578 -1.183 1.00 50.00 349 THR A N 1
ATOM 2793 C CA . THR A 1 346 ? 31.638 38.877 -2.614 1.00 47.35 349 THR A CA 1
ATOM 2794 C C . THR A 1 346 ? 30.548 38.035 -3.278 1.00 44.63 349 THR A C 1
ATOM 2795 O O . THR A 1 346 ? 30.491 36.828 -3.069 1.00 44.95 349 THR A O 1
ATOM 2799 N N . TYR A 1 347 ? 29.694 38.658 -4.085 1.00 44.55 350 TYR A N 1
ATOM 2800 C CA . TYR A 1 347 ? 28.593 37.925 -4.712 1.00 47.69 350 TYR A CA 1
ATOM 2801 C C . TYR A 1 347 ? 28.426 38.097 -6.218 1.00 50.66 350 TYR A C 1
ATOM 2802 O O . TYR A 1 347 ? 28.930 39.047 -6.810 1.00 53.31 350 TYR A O 1
ATOM 2811 N N . LYS A 1 348 ? 27.698 37.164 -6.826 1.00 51.74 351 LYS A N 1
ATOM 2812 C CA . LYS A 1 348 ? 27.409 37.217 -8.254 1.00 53.61 351 LYS A CA 1
ATOM 2813 C C . LYS A 1 348 ? 25.903 37.452 -8.375 1.00 52.97 351 LYS A C 1
ATOM 2814 O O . LYS A 1 348 ? 25.110 36.514 -8.468 1.00 54.52 351 LYS A O 1
ATOM 2820 N N . VAL A 1 349 ? 25.523 38.723 -8.369 1.00 49.69 352 VAL A N 1
ATOM 2821 C CA . VAL A 1 349 ? 24.129 39.125 -8.442 1.00 46.96 352 VAL A CA 1
ATOM 2822 C C . VAL A 1 349 ? 23.583 39.179 -9.868 1.00 46.67 352 VAL A C 1
ATOM 2823 O O . VAL A 1 349 ? 24.224 39.725 -10.764 1.00 49.51 352 VAL A O 1
ATOM 2827 N N . THR A 1 350 ? 22.390 38.621 -10.069 1.00 44.97 353 THR A N 1
ATOM 2828 C CA . THR A 1 350 ? 21.765 38.603 -11.388 1.00 46.21 353 THR A CA 1
ATOM 2829 C C . THR A 1 350 ? 20.374 39.213 -11.439 1.00 48.25 353 THR A C 1
ATOM 2830 O O . THR A 1 350 ? 19.432 38.685 -10.852 1.00 47.14 353 THR A O 1
ATOM 2834 N N . ALA A 1 351 ? 20.250 40.319 -12.162 1.00 46.90 354 ALA A N 1
ATOM 2835 C CA . ALA A 1 351 ? 18.967 40.973 -12.320 1.00 45.64 354 ALA A CA 1
ATOM 2836 C C . ALA A 1 351 ? 18.336 40.356 -13.553 1.00 45.17 354 ALA A C 1
ATOM 2837 O O . ALA A 1 351 ? 19.016 40.143 -14.550 1.00 49.77 354 ALA A O 1
ATOM 2839 N N . SER A 1 352 ? 17.046 40.052 -13.480 1.00 43.08 355 SER A N 1
ATOM 2840 C CA . SER A 1 352 ? 16.324 39.459 -14.602 1.00 45.86 355 SER A CA 1
ATOM 2841 C C . SER A 1 352 ? 14.884 39.945 -14.549 1.00 49.41 355 SER A C 1
ATOM 2842 O O . SER A 1 352 ? 14.441 40.465 -13.528 1.00 52.92 355 SER A O 1
ATOM 2845 N N . ALA A 1 353 ? 14.150 39.774 -15.643 1.00 52.59 356 ALA A N 1
ATOM 2846 C CA . ALA A 1 353 ? 12.758 40.211 -15.689 1.00 56.05 356 ALA A CA 1
ATOM 2847 C C . ALA A 1 353 ? 12.049 39.671 -16.919 1.00 58.10 356 ALA A C 1
ATOM 2848 O O . ALA A 1 353 ? 12.682 39.392 -17.938 1.00 59.30 356 ALA A O 1
ATOM 2850 N N . ARG A 1 354 ? 10.730 39.527 -16.816 1.00 61.22 357 ARG A N 1
ATOM 2851 C CA . ARG A 1 354 ? 9.924 39.030 -17.921 1.00 61.64 357 ARG A CA 1
ATOM 2852 C C . ARG A 1 354 ? 9.997 40.035 -19.068 1.00 64.19 357 ARG A C 1
ATOM 2853 O O . ARG A 1 354 ? 9.641 41.206 -18.904 1.00 64.40 357 ARG A O 1
ATOM 2861 N N . GLY A 1 355 ? 10.480 39.576 -20.221 1.00 63.74 358 GLY A N 1
ATOM 2862 C CA . GLY A 1 355 ? 10.587 40.443 -21.380 1.00 62.35 358 GLY A CA 1
ATOM 2863 C C . GLY A 1 355 ? 11.938 41.112 -21.560 1.00 63.78 358 GLY A C 1
ATOM 2864 O O . GLY A 1 355 ? 12.112 41.899 -22.492 1.00 65.92 358 GLY A O 1
ATOM 2865 N N . TYR A 1 356 ? 12.890 40.812 -20.679 1.00 63.43 359 TYR A N 1
ATOM 2866 C CA . TYR A 1 356 ? 14.226 41.401 -20.766 1.00 62.89 359 TYR A CA 1
ATOM 2867 C C . TYR A 1 356 ? 15.319 40.346 -20.717 1.00 63.33 359 TYR A C 1
ATOM 2868 O O . TYR A 1 356 ? 15.069 39.183 -20.401 1.00 64.29 359 TYR A O 1
ATOM 2877 N N . ASP A 1 357 ? 16.540 40.767 -21.028 1.00 63.73 360 ASP A N 1
ATOM 2878 C CA . ASP A 1 357 ? 17.682 39.873 -21.015 1.00 64.58 360 ASP A CA 1
ATOM 2879 C C . ASP A 1 357 ? 18.482 40.121 -19.745 1.00 64.01 360 ASP A C 1
ATOM 2880 O O . ASP A 1 357 ? 18.920 41.245 -19.481 1.00 64.11 360 ASP A O 1
ATOM 2885 N N . PRO A 1 358 ? 18.681 39.064 -18.940 1.00 63.52 361 PRO A N 1
ATOM 2886 C CA . PRO A 1 358 ? 19.413 39.091 -17.667 1.00 61.18 361 PRO A CA 1
ATOM 2887 C C . PRO A 1 358 ? 20.841 39.616 -17.685 1.00 58.04 361 PRO A C 1
ATOM 2888 O O . PRO A 1 358 ? 21.586 39.401 -18.633 1.00 58.98 361 PRO A O 1
ATOM 2892 N N . VAL A 1 359 ? 21.207 40.311 -16.615 1.00 57.41 362 VAL A N 1
ATOM 2893 C CA . VAL A 1 359 ? 22.551 40.854 -16.455 1.00 54.07 362 VAL A CA 1
ATOM 2894 C C . VAL A 1 359 ? 23.117 40.341 -15.140 1.00 53.85 362 VAL A C 1
ATOM 2895 O O . VAL A 1 359 ? 22.399 40.218 -14.147 1.00 57.08 362 VAL A O 1
ATOM 2899 N N . THR A 1 360 ? 24.405 40.044 -15.132 1.00 51.07 363 THR A N 1
ATOM 2900 C CA . THR A 1 360 ? 25.039 39.550 -13.928 1.00 47.07 363 THR A CA 1
ATOM 2901 C C . THR A 1 360 ? 26.249 40.402 -13.612 1.00 48.55 363 THR A C 1
ATOM 2902 O O . THR A 1 360 ? 27.022 40.752 -14.501 1.00 51.93 363 THR A O 1
ATOM 2906 N N . LYS A 1 361 ? 26.401 40.759 -12.343 1.00 49.97 364 LYS A N 1
ATOM 2907 C CA . LYS A 1 361 ? 27.527 41.574 -11.919 1.00 49.59 364 LYS A CA 1
ATOM 2908 C C . LYS A 1 361 ? 28.138 40.980 -10.668 1.00 49.57 364 LYS A C 1
ATOM 2909 O O . LYS A 1 361 ? 27.440 40.403 -9.841 1.00 50.68 364 LYS A O 1
ATOM 2915 N N . THR A 1 362 ? 29.449 41.121 -10.537 1.00 49.76 365 THR A N 1
ATOM 2916 C CA . THR A 1 362 ? 30.151 40.624 -9.367 1.00 51.03 365 THR A CA 1
ATOM 2917 C C . THR A 1 362 ? 30.230 41.786 -8.392 1.00 53.75 365 THR A C 1
ATOM 2918 O O . THR A 1 362 ? 31.021 42.710 -8.578 1.00 55.81 365 THR A O 1
ATOM 2922 N N . VAL A 1 363 ? 29.402 41.738 -7.353 1.00 56.41 366 VAL A N 1
ATOM 2923 C CA . VAL A 1 363 ? 29.363 42.800 -6.362 1.00 54.78 366 VAL A CA 1
ATOM 2924 C C . VAL A 1 363 ? 30.188 42.457 -5.133 1.00 55.62 366 VAL A C 1
ATOM 2925 O O . VAL A 1 363 ? 30.420 41.290 -4.830 1.00 54.36 366 VAL A O 1
ATOM 2929 N N . GLU A 1 364 ? 30.625 43.486 -4.424 1.00 56.72 367 GLU A N 1
ATOM 2930 C CA . GLU A 1 364 ? 31.408 43.280 -3.225 1.00 59.42 367 GLU A CA 1
ATOM 2931 C C . GLU A 1 364 ? 30.825 44.095 -2.069 1.00 60.66 367 GLU A C 1
ATOM 2932 O O . GLU A 1 364 ? 30.718 45.326 -2.143 1.00 59.72 367 GLU A O 1
ATOM 2938 N N . VAL A 1 365 ? 30.426 43.387 -1.014 1.00 61.28 368 VAL A N 1
ATOM 2939 C CA . VAL A 1 365 ? 29.850 43.989 0.184 1.00 59.31 368 VAL A CA 1
ATOM 2940 C C . VAL A 1 365 ? 30.928 43.994 1.255 1.00 62.29 368 VAL A C 1
ATOM 2941 O O . VAL A 1 365 ? 31.627 42.998 1.437 1.00 62.57 368 VAL A O 1
ATOM 2945 N N . ASP A 1 366 ? 31.079 45.113 1.954 1.00 68.60 369 ASP A N 1
ATOM 2946 C CA . ASP A 1 366 ? 32.088 45.198 3.005 1.00 74.17 369 ASP A CA 1
ATOM 2947 C C . ASP A 1 366 ? 31.477 45.074 4.398 1.00 76.58 369 ASP A C 1
ATOM 2948 O O . ASP A 1 366 ? 30.278 44.829 4.552 1.00 76.02 369 ASP A O 1
ATOM 2953 N N . SER A 1 367 ? 32.315 45.245 5.412 1.00 80.24 370 SER A N 1
ATOM 2954 C CA . SER A 1 367 ? 31.881 45.135 6.799 1.00 84.81 370 SER A CA 1
ATOM 2955 C C . SER A 1 367 ? 31.125 46.360 7.325 1.00 85.51 370 SER A C 1
ATOM 2956 O O . SER A 1 367 ? 30.433 46.275 8.343 1.00 85.17 370 SER A O 1
ATOM 2959 N N . LYS A 1 368 ? 31.248 47.489 6.632 1.00 85.79 371 LYS A N 1
ATOM 2960 C CA . LYS A 1 368 ? 30.602 48.715 7.081 1.00 86.43 371 LYS A CA 1
ATOM 2961 C C . LYS A 1 368 ? 29.178 48.966 6.614 1.00 85.57 371 LYS A C 1
ATOM 2962 O O . LYS A 1 368 ? 28.264 49.010 7.436 1.00 88.39 371 LYS A O 1
ATOM 2968 N N . GLY A 1 369 ? 28.966 49.129 5.314 1.00 83.18 372 GLY A N 1
ATOM 2969 C CA . GLY A 1 369 ? 27.617 49.408 4.867 1.00 80.26 372 GLY A CA 1
ATOM 2970 C C . GLY A 1 369 ? 27.133 48.777 3.582 1.00 79.77 372 GLY A C 1
ATOM 2971 O O . GLY A 1 369 ? 27.545 47.673 3.207 1.00 80.73 372 GLY A O 1
ATOM 2972 N N . GLY A 1 370 ? 26.237 49.500 2.914 1.00 76.19 373 GLY A N 1
ATOM 2973 C CA . GLY A 1 370 ? 25.656 49.030 1.671 1.00 71.33 373 GLY A CA 1
ATOM 2974 C C . GLY A 1 370 ? 26.265 49.643 0.428 1.00 69.09 373 GLY A C 1
ATOM 2975 O O . GLY A 1 370 ? 26.711 50.789 0.428 1.00 68.98 373 GLY A O 1
ATOM 2976 N N . VAL A 1 371 ? 26.268 48.859 -0.641 1.00 65.89 374 VAL A N 1
ATOM 2977 C CA . VAL A 1 371 ? 26.818 49.266 -1.923 1.00 61.50 374 VAL A CA 1
ATOM 2978 C C . VAL A 1 371 ? 25.694 49.432 -2.934 1.00 59.37 374 VAL A C 1
ATOM 2979 O O . VAL A 1 371 ? 24.801 48.591 -3.019 1.00 57.66 374 VAL A O 1
ATOM 2983 N N . GLN A 1 372 ? 25.732 50.511 -3.707 1.00 56.80 375 GLN A N 1
ATOM 2984 C CA . GLN A 1 372 ? 24.695 50.708 -4.704 1.00 54.80 375 GLN A CA 1
ATOM 2985 C C . GLN A 1 372 ? 25.102 50.047 -6.013 1.00 54.70 375 GLN A C 1
ATOM 2986 O O . GLN A 1 372 ? 26.232 50.211 -6.478 1.00 52.29 375 GLN A O 1
ATOM 2992 N N . VAL A 1 373 ? 24.167 49.304 -6.600 1.00 52.68 376 VAL A N 1
ATOM 2993 C CA . VAL A 1 373 ? 24.398 48.589 -7.848 1.00 50.52 376 VAL A CA 1
ATOM 2994 C C . VAL A 1 373 ? 23.141 48.599 -8.702 1.00 52.13 376 VAL A C 1
ATOM 2995 O O . VAL A 1 373 ? 22.109 48.068 -8.304 1.00 50.47 376 VAL A O 1
ATOM 2999 N N . ASN A 1 374 ? 23.226 49.199 -9.881 1.00 55.57 377 ASN A N 1
ATOM 3000 C CA . ASN A 1 374 ? 22.074 49.240 -10.767 1.00 55.63 377 ASN A CA 1
ATOM 3001 C C . ASN A 1 374 ? 22.246 48.227 -11.896 1.00 53.99 377 ASN A C 1
ATOM 3002 O O . ASN A 1 374 ? 23.364 47.847 -12.239 1.00 49.91 377 ASN A O 1
ATOM 3007 N N . PHE A 1 375 ? 21.132 47.767 -12.447 1.00 54.65 378 PHE A N 1
ATOM 3008 C CA . PHE A 1 375 ? 21.162 46.803 -13.539 1.00 56.95 378 PHE A CA 1
ATOM 3009 C C . PHE A 1 375 ? 20.294 47.315 -14.680 1.00 59.13 378 PHE A C 1
ATOM 3010 O O . PHE A 1 375 ? 19.089 47.491 -14.511 1.00 61.61 378 PHE A O 1
ATOM 3018 N N . THR A 1 376 ? 20.902 47.564 -15.837 1.00 61.09 379 THR A N 1
ATOM 3019 C CA . THR A 1 376 ? 20.144 48.025 -16.991 1.00 59.11 379 THR A CA 1
ATOM 3020 C C . THR A 1 376 ? 19.966 46.828 -17.907 1.00 59.24 379 THR A C 1
ATOM 3021 O O . THR A 1 376 ? 20.931 46.308 -18.457 1.0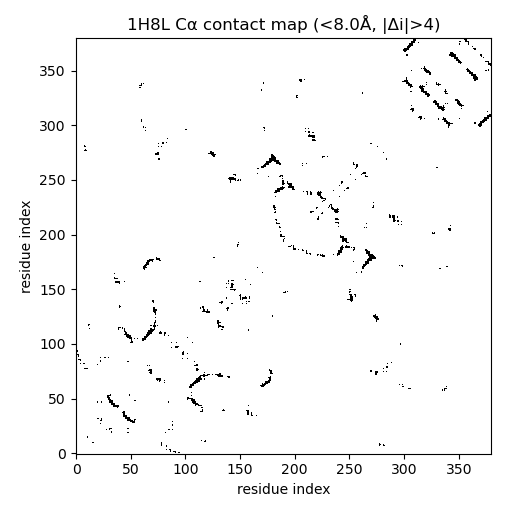0 58.41 379 THR A O 1
ATOM 3025 N N . LEU A 1 377 ? 18.723 46.388 -18.055 1.00 60.98 380 LEU A N 1
ATOM 3026 C CA . LEU A 1 377 ? 18.410 45.229 -18.878 1.00 62.66 380 LEU A CA 1
ATOM 3027 C C . LEU A 1 377 ? 17.801 45.605 -20.217 1.00 65.49 380 LEU A C 1
ATOM 3028 O O . LEU A 1 377 ? 16.877 46.419 -20.289 1.00 65.74 380 LEU A O 1
ATOM 3033 N N . SER A 1 378 ? 18.314 44.989 -21.274 1.00 67.01 381 SER A N 1
ATOM 3034 C CA . SER A 1 378 ? 17.820 45.233 -22.618 1.00 68.24 381 SER A CA 1
ATOM 3035 C C . SER A 1 378 ? 16.580 44.379 -22.801 1.00 70.12 381 SER A C 1
ATOM 3036 O O . SER A 1 378 ? 16.406 43.381 -22.109 1.00 69.71 381 SER A O 1
ATOM 3039 N N . ARG A 1 379 ? 15.712 44.767 -23.724 1.00 72.69 382 ARG A N 1
ATOM 3040 C CA . ARG A 1 379 ? 14.505 43.993 -23.951 1.00 77.21 382 ARG A CA 1
ATOM 3041 C C . ARG A 1 379 ? 14.789 42.814 -24.866 1.00 79.37 382 ARG A C 1
ATOM 3042 O O . ARG A 1 379 ? 15.856 42.730 -25.470 1.00 79.91 382 ARG A O 1
ATOM 3050 N N . THR A 1 380 ? 13.829 41.903 -24.959 1.00 81.11 383 THR A N 1
ATOM 3051 C CA . THR A 1 380 ? 13.975 40.719 -25.794 1.00 84.33 383 THR A CA 1
ATOM 3052 C C . THR A 1 380 ? 13.272 40.937 -27.135 1.00 86.17 383 THR A C 1
ATOM 3053 O O . THR A 1 380 ? 12.530 41.938 -27.242 1.00 87.85 383 THR A O 1
#

Secondary structure (DSSP, 8-state):
-PPPP---S---HHHHHHHHHHHHHH-TTTEEEEEEEE-TT--EEEEEEESSSTT-PPTTPPEEEEE--SSTT--HHHHHHHHHHHHHHHHTTT-HHHHHHHHH-EEEEES-S-HHHHHTPPTT-SS--TTTS-TTS--GGG-S--SSS---SPPPHHHHHHHHHHHHS-EEEEEEEE-SEEEEEES-S--TT-SSS----TTHHHHHHHHHHHHTTSHHHHTT-S-TTTSTT---GGGEEEHHHH----S-HHHHHHHHSS-EEEEEEEES-SS--GGGHHHHHHHHHHHHHHHHHGGG-EEEEEEEETTT-SB-TT-EEEETTEEEEEE--TTSEEEE---SEEEEEEEE-TTB--EEEEEEE-SS-EEE--EEEPB-

B-factor: mean 44.05, std 11.38, range [22.34, 90.69]

Foldseek 3Di:
DADFFDPQFAAAQVRLVVLLVVLCVVQVQFWDWDFLFAFPVGRTQIKIKGANHPPDDDFQAAEEEEAEALFQLQQLQLRLLSRVSVRLSRPQPPPPLSVVLRHRHTYMYGSHLASQLNVQYDFPAQADRRSGPHPVRDHQFQQAQFPADGRDPDRGRSNVSVVVVLVVDQHAEYEYEGAQWAAKEFDDQADNVQWQDADDALPNPLRVVLRLLQLVQQVVLQQQHQDCVPCVVGGDHRRYYYNSNVGHGTRGPQVCSQVPHNYHYMYGHQGNGRRHHSVCSVVSSVSGVSSVSRSSQLQFAEEKEFEAEPVVRWGDFQKWKDKARRPRIHGAHPRRIDGDRDAFDWIWIWIGDVFWDIDTDIDGGHHPGYDYDYHHTYGD

Sequence (380 aa):
QAVQPVDFRHHHFSDMEIFLRRYANEYPSITRLYSVGKSVELRELYVMEISDNPGIHEAGEPEFKYIGNMHGNEVVGRELLLNLIEYLCKNFGTDPEVTDLVQSTRIHIMPSMNPDGYEKSQEGDRGGTVGRNNSNNYDLNRNFPDQFFQVTDPPQPETLAVMSWLKTYPFVLSANLHGGSLVVNYPFDDDEQGIAIYSKSPDDAVFQQLALSYSKENKKMYQGSPCKDLYPTEYFPHGITNGAQWYNVPGGMQDWNYLNTNCFEVTIELGCVKYPKAEELPKYWEQNRRSLLQFIKQVHRGIWGFVLDATDGRGILNATISVADINHPVTTYKDGDYWRLLVQGTYKVTASARGYDPVTKTVEVDSKGGVQVNFTLSRT

Nearest PDB structures (foldseek):
  1h8l-assembly1_A  TM=1.003E+00  e=2.703E-91  Lophonetta specularioides
  1uwy-assembly1_A  TM=9.552E-01  e=9.565E-53  Homo sapiens
  3mn8-assembly2_B  TM=9.580E-01  e=6.456E-51  Drosophila melanogaster
  3mn8-assembly1_A  TM=9.492E-01  e=6.068E-51  Drosophila melanogaster
  3mn8-assembly4_D  TM=9.443E-01  e=6.456E-51  Drosophila melanogaster

InterPro domains:
  IPR000834 Peptidase M14, carboxypeptidase A [PF00246] (17-290)
  IPR000834 Peptidase M14, carboxypeptidase A [PR00765] (36-48)
  IPR000834 Peptidase M14, carboxypeptidase A [PR00765] (62-76)
  IPR000834 Peptidase M14, carboxypeptidase A [PR00765] (137-145)
  IPR000834 Peptidase M14, carboxypeptidase A [PR00765] (175-188)
  IPR000834 Peptidase M14, carboxypeptidase A [PS52035] (9-299)
  IPR000834 Peptidase M14, carboxypeptidase A [SM00631] (10-286)
  IPR008969 Carboxypeptidase-like, regulatory domain superfamily [SSF49464] (302-378)
  IPR034224 Carboxypeptidase D, carboxypeptidase-like domain 2 [cd03863] (3-298)
  IPR050753 Peptidase M14 domain-containing protein [PTHR11532] (4-378)
  IPR057246 Zinc carboxypeptidases, zinc-binding region 1 [PS00132] (62-84)
  IPR057247 Zinc carboxypeptidases, zinc-binding region 2 [PS00133] (178-188)

Solvent-accessible surface area: 15316 Å² total; per-residue (Å²): 228,29,70,70,7,112,40,54,98,21,2,77,23,76,56,4,47,107,10,0,108,122,8,20,116,96,52,89,82,7,8,70,39,28,44,33,27,103,3,45,63,134,59,40,0,20,0,0,0,0,0,50,55,38,37,86,36,55,55,12,16,10,0,0,0,0,0,0,0,1,5,0,0,6,0,2,1,0,4,2,0,0,5,0,0,0,7,0,2,61,1,52,57,114,21,107,46,0,26,95,10,0,80,44,0,5,0,0,0,0,0,5,0,0,0,0,0,0,54,93,9,116,91,39,29,135,33,27,92,91,11,44,40,5,36,70,113,65,19,0,17,61,4,0,79,27,77,82,115,141,33,108,49,65,85,7,48,0,0,88,12,0,30,64,1,4,135,68,33,18,4,6,0,0,0,1,1,8,5,14,0,7,0,0,9,8,0,17,10,2,8,138,114,39,89,58,68,85,10,142,1,60,0,11,59,8,0,65,84,3,0,39,20,0,0,115,65,1,167,108,0,63,114,1,48,4,21,155,133,54,64,102,125,26,145,12,73,102,0,27,10,1,2,0,92,57,104,39,15,25,0,2,0,2,6,14,0,2,74,66,30,39,1,4,0,0,11,0,18,1,6,11,46,20,3,6,121,34,120,70,4,55,130,30,3,107,57,0,33,82,0,0,0,46,0,0,73,14,3,64,102,0,2,75,0,38,0,44,2,54,95,71,49,168,24,17,99,108,0,45,0,44,7,50,142,31,134,20,73,5,47,6,55,138,63,0,0,0,19,1,6,8,44,105,24,85,29,130,0,35,0,34,20,239,45,44,64,88,44,72,86,97,8,122,4,71,63,171,26,34,44,94,18,54,0,72,0,59,115,144

Radius of gyration: 20.25 Å; Cα contacts (8 Å, |Δi|>4): 954; chains: 1; bounding box: 46×51×64 Å

Organism: Lophonetta specularioides (NCBI:txid75873)

GO terms:
  GO:0008270 zinc ion binding (F, IDA)

CATH classification: 3.40.630.10 (+1 more: 2.60.40.1120)